Protein AF-A0A6I3SLJ4-F1 (afdb_monomer_lite)

Organism: Heliobacterium mobile (NCBI:txid28064)

Secondary structure (DSSP, 8-state):
--PPP-----------------S--TTHHHHHHHHHHHHHHHT-SS-B-S--EEEPPPS-TT--S----S--TT---SS-TT-S-SEEEHHHHHHHHHHHTS-SHHHHHTTS---TT-SSTTT-S-------TT-TTSTTS--S--HHHHHH-SS---SS---TTSHHHHHHHHHHHHH---HHHHHHHHHHHHHHHHHHHHHHHHTTSTTTTTT---SS--TTTTT--HHHHHHHTTSPPPHHHHHHTTT--SHHHHHHHHHHHHHHH---SS---EE--SSSSS-EE--TTS------S-GGGSEEETTTTEEEEEETTEEEEEEEEE--HHHHHHHT-S----EEE--GGGHHHHHHHHHHHHHHHHHHHHHHHS-EEEEEEEEETTTTEEEEEEEEE--SHHHHHH------EEEEEEETTEEEEEEEETTEEEEEE-SSS--SEEEEEEEETTEEEEEEEEEETTEEEE--------HHHHHTS-------EEEEEEE-SGGGS--SSTTS-S-TT-HHHHHHHHHHHH--TT-EEEEEEESSSEEEEEEEES-HHHHHHHHTT--S-S---HHHHHHHHHHHHHTSPP-TTSPPPEEEEEE----SS--HHHHHHHHHHHHHTT-EEEEEE-SSS--HHHHHHHHHHHT--EEE-SSHHHHHHHHHHHHHHTT-TTS--TT-SSS-HHHHHHHHTT-------TT-----PPPPP-------S-SSS-S--EEEEE-TTS-EEEEETT-

Foldseek 3Di:
DDDDDDDDDPPPPPPVPPPQDFPAQQQALLLLLLLLVVVLQVLDPFHFFQPFWFFEDFDDPVPPDDDPPDQDLQADDPDDGPPDDGIHGLSVLLSVLSNCCCVSPPVSSQQLAAALPDPDRQPRGQDLDDDDPPDSSPPPDSQSHHLLCLQADQDHPGVDDGNCLHQLNLLLLLLQLQADPDPNSNRHSLSSNSSSLSNSLNSLLSLLVQCRRVSNDDSDDFLQSVQDHSVLLVQQLQFDAQPVLLVLPQDDQDLSVLSSSSSVCNNQEAHTFQQDAFPFPCDLQGRGDHGNSNDDHRCHPPSNQWDADPPFRWTWHDRPPQTATHKGWDDPPVVCVPPVDDDDDTRMGDHSVSSSRSCSHSSNSSSVSSSVSVVLSDWDKDKDWDQDPVQQWIKIFIWTDQPGPSSVVSDTRQGWAWKWKDFAPDIDIWTGHRGITDIDHDPDPPTAKMKIWDDSSRTIDMFMWGQDPVGIDGPPPPPPCDVSNSSPDSPDLQAEEEEELEEQEQQCDDDDDQSHVQPHPPLVLVLQLVVLVLHGQRHWYWYWYDAPAIDGLGATDNPSVSSNVSSVPRHRHHHGAVLRSLQVRLVSQLVDDDDPRHARYAYEYEELAPHPDDCVVSLLVSLQSLLVSLYAYEYEHTDDRGPQVSRQCSRVSNVHHYYYDHHNVVVNVVVLLRCLLSVRPRAPPVRPPSDGVVNVVVVPVPNDDDDDDDPDDDDDDDDDDDDDDDDDDDPDDDDDFWDWDQDPVRRIDIDGPPD

Structure (mmCIF, N/CA/C/O backbone):
data_AF-A0A6I3SLJ4-F1
#
_entry.id   AF-A0A6I3SLJ4-F1
#
loop_
_atom_site.group_PDB
_atom_site.id
_atom_site.type_symbol
_atom_site.label_atom_id
_atom_site.label_alt_id
_atom_site.label_comp_id
_atom_site.label_asym_id
_atom_site.label_entity_id
_atom_site.label_seq_id
_atom_site.pdbx_PDB_ins_code
_atom_site.Cartn_x
_atom_site.Cartn_y
_atom_site.Cartn_z
_atom_site.occupancy
_atom_site.B_iso_or_equiv
_atom_site.auth_seq_id
_atom_site.auth_comp_id
_atom_site.auth_asym_id
_atom_site.auth_atom_id
_atom_site.pdbx_PDB_model_num
ATOM 1 N N . MET A 1 1 ? 78.423 -28.289 -5.003 1.00 39.41 1 MET A N 1
ATOM 2 C CA . MET A 1 1 ? 76.978 -28.600 -5.005 1.00 39.41 1 MET A CA 1
ATOM 3 C C . MET A 1 1 ? 76.387 -28.204 -3.661 1.00 39.41 1 MET A C 1
ATOM 5 O O . MET A 1 1 ? 76.636 -28.874 -2.670 1.00 39.41 1 MET A O 1
ATOM 9 N N . LYS A 1 2 ? 75.672 -27.079 -3.623 1.00 28.48 2 LYS A N 1
ATOM 10 C CA . LYS A 1 2 ? 74.817 -26.636 -2.514 1.00 28.48 2 LYS A CA 1
ATOM 11 C C . LYS A 1 2 ? 73.547 -26.098 -3.183 1.00 28.48 2 LYS A C 1
ATOM 13 O O . LYS A 1 2 ? 73.659 -25.225 -4.037 1.00 28.48 2 LYS A O 1
ATOM 18 N N . LYS A 1 3 ? 72.392 -26.711 -2.909 1.00 29.02 3 LYS A N 1
ATOM 19 C CA . LYS A 1 3 ? 71.089 -26.310 -3.469 1.00 29.02 3 LYS A CA 1
ATOM 20 C C . LYS A 1 3 ? 70.625 -25.013 -2.781 1.00 29.02 3 LYS A C 1
ATOM 22 O O . LYS A 1 3 ? 70.769 -24.941 -1.560 1.00 29.02 3 LYS A O 1
ATOM 27 N N . PRO A 1 4 ? 70.103 -24.012 -3.512 1.00 31.78 4 PRO A N 1
ATOM 28 C CA . PRO A 1 4 ? 69.623 -22.778 -2.911 1.00 31.78 4 PRO A CA 1
ATOM 29 C C . PRO A 1 4 ? 68.211 -22.957 -2.341 1.00 31.78 4 PRO A C 1
ATOM 31 O O . PRO A 1 4 ? 67.384 -23.692 -2.879 1.00 31.78 4 PRO A O 1
ATOM 34 N N . ILE A 1 5 ? 67.977 -22.271 -1.227 1.00 30.77 5 ILE A N 1
ATOM 35 C CA . ILE A 1 5 ? 66.694 -22.098 -0.549 1.00 30.77 5 ILE A CA 1
ATOM 36 C C . ILE A 1 5 ? 65.848 -21.145 -1.404 1.00 30.77 5 ILE A C 1
ATOM 38 O O . ILE A 1 5 ? 66.284 -20.031 -1.688 1.00 30.77 5 ILE A O 1
ATOM 42 N N . ILE A 1 6 ? 64.662 -21.582 -1.833 1.00 29.94 6 ILE A N 1
ATOM 43 C CA . ILE A 1 6 ? 63.681 -20.721 -2.503 1.00 29.94 6 ILE A CA 1
ATOM 44 C C . ILE A 1 6 ? 62.924 -19.959 -1.413 1.00 29.94 6 ILE A C 1
ATOM 46 O O . ILE A 1 6 ? 62.162 -20.547 -0.648 1.00 29.94 6 ILE A O 1
ATOM 50 N N . LEU A 1 7 ? 63.174 -18.653 -1.333 1.00 27.62 7 LEU A N 1
ATOM 51 C CA . LEU A 1 7 ? 62.377 -17.702 -0.566 1.00 27.62 7 LEU A CA 1
ATOM 52 C C . LEU A 1 7 ? 61.093 -17.434 -1.370 1.00 27.62 7 LEU A C 1
ATOM 54 O O . LEU A 1 7 ? 61.146 -16.808 -2.428 1.00 27.62 7 LEU A O 1
ATOM 58 N N . ALA A 1 8 ? 59.952 -17.939 -0.908 1.00 27.12 8 ALA A N 1
ATOM 59 C CA . ALA A 1 8 ? 58.654 -17.576 -1.463 1.00 27.12 8 ALA A CA 1
ATOM 60 C C . ALA A 1 8 ? 58.296 -16.162 -0.980 1.00 27.12 8 ALA A C 1
ATOM 62 O O . ALA A 1 8 ? 57.964 -15.960 0.186 1.00 27.12 8 ALA A O 1
ATOM 63 N N . ILE A 1 9 ? 58.408 -15.176 -1.869 1.00 29.75 9 ILE A N 1
ATOM 64 C CA . ILE A 1 9 ? 57.859 -13.836 -1.655 1.00 29.75 9 ILE A CA 1
ATOM 65 C C . ILE A 1 9 ? 56.347 -13.962 -1.851 1.00 29.75 9 ILE A C 1
ATOM 67 O O . ILE A 1 9 ? 55.870 -14.097 -2.976 1.00 29.75 9 ILE A O 1
ATOM 71 N N . GLY A 1 10 ? 55.604 -13.981 -0.745 1.00 26.83 10 GLY A N 1
ATOM 72 C CA . GLY A 1 10 ? 54.152 -13.872 -0.758 1.00 26.83 10 GLY A CA 1
ATOM 73 C C . GLY A 1 10 ? 53.757 -12.485 -1.245 1.00 26.83 10 GLY A C 1
ATOM 74 O O . GLY A 1 10 ? 53.789 -11.526 -0.479 1.00 26.83 10 GLY A O 1
ATOM 75 N N . LEU A 1 11 ? 53.404 -12.375 -2.526 1.00 29.44 11 LEU A N 1
ATOM 76 C CA . LEU A 1 11 ? 52.660 -11.233 -3.035 1.00 29.44 11 LEU A CA 1
ATOM 77 C C . LEU A 1 11 ? 51.219 -11.401 -2.534 1.00 29.44 11 LEU A C 1
ATOM 79 O O . LEU A 1 11 ? 50.424 -12.133 -3.120 1.00 29.44 11 LEU A O 1
ATOM 83 N N . SER A 1 12 ? 50.899 -10.782 -1.400 1.00 28.06 12 SER A N 1
ATOM 84 C CA . SER A 1 12 ? 49.521 -10.604 -0.956 1.00 28.06 12 SER A CA 1
ATOM 85 C C . SER A 1 12 ? 48.828 -9.680 -1.956 1.00 28.06 12 SER A C 1
ATOM 87 O O . SER A 1 12 ? 48.889 -8.457 -1.829 1.00 28.06 12 SER A O 1
ATOM 89 N N . LEU A 1 13 ? 48.204 -10.262 -2.982 1.00 27.69 13 LEU A N 1
ATOM 90 C CA . LEU A 1 13 ? 47.126 -9.600 -3.703 1.00 27.69 13 LEU A CA 1
ATOM 91 C C . LEU A 1 13 ? 46.037 -9.357 -2.660 1.00 27.69 13 LEU A C 1
ATOM 93 O O . LEU A 1 13 ? 45.321 -10.277 -2.271 1.00 27.69 13 LEU A O 1
ATOM 97 N N . LEU A 1 14 ? 45.977 -8.123 -2.157 1.00 26.23 14 LEU A N 1
ATOM 98 C CA . LEU A 1 14 ? 44.774 -7.560 -1.567 1.00 26.23 14 LEU A CA 1
ATOM 99 C C . LEU A 1 14 ? 43.692 -7.680 -2.642 1.00 26.23 14 LEU A C 1
ATOM 101 O O . LEU A 1 14 ? 43.548 -6.814 -3.501 1.00 26.23 14 LEU A O 1
ATOM 105 N N . VAL A 1 15 ? 42.986 -8.809 -2.632 1.00 27.53 15 VAL A N 1
ATOM 106 C CA . VAL A 1 15 ? 41.665 -8.912 -3.230 1.00 27.53 15 VAL A CA 1
ATOM 107 C C . VAL A 1 15 ? 40.837 -7.936 -2.417 1.00 27.53 15 VAL A C 1
ATOM 109 O O . VAL A 1 15 ? 40.441 -8.233 -1.294 1.00 27.53 15 VAL A O 1
ATOM 112 N N . ILE A 1 16 ? 40.682 -6.722 -2.940 1.00 23.62 16 ILE A N 1
ATOM 113 C CA . ILE A 1 16 ? 39.629 -5.827 -2.485 1.00 23.62 16 ILE A CA 1
ATOM 114 C C . ILE A 1 16 ? 38.352 -6.644 -2.696 1.00 23.62 16 ILE A C 1
ATOM 116 O O . ILE A 1 16 ? 38.084 -7.018 -3.841 1.00 23.62 16 ILE A O 1
ATOM 120 N N . PRO A 1 17 ? 37.629 -7.026 -1.632 1.00 25.81 17 PRO A N 1
ATOM 121 C CA . PRO A 1 17 ? 36.420 -7.800 -1.797 1.00 25.81 17 PRO A CA 1
ATOM 122 C C . PRO A 1 17 ? 35.441 -6.900 -2.542 1.00 25.81 17 PRO A C 1
ATOM 124 O O . PRO A 1 17 ? 34.953 -5.910 -2.002 1.00 25.81 17 PRO A O 1
ATOM 127 N N . SER A 1 18 ? 35.193 -7.209 -3.813 1.00 26.25 18 SER A N 1
ATOM 128 C CA . SER A 1 18 ? 33.997 -6.733 -4.485 1.00 26.25 18 SER A CA 1
ATOM 129 C C . SER A 1 18 ? 32.829 -7.284 -3.676 1.00 26.25 18 SER A C 1
ATOM 131 O O . SER A 1 18 ? 32.607 -8.495 -3.646 1.00 26.25 18 SER A O 1
ATOM 133 N N . THR A 1 19 ? 32.151 -6.407 -2.947 1.00 27.73 19 THR A N 1
ATOM 134 C CA . THR A 1 19 ? 30.898 -6.701 -2.261 1.00 27.73 19 THR A CA 1
ATOM 135 C C . THR A 1 19 ? 29.933 -7.269 -3.297 1.00 27.73 19 THR A C 1
ATOM 137 O O . THR A 1 19 ? 29.528 -6.547 -4.207 1.00 27.73 19 THR A O 1
ATOM 140 N N . ALA A 1 20 ? 29.607 -8.559 -3.215 1.00 28.89 20 ALA A N 1
ATOM 141 C CA . ALA A 1 20 ? 28.466 -9.072 -3.956 1.00 28.89 20 ALA A CA 1
ATOM 142 C C . ALA A 1 20 ? 27.225 -8.487 -3.282 1.00 28.89 20 ALA A C 1
ATOM 144 O O . ALA A 1 20 ? 26.923 -8.826 -2.139 1.00 28.89 20 ALA A O 1
ATOM 145 N N . TYR A 1 21 ? 26.582 -7.541 -3.955 1.00 30.48 21 TYR A N 1
ATOM 146 C CA . TYR A 1 21 ? 25.242 -7.102 -3.597 1.00 30.48 21 TYR A CA 1
ATOM 147 C C . TYR A 1 21 ? 24.292 -8.260 -3.923 1.00 30.48 21 TYR A C 1
ATOM 149 O O . TYR A 1 21 ? 24.381 -8.837 -5.010 1.00 30.48 21 TYR A O 1
ATOM 157 N N . GLY A 1 22 ? 23.477 -8.664 -2.947 1.00 34.06 22 GLY A N 1
ATOM 158 C CA . GLY A 1 22 ? 22.459 -9.697 -3.109 1.00 34.06 22 GLY A CA 1
ATOM 159 C C . GLY A 1 22 ? 21.462 -9.337 -4.209 1.00 34.06 22 GLY A C 1
ATOM 160 O O . GLY A 1 22 ? 21.286 -8.170 -4.553 1.00 34.06 22 GLY A O 1
ATOM 161 N N . TRP A 1 23 ? 20.821 -10.362 -4.765 1.00 44.81 23 TRP A N 1
ATOM 162 C CA . TRP A 1 23 ? 19.713 -10.275 -5.721 1.00 44.81 23 TRP A CA 1
ATOM 163 C C . TRP A 1 23 ? 18.422 -9.809 -5.022 1.00 44.81 23 TRP A C 1
ATOM 165 O O . TRP A 1 23 ? 17.421 -10.519 -5.030 1.00 44.81 23 TRP A O 1
ATOM 175 N N . GLY A 1 24 ? 18.484 -8.701 -4.290 1.00 48.09 24 GLY A N 1
ATOM 176 C CA . GLY A 1 24 ? 17.475 -8.366 -3.296 1.00 48.09 24 GLY A CA 1
ATOM 177 C C . GLY A 1 24 ? 17.299 -6.870 -3.162 1.00 48.09 24 GLY A C 1
ATOM 178 O O . GLY A 1 24 ? 18.242 -6.119 -2.899 1.00 48.09 24 GLY A O 1
ATOM 179 N N . ASN A 1 25 ? 16.057 -6.433 -3.318 1.00 55.06 25 ASN A N 1
ATOM 180 C CA . ASN A 1 25 ? 15.683 -5.050 -3.120 1.00 55.06 25 ASN A CA 1
ATOM 181 C C . ASN A 1 25 ? 15.242 -4.855 -1.663 1.00 55.06 25 ASN A C 1
ATOM 183 O O . ASN A 1 25 ? 14.050 -4.819 -1.346 1.00 55.06 25 ASN A O 1
ATOM 187 N N . VAL A 1 26 ? 16.249 -4.737 -0.788 1.00 65.50 26 VAL A N 1
ATOM 188 C CA . VAL A 1 26 ? 16.182 -4.645 0.687 1.00 65.50 26 VAL A CA 1
ATOM 189 C C . VAL A 1 26 ? 15.070 -3.720 1.203 1.00 65.50 26 VAL A C 1
ATOM 191 O O . VAL A 1 26 ? 14.520 -3.944 2.284 1.00 65.50 26 VAL A O 1
ATOM 194 N N . SER A 1 27 ? 14.713 -2.676 0.448 1.00 76.69 27 SER A N 1
ATOM 195 C CA . SER A 1 27 ? 13.691 -1.697 0.834 1.00 76.69 27 SER A CA 1
ATOM 196 C C . SER A 1 27 ? 12.487 -1.595 -0.107 1.00 76.69 27 SER A C 1
ATOM 198 O O . SER A 1 27 ? 11.399 -1.259 0.367 1.00 76.69 27 SER A O 1
ATOM 200 N N . THR A 1 28 ? 12.605 -1.918 -1.398 1.00 86.12 28 THR A N 1
ATOM 201 C CA . THR A 1 28 ? 11.528 -1.635 -2.370 1.00 86.12 28 THR A CA 1
ATOM 202 C C . THR A 1 28 ? 10.325 -2.554 -2.226 1.00 86.12 28 THR A C 1
ATOM 204 O O . THR A 1 28 ? 9.209 -2.046 -2.175 1.00 86.12 28 THR A O 1
ATOM 207 N N . HIS A 1 29 ? 10.488 -3.877 -2.110 1.00 91.50 29 HIS A N 1
ATOM 208 C CA . HIS A 1 29 ? 9.333 -4.763 -1.886 1.00 91.50 29 HIS A CA 1
ATOM 209 C C . HIS A 1 29 ? 8.629 -4.492 -0.546 1.00 91.50 29 HIS A C 1
ATOM 211 O O . HIS A 1 29 ? 7.394 -4.413 -0.532 1.00 91.50 29 HIS A O 1
ATOM 217 N N . PRO A 1 30 ? 9.354 -4.264 0.570 1.00 90.00 30 PRO A N 1
ATOM 218 C CA . PRO A 1 30 ? 8.754 -3.743 1.796 1.00 90.00 30 PRO A CA 1
ATOM 219 C C . PRO A 1 30 ? 7.937 -2.465 1.572 1.00 90.00 30 PRO A C 1
ATOM 221 O O . PRO A 1 30 ? 6.820 -2.358 2.081 1.00 90.00 30 PRO A O 1
ATOM 224 N N . GLU A 1 31 ? 8.453 -1.516 0.790 1.00 90.56 31 GLU A N 1
ATOM 225 C CA . GLU A 1 31 ? 7.762 -0.261 0.489 1.00 90.56 31 GLU A CA 1
ATOM 226 C C . GLU A 1 31 ? 6.535 -0.469 -0.416 1.00 90.56 31 GLU A C 1
ATOM 228 O O . GLU A 1 31 ? 5.474 0.090 -0.139 1.00 90.56 31 GLU A O 1
ATOM 233 N N . ILE A 1 32 ? 6.607 -1.337 -1.434 1.00 94.75 32 ILE A N 1
ATOM 234 C CA . ILE A 1 32 ? 5.448 -1.733 -2.254 1.00 94.75 32 ILE A CA 1
ATOM 235 C C . ILE A 1 32 ? 4.366 -2.338 -1.356 1.00 94.75 32 ILE A C 1
ATOM 237 O O . ILE A 1 32 ? 3.195 -1.963 -1.466 1.00 94.75 32 ILE A O 1
ATOM 241 N N . ASN A 1 33 ? 4.733 -3.242 -0.444 1.00 96.00 33 ASN A N 1
ATOM 242 C CA . ASN A 1 33 ? 3.799 -3.842 0.506 1.00 96.00 33 ASN A CA 1
ATOM 243 C C . ASN A 1 33 ? 3.170 -2.789 1.424 1.00 96.00 33 ASN A C 1
ATOM 245 O O . ASN A 1 33 ? 1.945 -2.785 1.588 1.00 96.00 33 ASN A O 1
ATOM 249 N N . ALA A 1 34 ? 3.979 -1.875 1.965 1.00 90.69 34 ALA A N 1
ATOM 250 C CA . ALA A 1 34 ? 3.512 -0.776 2.802 1.00 90.69 34 ALA A CA 1
ATOM 251 C C . ALA A 1 34 ? 2.520 0.115 2.041 1.00 90.69 34 ALA A C 1
ATOM 253 O O . ALA A 1 34 ? 1.397 0.300 2.502 1.00 90.69 34 ALA A O 1
ATOM 254 N N . LYS A 1 35 ? 2.856 0.571 0.827 1.00 90.94 35 LYS A N 1
ATOM 255 C CA . LYS A 1 35 ? 1.969 1.399 -0.011 1.00 90.94 35 LYS A CA 1
ATOM 256 C C . LYS A 1 35 ? 0.705 0.678 -0.466 1.00 90.94 35 LYS A C 1
ATOM 258 O O . LYS A 1 35 ? -0.363 1.294 -0.542 1.00 90.94 35 LYS A O 1
ATOM 263 N N . SER A 1 36 ? 0.789 -0.627 -0.712 1.00 93.62 36 SER A N 1
ATOM 264 C CA . SER A 1 36 ? -0.370 -1.472 -1.021 1.00 93.62 36 SER A CA 1
ATOM 265 C C . SER A 1 36 ? -1.329 -1.564 0.159 1.00 93.62 36 SER A C 1
ATOM 267 O O . SER A 1 36 ? -2.536 -1.369 -0.006 1.00 93.62 36 SER A O 1
ATOM 269 N N . TYR A 1 37 ? -0.795 -1.823 1.354 1.00 90.19 37 TYR A N 1
ATOM 270 C CA . TYR A 1 37 ? -1.570 -1.873 2.586 1.00 90.19 37 TYR A CA 1
ATOM 271 C C . TYR A 1 37 ? -2.157 -0.497 2.916 1.00 90.19 37 TYR A C 1
ATOM 273 O O . TYR A 1 37 ? -3.364 -0.377 3.114 1.00 90.19 37 TYR A O 1
ATOM 281 N N . GLU A 1 38 ? -1.342 0.557 2.861 1.00 85.06 38 GLU A N 1
ATOM 282 C CA . GLU A 1 38 ? -1.743 1.946 3.070 1.00 85.06 38 GLU A CA 1
ATOM 283 C C . GLU A 1 38 ? -2.944 2.313 2.187 1.00 85.06 38 GLU A C 1
ATOM 285 O O . GLU A 1 38 ? -3.973 2.785 2.687 1.00 85.06 38 GLU A O 1
ATOM 290 N N . SER A 1 39 ? -2.826 2.033 0.887 1.00 83.06 39 SER A N 1
ATOM 291 C CA . SER A 1 39 ? -3.880 2.254 -0.097 1.00 83.06 39 SER A CA 1
ATOM 292 C C . SER A 1 39 ? -5.108 1.422 0.243 1.00 83.06 39 SER A C 1
ATOM 294 O O . SER A 1 39 ? -6.198 1.965 0.362 1.00 83.06 39 SER A O 1
ATOM 296 N N . PHE A 1 40 ? -4.965 0.127 0.492 1.00 83.44 40 PHE A N 1
ATOM 297 C CA . PHE A 1 40 ? -6.086 -0.739 0.838 1.00 83.44 40 PHE A CA 1
ATOM 298 C C . PHE A 1 40 ? -6.901 -0.254 2.046 1.00 83.44 40 PHE A C 1
ATOM 300 O O . PHE A 1 40 ? -8.128 -0.195 1.961 1.00 83.44 40 PHE A O 1
ATOM 307 N N . ILE A 1 41 ? -6.245 0.141 3.142 1.00 79.56 41 ILE A N 1
ATOM 308 C CA . ILE A 1 41 ? -6.936 0.650 4.337 1.00 79.56 41 ILE A CA 1
ATOM 309 C C . ILE A 1 41 ? -7.652 1.965 4.016 1.00 79.56 41 ILE A C 1
ATOM 311 O O . ILE A 1 41 ? -8.832 2.109 4.324 1.00 79.56 41 ILE A O 1
ATOM 315 N N . ASN A 1 42 ? -6.959 2.899 3.349 1.00 73.75 42 ASN A N 1
ATOM 316 C CA . ASN A 1 42 ? -7.500 4.213 2.976 1.00 73.75 42 ASN A CA 1
ATOM 317 C C . ASN A 1 42 ? -8.725 4.111 2.056 1.00 73.75 42 ASN A C 1
ATOM 319 O O . ASN A 1 42 ? -9.497 5.062 1.933 1.00 73.75 42 ASN A O 1
ATOM 323 N N . ASN A 1 43 ? -8.864 2.967 1.391 1.00 66.38 43 ASN A N 1
ATOM 324 C CA . ASN A 1 43 ? -9.890 2.676 0.409 1.00 66.38 43 ASN A CA 1
ATOM 325 C C . ASN A 1 43 ? -10.957 1.688 0.942 1.00 66.38 43 ASN A C 1
ATOM 327 O O . ASN A 1 43 ? -11.900 1.347 0.229 1.00 66.38 43 ASN A O 1
ATOM 331 N N . SER A 1 44 ? -10.840 1.237 2.196 1.00 63.31 44 SER A N 1
ATOM 332 C CA . SER A 1 44 ? -11.784 0.317 2.835 1.00 63.31 44 SER A CA 1
ATOM 333 C C . SER A 1 44 ? -12.894 1.060 3.580 1.00 63.31 44 SER A C 1
ATOM 335 O O . SER A 1 44 ? -12.638 1.967 4.364 1.00 63.31 44 SER A O 1
ATOM 337 N N . ASN A 1 45 ? -14.138 0.599 3.425 1.00 58.06 45 ASN A N 1
ATOM 338 C CA . ASN A 1 45 ? -15.281 1.076 4.220 1.00 58.06 45 ASN A CA 1
ATOM 339 C C . ASN A 1 45 ? -15.349 0.453 5.628 1.00 58.06 45 ASN A C 1
ATOM 341 O O . ASN A 1 45 ? -16.225 0.798 6.419 1.00 58.06 45 ASN A O 1
ATOM 345 N N . ILE A 1 46 ? -14.478 -0.516 5.921 1.00 55.47 46 ILE A N 1
ATOM 346 C CA . ILE A 1 46 ? -14.389 -1.193 7.217 1.00 55.47 46 ILE A CA 1
ATOM 347 C C . ILE A 1 46 ? -13.220 -0.576 7.992 1.00 55.47 46 ILE A C 1
ATOM 349 O O . ILE A 1 46 ? -12.102 -0.614 7.468 1.00 55.47 46 ILE A O 1
ATOM 353 N N . PRO A 1 47 ? -13.441 -0.044 9.211 1.00 58.16 47 PRO A N 1
ATOM 354 C CA . PRO A 1 47 ? -12.369 0.489 10.046 1.00 58.16 47 PRO A CA 1
ATOM 355 C C . PRO A 1 47 ? -11.339 -0.583 10.423 1.00 58.16 47 PRO A C 1
ATOM 357 O O . PRO A 1 47 ? -11.698 -1.728 10.718 1.00 58.16 47 PRO A O 1
ATOM 360 N N . PHE A 1 48 ? -10.067 -0.191 10.479 1.00 62.16 48 PHE A N 1
ATOM 361 C CA . PHE A 1 48 ? -8.955 -1.041 10.909 1.00 62.16 48 PHE A CA 1
ATOM 362 C C . PHE A 1 48 ? -8.303 -0.522 12.193 1.00 62.16 48 PHE A C 1
ATOM 364 O O . PHE A 1 48 ? -8.390 0.663 12.505 1.00 62.16 48 PHE A O 1
ATOM 371 N N . THR A 1 49 ? -7.609 -1.403 12.918 1.00 58.53 49 THR A N 1
ATOM 372 C CA . THR A 1 49 ? -6.666 -1.015 13.977 1.00 58.53 49 THR A CA 1
ATOM 373 C C . THR A 1 49 ? -5.228 -1.253 13.531 1.00 58.53 49 THR A C 1
ATOM 375 O O . THR A 1 49 ? -4.816 -2.390 13.314 1.00 58.53 49 THR A O 1
ATOM 378 N N . ASN A 1 50 ? -4.441 -0.177 13.469 1.00 55.06 50 ASN A N 1
ATOM 379 C CA . ASN A 1 50 ? -2.989 -0.258 13.289 1.00 55.06 50 ASN A CA 1
ATOM 380 C C . ASN A 1 50 ? -2.231 -0.351 14.628 1.00 55.06 50 ASN A C 1
ATOM 382 O O . ASN A 1 50 ? -1.017 -0.507 14.637 1.00 55.06 50 ASN A O 1
ATOM 386 N N . LYS A 1 51 ? -2.928 -0.287 15.773 1.00 53.38 51 LYS A N 1
ATOM 387 C CA . LYS A 1 51 ? -2.303 -0.249 17.111 1.00 53.38 51 LYS A CA 1
ATOM 388 C C . LYS A 1 51 ? -2.069 -1.626 17.724 1.00 53.38 51 LYS A C 1
ATOM 390 O O . LYS A 1 51 ? -1.348 -1.744 18.709 1.00 53.38 51 LYS A O 1
ATOM 395 N N . LYS A 1 52 ? -2.731 -2.661 17.202 1.00 61.62 52 LYS A N 1
ATOM 396 C CA . LYS A 1 52 ? -2.636 -4.007 17.763 1.00 61.62 52 LYS A CA 1
ATOM 397 C C . LYS A 1 52 ? -1.326 -4.648 17.333 1.00 61.62 52 LYS A C 1
ATOM 399 O O . LYS A 1 52 ? -1.057 -4.751 16.139 1.00 61.62 52 LYS A O 1
ATOM 404 N N . GLN A 1 53 ? -0.550 -5.072 18.321 1.00 70.25 53 GLN A N 1
ATOM 405 C CA . GLN A 1 53 ? 0.692 -5.793 18.111 1.00 70.25 53 GLN A CA 1
ATOM 406 C C . GLN A 1 53 ? 0.426 -7.301 18.115 1.00 70.25 53 GLN A C 1
ATOM 408 O O . GLN A 1 53 ? -0.384 -7.819 18.888 1.00 70.25 53 GLN A O 1
ATOM 413 N N . TYR A 1 54 ? 1.087 -7.996 17.202 1.00 70.81 54 TYR A N 1
ATOM 414 C CA . TYR A 1 54 ? 0.963 -9.418 16.942 1.00 70.81 54 TYR A CA 1
ATOM 415 C C . TYR A 1 54 ? 2.336 -10.055 17.058 1.00 70.81 54 TYR A C 1
ATOM 417 O O . TYR A 1 54 ? 3.332 -9.483 16.614 1.00 70.81 54 TYR A O 1
ATOM 425 N N . LYS A 1 55 ? 2.385 -11.244 17.653 1.00 69.75 55 LYS A N 1
ATOM 426 C CA . LYS A 1 55 ? 3.638 -11.919 17.949 1.00 69.75 55 LYS A CA 1
ATOM 427 C C . LYS A 1 55 ? 4.236 -12.521 16.683 1.00 69.75 55 LYS A C 1
ATOM 429 O O . LYS A 1 55 ? 3.570 -13.269 15.966 1.00 69.75 55 LYS A O 1
ATOM 434 N N . GLY A 1 56 ? 5.512 -12.244 16.461 1.00 57.47 56 GLY A N 1
ATOM 435 C CA . GLY A 1 56 ? 6.298 -12.859 15.404 1.00 57.47 56 GLY A CA 1
ATOM 436 C C . GLY A 1 56 ? 6.833 -14.229 15.777 1.00 57.47 56 GLY A C 1
ATOM 437 O O . GLY A 1 56 ? 7.104 -14.515 16.944 1.00 57.47 56 GLY A O 1
ATOM 438 N N . ILE A 1 57 ? 7.075 -15.056 14.763 1.00 55.72 57 ILE A N 1
ATOM 439 C CA . ILE A 1 57 ? 8.209 -15.976 14.825 1.00 55.72 57 ILE A CA 1
ATOM 440 C C . ILE A 1 57 ? 9.368 -15.285 14.114 1.00 55.72 57 ILE A C 1
ATOM 442 O O . ILE A 1 57 ? 9.228 -14.885 12.955 1.00 55.72 57 ILE A O 1
ATOM 446 N N . GLY A 1 58 ? 10.495 -15.127 14.813 1.00 51.25 58 GLY A N 1
ATOM 447 C CA . GLY A 1 58 ? 11.768 -14.867 14.144 1.00 51.25 58 GLY A CA 1
ATOM 448 C C . GLY A 1 58 ? 12.059 -15.971 13.123 1.00 51.25 58 GLY A C 1
ATOM 449 O O . GLY A 1 58 ? 11.308 -16.947 13.019 1.00 51.25 58 GLY A O 1
ATOM 450 N N . TYR A 1 59 ? 13.124 -15.819 12.338 1.00 52.09 59 TYR A N 1
ATOM 451 C CA . TYR A 1 59 ? 13.558 -16.884 11.433 1.00 52.09 59 TYR A CA 1
ATOM 452 C C . TYR A 1 59 ? 13.635 -18.235 12.176 1.00 52.09 59 TYR A C 1
ATOM 454 O O . TYR A 1 59 ? 13.967 -18.231 13.368 1.00 52.09 59 TYR A O 1
ATOM 462 N N . PRO A 1 60 ? 13.254 -19.352 11.525 1.00 43.28 60 PRO A N 1
ATOM 463 C CA . PRO A 1 60 ? 13.134 -20.657 12.170 1.00 43.28 60 PRO A CA 1
ATOM 464 C C . PRO A 1 60 ? 14.340 -20.988 13.065 1.00 43.28 60 PRO A C 1
ATOM 466 O O . PRO A 1 60 ? 15.488 -20.698 12.723 1.00 43.28 60 PRO A O 1
ATOM 469 N N . ASP A 1 61 ? 14.078 -21.573 14.240 1.00 37.03 61 ASP A N 1
ATOM 470 C CA . ASP A 1 61 ? 15.096 -21.921 15.245 1.00 37.03 61 ASP A CA 1
ATOM 471 C C . ASP A 1 61 ? 16.169 -22.899 14.731 1.00 37.03 61 ASP A C 1
ATOM 473 O O . ASP A 1 61 ? 17.200 -23.068 15.376 1.00 37.03 61 ASP A O 1
ATOM 477 N N . ASP A 1 62 ? 15.941 -23.508 13.572 1.00 36.50 62 ASP A N 1
ATOM 478 C CA . ASP A 1 62 ? 16.855 -24.326 12.780 1.00 36.50 62 ASP A CA 1
ATOM 479 C C . ASP A 1 62 ? 18.053 -23.542 12.212 1.00 36.50 62 ASP A C 1
ATOM 481 O O . ASP A 1 62 ? 19.066 -24.155 11.877 1.00 36.50 62 ASP A O 1
ATOM 485 N N . ILE A 1 63 ? 18.037 -22.203 12.259 1.00 40.50 63 ILE A N 1
ATOM 486 C CA . ILE A 1 63 ? 19.254 -21.376 12.183 1.00 40.50 63 ILE A CA 1
ATOM 487 C C . ILE A 1 63 ? 19.915 -21.361 13.575 1.00 40.50 63 ILE A C 1
ATOM 489 O O . ILE A 1 63 ? 19.985 -20.352 14.284 1.00 40.50 63 ILE A O 1
ATOM 493 N N . GLN A 1 64 ? 20.336 -22.543 14.028 1.00 31.78 64 GLN A N 1
ATOM 494 C CA . GLN A 1 64 ? 21.203 -22.694 15.189 1.00 31.78 64 GLN A CA 1
ATOM 495 C C . GLN A 1 64 ? 22.648 -22.432 14.759 1.00 31.78 64 GLN A C 1
ATOM 497 O O . GLN A 1 64 ? 23.241 -23.214 14.025 1.00 31.78 64 GLN A O 1
ATOM 502 N N . THR A 1 65 ? 23.219 -21.380 15.344 1.00 30.98 65 THR A N 1
ATOM 503 C CA . THR A 1 65 ? 24.656 -21.088 15.475 1.00 30.98 65 THR A CA 1
ATOM 504 C C . THR A 1 65 ? 25.394 -20.536 14.252 1.00 30.98 65 THR A C 1
ATOM 506 O O . THR A 1 65 ? 25.460 -21.157 13.200 1.00 30.98 65 THR A O 1
ATOM 509 N N . GLY A 1 66 ? 26.061 -19.402 14.484 1.00 30.94 66 GLY A N 1
ATOM 510 C CA . GLY A 1 66 ? 27.189 -18.917 13.695 1.00 30.94 66 GLY A CA 1
ATOM 511 C C . GLY A 1 66 ? 26.909 -17.593 13.003 1.00 30.94 66 GLY A C 1
ATOM 512 O O . GLY A 1 66 ? 25.998 -17.499 12.193 1.00 30.94 66 GLY A O 1
ATOM 513 N N . GLU A 1 67 ? 27.717 -16.576 13.302 1.00 36.56 67 GLU A N 1
ATOM 514 C CA . GLU A 1 67 ? 27.992 -15.512 12.337 1.00 36.56 67 GLU A CA 1
ATOM 515 C C . GLU A 1 67 ? 28.384 -16.183 11.015 1.00 36.56 67 GLU A C 1
ATOM 517 O O . GLU A 1 67 ? 29.409 -16.859 10.946 1.00 36.56 67 GLU A O 1
ATOM 522 N N . ILE A 1 68 ? 27.565 -16.046 9.976 1.00 37.81 68 ILE A N 1
ATOM 523 C CA . ILE A 1 68 ? 27.946 -16.472 8.632 1.00 37.81 68 ILE A CA 1
ATOM 524 C C . ILE A 1 68 ? 28.125 -15.201 7.809 1.00 37.81 68 ILE A C 1
ATOM 526 O O . ILE A 1 68 ? 27.231 -14.751 7.103 1.00 37.81 68 ILE A O 1
ATOM 530 N N . SER A 1 69 ? 29.310 -14.608 7.941 1.00 34.06 69 SER A N 1
ATOM 531 C CA . SER A 1 69 ? 29.871 -13.675 6.958 1.00 34.06 69 SER A CA 1
ATOM 532 C C . SER A 1 69 ? 30.695 -14.400 5.879 1.00 34.06 69 SER A C 1
ATOM 534 O O . SER A 1 69 ? 31.362 -13.758 5.071 1.00 34.06 69 SER A O 1
ATOM 536 N N . GLU A 1 70 ? 30.625 -15.733 5.806 1.00 33.38 70 GLU A N 1
ATOM 537 C CA . GLU A 1 70 ? 31.238 -16.535 4.743 1.00 33.38 70 GLU A CA 1
ATOM 538 C C . GLU A 1 70 ? 30.159 -17.201 3.888 1.00 33.38 70 GLU A C 1
ATOM 540 O O . GLU A 1 70 ? 29.280 -17.860 4.421 1.00 33.38 70 GLU A O 1
ATOM 545 N N . TYR A 1 71 ? 30.229 -17.058 2.561 1.00 40.19 71 TYR A N 1
ATOM 546 C CA . TYR A 1 71 ? 29.364 -17.725 1.578 1.00 40.19 71 TYR A CA 1
ATOM 547 C C . TYR A 1 71 ? 29.136 -19.214 1.909 1.00 40.19 71 TYR A C 1
ATOM 549 O O . TYR A 1 71 ? 29.935 -20.078 1.545 1.00 40.19 71 TYR A O 1
ATOM 557 N N . GLY A 1 72 ? 28.044 -19.514 2.612 1.00 36.03 72 GLY A N 1
ATOM 558 C CA . GLY A 1 72 ? 27.655 -20.864 2.995 1.00 36.03 72 GLY A CA 1
ATOM 559 C C . GLY A 1 72 ? 26.648 -21.472 2.011 1.00 36.03 72 GLY A C 1
ATOM 560 O O . GLY A 1 72 ? 25.966 -20.745 1.289 1.00 36.03 72 GLY A O 1
ATOM 561 N N . PRO A 1 73 ? 26.487 -22.807 2.003 1.00 38.50 73 PRO A N 1
ATOM 562 C CA . PRO A 1 73 ? 25.560 -23.528 1.119 1.00 38.50 73 PRO A CA 1
ATOM 563 C C . PRO A 1 73 ? 24.065 -23.224 1.354 1.00 38.50 73 PRO A C 1
ATOM 565 O O . PRO A 1 73 ? 23.228 -23.771 0.647 1.00 38.50 73 PRO A O 1
ATOM 568 N N . LEU A 1 74 ? 23.723 -22.377 2.332 1.00 39.25 74 LEU A N 1
ATOM 569 C CA . LEU A 1 74 ? 22.351 -21.971 2.662 1.00 39.25 74 LEU A CA 1
ATOM 570 C C . LEU A 1 74 ? 21.981 -20.565 2.151 1.00 39.25 74 LEU A C 1
ATOM 572 O O . LEU A 1 74 ? 20.853 -20.134 2.361 1.00 39.25 74 LEU A O 1
ATOM 576 N N . GLY A 1 75 ? 22.891 -19.865 1.464 1.00 50.41 75 GLY A N 1
ATOM 577 C CA . GLY A 1 75 ? 22.671 -18.493 0.991 1.00 50.41 75 GLY A CA 1
ATOM 578 C C . GLY A 1 75 ? 23.112 -17.419 1.993 1.00 50.41 75 GLY A C 1
ATOM 579 O O . GLY A 1 75 ? 23.596 -17.722 3.085 1.00 50.41 75 GLY A O 1
ATOM 580 N N . ARG A 1 76 ? 23.006 -16.152 1.574 1.00 50.47 76 ARG A N 1
ATOM 581 C CA . ARG A 1 76 ? 23.285 -14.970 2.399 1.00 50.47 76 ARG A CA 1
ATOM 582 C C . ARG A 1 76 ? 22.013 -14.581 3.152 1.00 50.47 76 ARG A C 1
ATOM 584 O O . ARG A 1 76 ? 20.943 -14.591 2.557 1.00 50.47 76 ARG A O 1
ATOM 591 N N . PHE A 1 77 ? 22.169 -14.263 4.433 1.00 53.44 77 PHE A N 1
ATOM 592 C CA . PHE A 1 77 ? 21.132 -13.649 5.255 1.00 53.44 77 PHE A CA 1
ATOM 593 C C . PHE A 1 77 ? 21.544 -12.214 5.560 1.00 53.44 77 PHE A C 1
ATOM 595 O O . PHE A 1 77 ? 22.683 -11.995 5.985 1.00 53.44 77 PHE A O 1
ATOM 602 N N . GLU A 1 78 ? 20.651 -11.245 5.379 1.00 54.59 78 GLU A N 1
ATOM 603 C CA . GLU A 1 78 ? 20.960 -9.847 5.701 1.00 54.59 78 GLU A CA 1
ATOM 604 C C . GLU A 1 78 ? 20.632 -9.458 7.145 1.00 54.59 78 GLU A C 1
ATOM 606 O O . GLU A 1 78 ? 21.143 -8.446 7.625 1.00 54.59 78 GLU A O 1
ATOM 611 N N . ARG A 1 79 ? 19.832 -10.256 7.869 1.00 53.69 79 ARG A N 1
ATOM 612 C CA . ARG A 1 79 ? 19.466 -9.978 9.270 1.00 53.69 79 ARG A CA 1
ATOM 613 C C . ARG A 1 79 ? 19.737 -11.136 10.221 1.00 53.69 79 ARG A C 1
ATOM 615 O O . ARG A 1 79 ? 19.392 -12.287 9.950 1.00 53.69 79 ARG A O 1
ATOM 622 N N . LEU A 1 80 ? 20.309 -10.816 11.384 1.00 47.06 80 LEU A N 1
ATOM 623 C CA . LEU A 1 80 ? 20.618 -11.786 12.437 1.00 47.06 80 LEU A CA 1
ATOM 624 C C . LEU A 1 80 ? 19.382 -12.130 13.290 1.00 47.06 80 LEU A C 1
ATOM 626 O O . LEU A 1 80 ? 18.451 -11.342 13.479 1.00 47.06 80 LEU A O 1
ATOM 630 N N . LYS A 1 81 ? 19.398 -13.330 13.883 1.00 42.34 81 LYS A N 1
ATOM 631 C CA . LYS A 1 81 ? 18.409 -13.772 14.878 1.00 42.34 81 LYS A CA 1
ATOM 632 C C . LYS A 1 81 ? 18.377 -12.790 16.062 1.00 42.34 81 LYS A C 1
ATOM 634 O O . LYS A 1 81 ? 19.336 -12.718 16.821 1.00 42.34 81 LYS A O 1
ATOM 639 N N . GLY A 1 82 ? 17.256 -12.085 16.243 1.00 45.62 82 GLY A N 1
ATOM 640 C CA . GLY A 1 82 ? 17.043 -11.121 17.337 1.00 45.62 82 GLY A CA 1
ATOM 641 C C . GLY A 1 82 ? 16.767 -9.680 16.894 1.00 45.62 82 GLY A C 1
ATOM 642 O O . GLY A 1 82 ? 16.393 -8.866 17.732 1.00 45.62 82 GLY A O 1
ATOM 643 N N . GLU A 1 83 ? 16.895 -9.378 15.599 1.00 48.97 83 GLU A N 1
ATOM 644 C CA . GLU A 1 83 ? 16.628 -8.041 15.037 1.00 48.97 83 GLU A CA 1
ATOM 645 C C . GLU A 1 83 ? 15.147 -7.787 14.708 1.00 48.97 83 GLU A C 1
ATOM 647 O O . GLU A 1 83 ? 14.749 -6.647 14.483 1.00 48.97 83 GLU A O 1
ATOM 652 N N . ILE A 1 84 ? 14.310 -8.831 14.705 1.00 56.09 84 ILE A N 1
ATOM 653 C CA . ILE A 1 84 ? 12.860 -8.697 14.517 1.00 56.09 84 ILE A CA 1
ATOM 654 C C . ILE A 1 84 ? 12.200 -8.543 15.896 1.00 56.09 84 ILE A C 1
ATOM 656 O O . ILE A 1 84 ? 12.377 -9.430 16.742 1.00 56.09 84 ILE A O 1
ATOM 660 N N . PRO A 1 85 ? 11.422 -7.472 16.143 1.00 55.25 85 PRO A N 1
ATOM 661 C CA . PRO A 1 85 ? 10.754 -7.283 17.422 1.00 55.25 85 PRO A CA 1
ATOM 662 C C . PRO A 1 85 ? 9.750 -8.410 17.711 1.00 55.25 85 PRO A C 1
ATOM 664 O O . PRO A 1 85 ? 9.156 -9.009 16.812 1.00 55.25 85 PRO A O 1
ATOM 667 N N . LEU A 1 86 ? 9.565 -8.723 18.997 1.00 59.91 86 LEU A N 1
ATOM 668 C CA . LEU A 1 86 ? 8.755 -9.866 19.431 1.00 59.91 86 LEU A CA 1
ATOM 669 C C . LEU A 1 86 ? 7.261 -9.697 19.118 1.00 59.91 86 LEU A C 1
ATOM 671 O O . LEU A 1 86 ? 6.596 -10.693 18.830 1.00 59.91 86 LEU A O 1
ATOM 675 N N . GLU A 1 87 ? 6.741 -8.468 19.162 1.00 60.72 87 GLU A N 1
ATOM 676 C CA . GLU A 1 87 ? 5.349 -8.140 18.847 1.00 60.72 87 GLU A CA 1
ATOM 677 C C . GLU A 1 87 ? 5.268 -6.842 18.042 1.00 60.72 87 GLU A C 1
ATOM 679 O O . GLU A 1 87 ? 5.804 -5.824 18.465 1.00 60.72 87 GLU A O 1
ATOM 684 N N . GLU A 1 88 ? 4.569 -6.871 16.907 1.00 77.44 88 GLU A N 1
ATOM 685 C CA . GLU A 1 88 ? 4.498 -5.736 15.980 1.00 77.44 88 GLU A CA 1
ATOM 686 C C . GLU A 1 88 ? 3.157 -5.600 15.260 1.00 77.44 88 GLU A C 1
ATOM 688 O O . GLU A 1 88 ? 2.329 -6.514 15.266 1.00 77.44 88 GLU A O 1
ATOM 693 N N . THR A 1 89 ? 2.920 -4.437 14.655 1.00 83.44 89 THR A N 1
ATOM 694 C CA . THR A 1 89 ? 1.644 -4.109 14.002 1.00 83.44 89 THR A CA 1
ATOM 695 C C . THR A 1 89 ? 1.341 -4.999 12.790 1.00 83.44 89 THR A C 1
ATOM 697 O O . THR A 1 89 ? 2.213 -5.635 12.199 1.00 83.44 89 THR A O 1
ATOM 700 N N . GLN A 1 90 ? 0.069 -5.033 12.380 1.00 86.25 90 GLN A N 1
ATOM 701 C CA . GLN A 1 90 ? -0.345 -5.703 11.140 1.00 86.25 90 GLN A CA 1
ATOM 702 C C . GLN A 1 90 ? 0.429 -5.183 9.917 1.00 86.25 90 GLN A C 1
ATOM 704 O O . GLN A 1 90 ? 0.847 -5.969 9.070 1.00 86.25 90 GLN A O 1
ATOM 709 N N . GLU A 1 91 ? 0.628 -3.866 9.847 1.00 86.62 91 GLU A N 1
ATOM 710 C CA . GLU A 1 91 ? 1.395 -3.206 8.791 1.00 86.62 91 GLU A CA 1
ATOM 711 C C . GLU A 1 91 ? 2.845 -3.676 8.767 1.00 86.62 91 GLU A C 1
ATOM 713 O O . GLU A 1 91 ? 3.350 -4.049 7.709 1.00 86.62 91 GLU A O 1
ATOM 718 N N . PHE A 1 92 ? 3.484 -3.718 9.939 1.00 86.56 92 PHE A N 1
ATOM 719 C CA . PHE A 1 92 ? 4.853 -4.191 10.068 1.00 86.56 92 PHE A CA 1
ATOM 720 C C . PHE A 1 92 ? 4.996 -5.612 9.530 1.00 86.56 92 PHE A C 1
ATOM 722 O O . PHE A 1 92 ? 5.877 -5.854 8.720 1.00 86.56 92 PHE A O 1
ATOM 729 N N . TRP A 1 93 ? 4.121 -6.548 9.911 1.00 87.69 93 TRP A N 1
ATOM 730 C CA . TRP A 1 93 ? 4.246 -7.937 9.451 1.00 87.69 93 TRP A CA 1
ATOM 731 C C . TRP A 1 93 ? 4.037 -8.097 7.946 1.00 87.69 93 TRP A C 1
ATOM 733 O O . TRP A 1 93 ? 4.710 -8.917 7.323 1.00 87.69 93 TRP A O 1
ATOM 743 N N . ILE A 1 94 ? 3.141 -7.309 7.348 1.00 92.25 94 ILE A N 1
ATOM 744 C CA . ILE A 1 94 ? 2.954 -7.281 5.891 1.00 92.25 94 ILE A CA 1
ATOM 745 C C . ILE A 1 94 ? 4.205 -6.707 5.204 1.00 92.25 94 ILE A C 1
ATOM 747 O O . ILE A 1 94 ? 4.680 -7.272 4.215 1.00 92.25 94 ILE A O 1
ATOM 751 N N . ARG A 1 95 ? 4.780 -5.627 5.748 1.00 89.69 95 ARG A N 1
ATOM 752 C CA . ARG A 1 95 ? 6.033 -5.019 5.273 1.00 89.69 95 ARG A CA 1
ATOM 753 C C . ARG A 1 95 ? 7.224 -5.974 5.415 1.00 89.69 95 ARG A C 1
ATOM 755 O O . ARG A 1 95 ? 7.984 -6.140 4.470 1.00 89.69 95 ARG A O 1
ATOM 762 N N . GLU A 1 96 ? 7.335 -6.660 6.546 1.00 84.62 96 GLU A N 1
ATOM 763 C CA . GLU A 1 96 ? 8.368 -7.659 6.843 1.00 84.62 96 GLU A CA 1
ATOM 764 C C . GLU A 1 96 ? 8.227 -8.902 5.958 1.00 84.62 96 GLU A C 1
ATOM 766 O O . GLU A 1 96 ? 9.219 -9.511 5.573 1.00 84.62 96 GLU A O 1
ATOM 771 N N . GLY A 1 97 ? 7.009 -9.279 5.562 1.00 88.38 97 GLY A N 1
ATOM 772 C CA . GLY A 1 97 ? 6.809 -10.280 4.513 1.00 88.38 97 GLY A CA 1
ATOM 773 C C . GLY A 1 97 ? 7.383 -9.837 3.161 1.00 88.38 97 GLY A C 1
ATOM 774 O O . GLY A 1 97 ? 7.835 -10.677 2.398 1.00 88.38 97 GLY A O 1
ATOM 775 N N . GLY A 1 98 ? 7.428 -8.529 2.895 1.00 89.69 98 GLY A N 1
ATOM 776 C CA . GLY A 1 98 ? 8.080 -7.958 1.715 1.00 89.69 98 GLY A CA 1
ATOM 777 C C . GLY A 1 98 ? 9.599 -8.111 1.723 1.00 89.69 98 GLY A C 1
ATOM 778 O O . GLY A 1 98 ? 10.184 -8.223 0.661 1.00 89.69 98 GLY A O 1
ATOM 779 N N . PHE A 1 99 ? 10.220 -8.143 2.902 1.00 84.31 99 PHE A N 1
ATOM 780 C CA . PHE A 1 99 ? 11.660 -8.364 3.068 1.00 84.31 99 PHE A CA 1
ATOM 781 C C . PHE A 1 99 ? 11.978 -9.863 3.147 1.00 84.31 99 PHE A C 1
ATOM 783 O O . PHE A 1 99 ? 12.741 -10.409 2.367 1.00 84.31 99 PHE A O 1
ATOM 790 N N . SER A 1 100 ? 11.315 -10.568 4.062 1.00 81.19 100 SER A N 1
ATOM 791 C CA . SER A 1 100 ? 11.610 -11.969 4.373 1.00 81.19 100 SER A CA 1
ATOM 792 C C . SER A 1 100 ? 11.219 -12.975 3.285 1.00 81.19 100 SER A C 1
ATOM 794 O O . SER A 1 100 ? 11.467 -14.166 3.471 1.00 81.19 100 SER A O 1
ATOM 796 N N . ALA A 1 101 ? 10.555 -12.541 2.209 1.00 85.31 101 ALA A N 1
ATOM 797 C CA . ALA A 1 101 ? 10.348 -13.362 1.017 1.00 85.31 101 ALA A CA 1
ATOM 798 C C . ALA A 1 101 ? 11.669 -13.653 0.299 1.00 85.31 101 ALA A C 1
ATOM 800 O O . ALA A 1 101 ? 11.811 -14.747 -0.240 1.00 85.31 101 ALA A O 1
ATOM 801 N N . ASP A 1 102 ? 12.626 -12.728 0.392 1.00 77.88 102 ASP A N 1
ATOM 802 C CA . ASP A 1 102 ? 13.955 -12.873 -0.189 1.00 77.88 102 ASP A CA 1
ATOM 803 C C . ASP A 1 102 ? 14.849 -13.750 0.677 1.00 77.88 102 ASP A C 1
ATOM 805 O O . ASP A 1 102 ? 15.906 -14.138 0.235 1.00 77.88 102 ASP A O 1
ATOM 809 N N . GLU A 1 103 ? 14.473 -14.126 1.898 1.00 71.81 103 GLU A N 1
ATOM 810 C CA . GLU A 1 103 ? 15.420 -14.725 2.841 1.00 71.81 103 GLU A CA 1
ATOM 811 C C . GLU A 1 103 ? 15.319 -16.263 2.919 1.00 71.81 103 GLU A C 1
ATOM 813 O O . GLU A 1 103 ? 14.237 -16.786 3.224 1.00 71.81 103 GLU A O 1
ATOM 818 N N . PRO A 1 104 ? 16.428 -17.019 2.725 1.00 66.88 104 PRO A N 1
ATOM 819 C CA . PRO A 1 104 ? 17.781 -16.561 2.359 1.00 66.88 104 PRO A CA 1
ATOM 820 C C . PRO A 1 104 ? 17.937 -16.157 0.882 1.00 66.88 104 PRO A C 1
ATOM 822 O O . PRO A 1 104 ? 17.551 -16.927 -0.009 1.00 66.88 104 PRO A O 1
ATOM 825 N N . GLU A 1 105 ? 18.611 -15.019 0.641 1.00 60.75 105 GLU A N 1
ATOM 826 C CA . GLU A 1 105 ? 18.640 -14.253 -0.632 1.00 60.75 105 GLU A CA 1
ATOM 827 C C . GLU A 1 105 ? 18.750 -15.137 -1.869 1.00 60.75 105 GLU A C 1
ATOM 829 O O . GLU A 1 105 ? 17.911 -15.147 -2.769 1.00 60.75 105 GLU A O 1
ATOM 834 N N . ALA A 1 106 ? 19.804 -15.938 -1.907 1.00 61.97 106 ALA A N 1
ATOM 835 C CA . ALA A 1 106 ? 20.178 -16.604 -3.136 1.00 61.97 106 ALA A CA 1
ATOM 836 C C . ALA A 1 106 ? 19.318 -17.850 -3.442 1.00 61.97 106 ALA A C 1
ATOM 838 O O . ALA A 1 106 ? 19.090 -18.170 -4.609 1.00 61.97 106 ALA A O 1
ATOM 839 N N . LEU A 1 107 ? 18.789 -18.541 -2.424 1.00 65.88 107 LEU A N 1
ATOM 840 C CA . LEU A 1 107 ? 17.858 -19.663 -2.629 1.00 65.88 107 LEU A CA 1
ATOM 841 C C . LEU A 1 107 ? 16.437 -19.177 -2.919 1.00 65.88 107 LEU A C 1
ATOM 843 O O . LEU A 1 107 ? 15.666 -19.881 -3.579 1.00 65.88 107 LEU A O 1
ATOM 847 N N . MET A 1 108 ? 16.061 -18.018 -2.393 1.00 74.75 108 MET A N 1
ATOM 848 C CA . MET A 1 108 ? 14.743 -17.442 -2.616 1.00 74.75 108 MET A CA 1
ATOM 849 C C . MET A 1 108 ? 14.636 -16.763 -3.976 1.00 74.75 108 MET A C 1
ATOM 851 O O . MET A 1 108 ? 13.672 -17.053 -4.683 1.00 74.75 108 MET A O 1
ATOM 855 N N . GLY A 1 109 ? 15.670 -16.041 -4.420 1.00 74.69 109 GLY A N 1
ATOM 856 C CA . GLY A 1 109 ? 15.673 -15.343 -5.711 1.00 74.69 109 GLY A CA 1
ATOM 857 C C . GLY A 1 109 ? 15.273 -16.223 -6.904 1.00 74.69 109 GLY A C 1
ATOM 858 O O . GLY A 1 109 ? 14.454 -15.836 -7.734 1.00 74.69 109 GLY A O 1
ATOM 859 N N . ILE A 1 110 ? 15.721 -17.484 -6.960 1.00 76.19 110 ILE A N 1
ATOM 860 C CA . ILE A 1 110 ? 15.350 -18.416 -8.050 1.00 76.19 110 ILE A CA 1
ATOM 861 C C . ILE A 1 110 ? 13.858 -18.811 -8.070 1.00 76.19 110 ILE A C 1
ATOM 863 O O . ILE A 1 110 ? 13.392 -19.431 -9.030 1.00 76.19 110 ILE A O 1
ATOM 867 N N . ARG A 1 111 ? 13.098 -18.479 -7.019 1.00 83.12 111 ARG A N 1
ATOM 868 C CA . ARG A 1 111 ? 11.657 -18.740 -6.877 1.00 83.12 111 ARG A CA 1
ATOM 869 C C . ARG A 1 111 ? 10.795 -17.523 -7.224 1.00 83.12 111 ARG A C 1
ATOM 871 O O . ARG A 1 111 ? 9.578 -17.680 -7.242 1.00 83.12 111 ARG A O 1
ATOM 878 N N . HIS A 1 112 ? 11.379 -16.367 -7.545 1.00 88.56 112 HIS A N 1
ATOM 879 C CA . HIS A 1 112 ? 10.644 -15.139 -7.908 1.00 88.56 112 HIS A CA 1
ATOM 880 C C . HIS A 1 112 ? 10.147 -15.151 -9.358 1.00 88.56 112 HIS A C 1
ATOM 882 O O . HIS A 1 112 ? 9.297 -14.361 -9.764 1.00 88.56 112 HIS A O 1
ATOM 888 N N . PHE A 1 113 ? 10.605 -16.130 -10.136 1.00 90.44 113 PHE A N 1
ATOM 889 C CA . PHE A 1 113 ? 10.306 -16.231 -11.551 1.00 90.44 113 PHE A CA 1
ATOM 890 C C . PHE A 1 113 ? 9.013 -16.999 -11.822 1.00 90.44 113 PHE A C 1
ATOM 892 O O . PHE A 1 113 ? 8.787 -18.094 -11.292 1.00 90.44 113 PHE A O 1
ATOM 899 N N . TYR A 1 114 ? 8.186 -16.457 -12.713 1.00 93.19 114 TYR A N 1
ATOM 900 C CA . TYR A 1 114 ? 7.061 -17.156 -13.322 1.00 93.19 114 TYR A CA 1
ATOM 901 C C . TYR A 1 114 ? 6.863 -16.694 -14.765 1.00 93.19 114 TYR A C 1
ATOM 903 O O . TYR A 1 114 ? 6.304 -15.630 -15.017 1.00 93.19 114 TYR A O 1
ATOM 911 N N . ASP A 1 115 ? 7.289 -17.519 -15.723 1.00 93.56 115 ASP A N 1
ATOM 912 C CA . ASP A 1 115 ? 7.070 -17.249 -17.145 1.00 93.56 115 ASP A CA 1
ATOM 913 C C . ASP A 1 115 ? 5.675 -17.750 -17.589 1.00 93.56 115 ASP A C 1
ATOM 915 O O . ASP A 1 115 ? 5.459 -18.968 -17.697 1.00 93.56 115 ASP A O 1
ATOM 919 N N . PRO A 1 116 ? 4.733 -16.839 -17.913 1.00 93.88 116 PRO A N 1
ATOM 920 C CA . PRO A 1 116 ? 3.353 -17.180 -18.260 1.00 93.88 116 PRO A CA 1
ATOM 921 C C . PRO A 1 116 ? 3.202 -17.758 -19.674 1.00 93.88 116 PRO A C 1
ATOM 923 O O . PRO A 1 116 ? 2.101 -18.131 -20.081 1.00 93.88 116 PRO A O 1
ATOM 926 N N . THR A 1 117 ? 4.276 -17.814 -20.466 1.00 90.44 117 THR A N 1
ATOM 927 C CA . THR A 1 117 ? 4.243 -18.341 -21.840 1.00 90.44 117 THR A CA 1
ATOM 928 C C . THR A 1 117 ? 4.401 -19.864 -21.896 1.00 90.44 117 THR A C 1
ATOM 930 O O . THR A 1 117 ? 4.217 -20.469 -22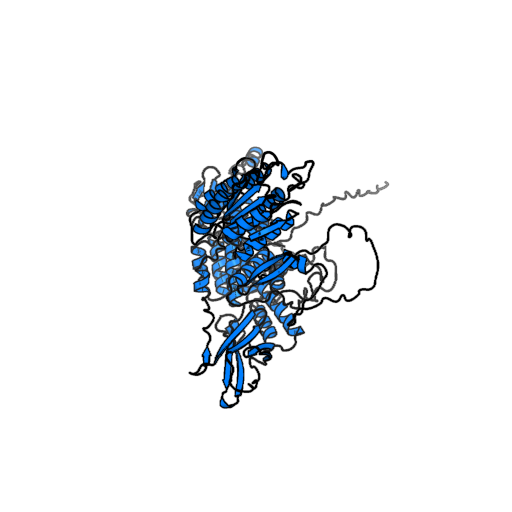.955 1.00 90.44 117 THR A O 1
ATOM 933 N N . PHE A 1 118 ? 4.727 -20.517 -20.776 1.00 83.31 118 PHE A N 1
ATOM 934 C CA . PHE A 1 118 ? 4.724 -21.975 -20.697 1.00 83.31 118 PHE A CA 1
ATOM 935 C C . PHE A 1 118 ? 3.292 -22.512 -20.589 1.00 83.31 118 PHE A C 1
ATOM 937 O O . PHE A 1 118 ? 2.570 -22.227 -19.640 1.00 83.31 118 PHE A O 1
ATOM 944 N N . ASN A 1 119 ? 2.905 -23.383 -21.526 1.00 70.81 119 ASN A N 1
ATOM 945 C CA . ASN A 1 119 ? 1.577 -24.017 -21.538 1.00 70.81 119 ASN A CA 1
ATOM 946 C C . ASN A 1 119 ? 1.303 -24.915 -20.319 1.00 70.81 119 ASN A C 1
ATOM 948 O O . ASN A 1 119 ? 0.151 -25.212 -20.012 1.00 70.81 119 ASN A O 1
ATOM 952 N N . ASN A 1 120 ? 2.354 -25.400 -19.656 1.00 72.88 120 ASN A N 1
ATOM 953 C CA . ASN A 1 120 ? 2.244 -26.161 -18.421 1.00 72.88 120 ASN A CA 1
ATOM 954 C C . ASN A 1 120 ? 2.706 -25.277 -17.262 1.00 72.88 120 ASN A C 1
ATOM 956 O O . ASN A 1 120 ? 3.895 -24.986 -17.145 1.00 72.88 120 ASN A O 1
ATOM 960 N N . GLU A 1 121 ? 1.776 -24.920 -16.376 1.00 64.69 121 GLU A N 1
ATOM 961 C CA . GLU A 1 121 ? 2.044 -24.086 -15.200 1.00 64.69 121 GLU A CA 1
ATOM 962 C C . GLU A 1 121 ? 3.143 -24.641 -14.286 1.00 64.69 121 GLU A C 1
ATOM 964 O O . GLU A 1 121 ? 3.713 -23.888 -13.512 1.00 64.69 121 GLU A O 1
ATOM 969 N N . SER A 1 122 ? 3.442 -25.943 -14.328 1.00 67.06 122 SER A N 1
ATOM 970 C CA . SER A 1 122 ? 4.538 -26.542 -13.548 1.00 67.06 122 SER A CA 1
ATOM 971 C C . SER A 1 122 ? 5.923 -26.388 -14.184 1.00 67.06 122 SER A C 1
ATOM 973 O O . SER A 1 122 ? 6.904 -26.793 -13.574 1.00 67.06 122 SER A O 1
ATOM 975 N N . LEU A 1 123 ? 6.010 -25.818 -15.391 1.00 70.69 123 LEU A N 1
ATOM 976 C CA . LEU A 1 123 ? 7.257 -25.648 -16.146 1.00 70.69 123 LEU A CA 1
ATOM 977 C C . LEU A 1 123 ? 7.711 -24.188 -16.271 1.00 70.69 123 LEU A C 1
ATOM 979 O O . LEU A 1 123 ? 8.828 -23.956 -16.710 1.00 70.69 123 LEU A O 1
ATOM 983 N N . GLY A 1 124 ? 6.879 -23.216 -15.883 1.00 75.31 124 GLY A N 1
ATOM 984 C CA . GLY A 1 124 ? 7.196 -21.785 -15.981 1.00 75.31 124 GLY A CA 1
ATOM 985 C C . GLY A 1 124 ? 8.145 -21.264 -14.900 1.00 75.31 124 GLY A C 1
ATOM 986 O O . GLY A 1 124 ? 7.935 -20.161 -14.418 1.00 75.31 124 GLY A O 1
ATOM 987 N N . PHE A 1 125 ? 9.104 -22.068 -14.445 1.00 79.00 125 PHE A N 1
ATOM 988 C CA . PHE A 1 125 ? 10.111 -21.685 -13.449 1.00 79.00 125 PHE A CA 1
ATOM 989 C C . PHE A 1 125 ? 11.437 -21.310 -14.119 1.00 79.00 125 PHE A C 1
ATOM 991 O O . PHE A 1 125 ? 11.620 -21.587 -15.304 1.00 79.00 125 PHE A O 1
ATOM 998 N N . LEU A 1 126 ? 12.360 -20.719 -13.355 1.00 80.00 126 LEU A N 1
ATOM 999 C CA . LEU A 1 126 ? 13.670 -20.306 -13.856 1.00 80.00 126 LEU A CA 1
ATOM 1000 C C . LEU A 1 126 ? 14.497 -21.503 -14.361 1.00 80.00 126 LEU A C 1
ATOM 1002 O O . LEU A 1 126 ? 14.787 -22.437 -13.611 1.00 80.00 126 LEU A O 1
ATOM 1006 N N . THR A 1 127 ? 14.883 -21.480 -15.635 1.00 76.50 127 THR A N 1
ATOM 1007 C CA . THR A 1 127 ? 15.588 -22.580 -16.327 1.00 76.50 127 THR A CA 1
ATOM 1008 C C . THR A 1 127 ? 16.826 -22.135 -17.099 1.00 76.50 127 THR A C 1
ATOM 1010 O O . THR A 1 127 ? 17.523 -22.973 -17.668 1.00 76.50 127 THR A O 1
ATOM 1013 N N . ASP A 1 128 ? 17.099 -20.838 -17.167 1.00 72.44 128 ASP A N 1
ATOM 1014 C CA . ASP A 1 128 ? 18.113 -20.257 -18.045 1.00 72.44 128 ASP A CA 1
ATOM 1015 C C . ASP A 1 128 ? 19.476 -20.010 -17.375 1.00 72.44 128 ASP A C 1
ATOM 1017 O O . ASP A 1 128 ? 20.427 -19.643 -18.067 1.00 72.44 128 ASP A O 1
ATOM 1021 N N . LEU A 1 129 ? 19.604 -20.291 -16.074 1.00 71.00 129 LEU A N 1
ATOM 1022 C CA . LEU A 1 129 ? 20.870 -20.221 -15.345 1.00 71.00 129 LEU A CA 1
ATOM 1023 C C . LEU A 1 129 ? 21.864 -21.292 -15.833 1.00 71.00 129 LEU A C 1
ATOM 1025 O O . LEU A 1 129 ? 21.678 -22.489 -15.605 1.00 71.00 129 LEU A O 1
ATOM 1029 N N . ASP A 1 130 ? 22.969 -20.858 -16.450 1.00 55.84 130 ASP A N 1
ATOM 1030 C CA . ASP A 1 130 ? 24.107 -21.727 -16.781 1.00 55.84 130 ASP A CA 1
ATOM 1031 C C . ASP A 1 130 ? 24.919 -22.029 -15.510 1.00 55.84 130 ASP A C 1
ATOM 1033 O O . ASP A 1 130 ? 25.764 -21.239 -15.066 1.00 55.84 130 ASP A O 1
ATOM 1037 N N . ILE A 1 131 ? 24.661 -23.188 -14.905 1.00 54.41 131 ILE A N 1
ATOM 1038 C CA . ILE A 1 131 ? 25.350 -23.655 -13.697 1.00 54.41 131 ILE A CA 1
ATOM 1039 C C . ILE A 1 131 ? 26.277 -24.806 -14.095 1.00 54.41 131 ILE A C 1
ATOM 1041 O O . ILE A 1 131 ? 25.841 -25.803 -14.666 1.00 54.41 131 ILE A O 1
ATOM 1045 N N . LYS A 1 132 ? 27.582 -24.654 -13.831 1.00 46.56 132 LYS A N 1
ATOM 1046 C CA . LYS A 1 132 ? 28.586 -25.691 -14.114 1.00 46.56 132 LYS A CA 1
ATOM 1047 C C . LYS A 1 132 ? 28.344 -26.914 -13.224 1.00 46.56 132 LYS A C 1
ATOM 1049 O O . LYS A 1 132 ? 28.060 -26.765 -12.036 1.00 46.56 132 LYS A O 1
ATOM 1054 N N . ASP A 1 133 ? 28.529 -28.110 -13.782 1.00 40.72 133 ASP A N 1
ATOM 1055 C CA . ASP A 1 133 ? 28.513 -29.363 -13.022 1.00 40.72 133 ASP A CA 1
ATOM 1056 C C . ASP A 1 133 ? 29.462 -29.274 -11.813 1.00 40.72 133 ASP A C 1
ATOM 1058 O O . ASP A 1 133 ? 30.656 -29.007 -11.967 1.00 40.72 133 ASP A O 1
ATOM 1062 N N . GLY A 1 134 ? 28.928 -29.503 -10.609 1.00 41.94 134 GLY A N 1
ATOM 1063 C CA . GLY A 1 134 ? 29.701 -29.524 -9.361 1.00 41.94 134 GLY A CA 1
ATOM 1064 C C . GLY A 1 134 ? 29.518 -28.330 -8.418 1.00 41.94 134 GLY A C 1
ATOM 1065 O O . GLY A 1 134 ? 30.257 -28.256 -7.439 1.00 41.94 134 GLY A O 1
ATOM 1066 N N . ASP A 1 135 ? 28.561 -27.427 -8.662 1.00 48.75 135 ASP A N 1
ATOM 1067 C CA . ASP A 1 135 ? 28.230 -26.347 -7.719 1.00 48.75 135 ASP A CA 1
ATOM 1068 C C . ASP A 1 135 ? 27.677 -26.903 -6.375 1.00 48.75 135 ASP A C 1
ATOM 1070 O O . ASP A 1 135 ? 26.589 -27.498 -6.365 1.00 48.75 135 ASP A O 1
ATOM 1074 N N . PRO A 1 136 ? 28.398 -26.739 -5.240 1.00 39.62 136 PRO A N 1
ATOM 1075 C CA . PRO A 1 136 ? 28.020 -27.296 -3.934 1.00 39.62 136 PRO A CA 1
ATOM 1076 C C . PRO A 1 136 ? 26.807 -26.623 -3.278 1.00 39.62 136 PRO A C 1
ATOM 1078 O O . PRO A 1 136 ? 26.269 -27.155 -2.311 1.00 39.62 136 PRO A O 1
ATOM 1081 N N . SER A 1 137 ? 26.397 -25.456 -3.772 1.00 47.31 137 SER A N 1
ATOM 1082 C CA . SER A 1 137 ? 25.310 -24.622 -3.229 1.00 47.31 137 SER A CA 1
ATOM 1083 C C . SER A 1 137 ? 23.898 -25.188 -3.424 1.00 47.31 137 SER A C 1
ATOM 1085 O O . SER A 1 137 ? 22.938 -24.660 -2.875 1.00 47.31 137 SER A O 1
ATOM 1087 N N . GLY A 1 138 ? 23.737 -26.236 -4.239 1.00 45.72 138 GLY A N 1
ATOM 1088 C CA . GLY A 1 138 ? 22.418 -26.778 -4.565 1.00 45.72 138 GLY A CA 1
ATOM 1089 C C . GLY A 1 138 ? 21.628 -25.986 -5.617 1.00 45.72 138 GLY A C 1
ATOM 1090 O O . GLY A 1 138 ? 20.558 -26.457 -5.999 1.00 45.72 138 GLY A O 1
ATOM 1091 N N . TYR A 1 139 ? 22.160 -24.885 -6.180 1.00 46.91 139 TYR A N 1
ATOM 1092 C CA . TYR A 1 139 ? 21.537 -24.170 -7.317 1.00 46.91 139 TYR A CA 1
ATOM 1093 C C . TYR A 1 139 ? 21.328 -25.071 -8.549 1.00 46.91 139 TYR A C 1
ATOM 1095 O O . TYR A 1 139 ? 20.482 -24.801 -9.397 1.00 46.91 139 TYR A O 1
ATOM 1103 N N . SER A 1 140 ? 22.094 -26.164 -8.645 1.00 40.22 140 SER A N 1
ATOM 1104 C CA . SER A 1 140 ? 22.224 -27.060 -9.805 1.00 40.22 140 SER A CA 1
ATOM 1105 C C . SER A 1 140 ? 20.969 -27.851 -10.200 1.00 40.22 140 SER A C 1
ATOM 1107 O O . SER A 1 140 ? 20.997 -28.605 -11.175 1.00 40.22 140 SER A O 1
ATOM 1109 N N . ARG A 1 141 ? 19.852 -27.712 -9.484 1.00 48.25 141 ARG A N 1
ATOM 1110 C CA . ARG A 1 141 ? 18.580 -28.344 -9.842 1.00 48.25 141 ARG A CA 1
ATOM 1111 C C . ARG A 1 141 ? 17.517 -27.268 -9.785 1.00 48.25 141 ARG A C 1
ATOM 1113 O O . ARG A 1 141 ? 17.151 -26.861 -8.688 1.00 48.25 141 ARG A O 1
ATOM 1120 N N . GLY A 1 142 ? 17.013 -26.828 -10.942 1.00 52.84 142 GLY A N 1
ATOM 1121 C CA . GLY A 1 142 ? 15.815 -25.990 -10.990 1.00 52.84 142 GLY A CA 1
ATOM 1122 C C . GLY A 1 142 ? 14.800 -26.497 -9.964 1.00 52.84 142 GLY A C 1
ATOM 1123 O O . GLY A 1 142 ? 14.533 -27.699 -9.889 1.00 52.84 142 GLY A O 1
ATOM 1124 N N . VAL A 1 143 ? 14.305 -25.598 -9.114 1.00 60.62 143 VAL A N 1
ATOM 1125 C CA . VAL A 1 143 ? 13.593 -25.948 -7.869 1.00 60.62 143 VAL A CA 1
ATOM 1126 C C . VAL A 1 143 ? 12.264 -26.675 -8.098 1.00 60.62 143 VAL A C 1
ATOM 1128 O O . VAL A 1 143 ? 11.611 -27.096 -7.143 1.00 60.62 143 VAL A O 1
ATOM 1131 N N . GLY A 1 144 ? 11.854 -26.842 -9.361 1.00 71.38 144 GLY A N 1
ATOM 1132 C CA . GLY A 1 144 ? 10.609 -27.500 -9.750 1.00 71.38 144 GLY A CA 1
ATOM 1133 C C . GLY A 1 144 ? 9.369 -26.705 -9.341 1.00 71.38 144 GLY A C 1
ATOM 1134 O O . GLY A 1 144 ? 8.289 -27.279 -9.226 1.00 71.38 144 GLY A O 1
ATOM 1135 N N . THR A 1 145 ? 9.528 -25.403 -9.083 1.00 82.06 145 THR A N 1
ATOM 1136 C CA . THR A 1 145 ? 8.463 -24.476 -8.690 1.00 82.06 145 THR A CA 1
ATOM 1137 C C . THR A 1 145 ? 8.725 -23.088 -9.253 1.00 82.06 145 THR A C 1
ATOM 1139 O O . THR A 1 145 ? 9.874 -22.694 -9.412 1.00 82.06 145 THR A O 1
ATOM 1142 N N . ASN A 1 146 ? 7.654 -22.344 -9.510 1.00 88.06 146 ASN A N 1
ATOM 1143 C CA . ASN A 1 146 ? 7.684 -20.927 -9.880 1.00 88.06 146 ASN A CA 1
ATOM 1144 C C . ASN A 1 146 ? 7.067 -20.053 -8.783 1.00 88.06 146 ASN A C 1
ATOM 1146 O O . ASN A 1 146 ? 6.478 -20.587 -7.836 1.00 88.06 146 ASN A O 1
ATOM 1150 N N . ALA A 1 147 ? 7.148 -18.732 -8.954 1.00 91.50 147 ALA A N 1
ATOM 1151 C CA . ALA A 1 147 ? 6.623 -17.740 -8.017 1.00 91.50 147 ALA A CA 1
ATOM 1152 C C . ALA A 1 147 ? 5.147 -17.952 -7.695 1.00 91.50 147 ALA A C 1
ATOM 1154 O O . ALA A 1 147 ? 4.778 -18.018 -6.528 1.00 91.50 147 ALA A O 1
ATOM 1155 N N . LYS A 1 148 ? 4.300 -18.168 -8.710 1.00 93.38 148 LYS A N 1
ATOM 1156 C CA . LYS A 1 148 ? 2.862 -18.424 -8.523 1.00 93.38 148 LYS A CA 1
ATOM 1157 C C . LYS A 1 148 ? 2.610 -19.634 -7.623 1.00 93.38 148 LYS A C 1
ATOM 1159 O O . LYS A 1 148 ? 1.785 -19.586 -6.712 1.00 93.38 148 LYS A O 1
ATOM 1164 N N . GLN A 1 149 ? 3.290 -20.750 -7.875 1.00 90.50 149 GLN A N 1
ATOM 1165 C CA . GLN A 1 149 ? 3.135 -21.952 -7.060 1.00 90.50 149 GLN A CA 1
ATOM 1166 C C . GLN A 1 149 ? 3.675 -21.731 -5.652 1.00 90.50 149 GLN A C 1
ATOM 1168 O O . GLN A 1 149 ? 2.963 -22.054 -4.701 1.00 90.50 149 GLN A O 1
ATOM 1173 N N . TRP A 1 150 ? 4.874 -21.151 -5.543 1.00 90.19 150 TRP A N 1
ATOM 1174 C CA . TRP A 1 150 ? 5.563 -20.847 -4.289 1.00 90.19 150 TRP A CA 1
ATOM 1175 C C . TRP A 1 150 ? 4.751 -19.928 -3.382 1.00 90.19 150 TRP A C 1
ATOM 1177 O O . TRP A 1 150 ? 4.587 -20.221 -2.198 1.00 90.19 150 TRP A O 1
ATOM 1187 N N . ALA A 1 151 ? 4.165 -18.886 -3.961 1.00 93.62 151 ALA A N 1
ATOM 1188 C CA . ALA A 1 151 ? 3.307 -17.938 -3.278 1.00 93.62 151 ALA A CA 1
ATOM 1189 C C . ALA A 1 151 ? 2.004 -18.589 -2.804 1.00 93.62 151 ALA A C 1
ATOM 1191 O O . ALA A 1 151 ? 1.547 -18.310 -1.703 1.00 93.62 151 ALA A O 1
ATOM 1192 N N . LEU A 1 152 ? 1.382 -19.460 -3.611 1.00 93.00 152 LEU A N 1
ATOM 1193 C CA . LEU A 1 152 ? -0.012 -19.847 -3.378 1.00 93.00 152 LEU A CA 1
ATOM 1194 C C . LEU A 1 152 ? -0.227 -21.191 -2.668 1.00 93.00 152 LEU A C 1
ATOM 1196 O O . LEU A 1 152 ? -1.284 -21.368 -2.065 1.00 93.00 152 LEU A O 1
ATOM 1200 N N . LYS A 1 153 ? 0.702 -22.154 -2.750 1.00 88.38 153 LYS A N 1
ATOM 1201 C CA . LYS A 1 153 ? 0.438 -23.560 -2.374 1.00 88.38 153 LYS A CA 1
ATOM 1202 C C . LYS A 1 153 ? 1.252 -24.029 -1.165 1.00 88.38 153 LYS A C 1
ATOM 1204 O O . LYS A 1 153 ? 2.461 -23.829 -1.110 1.00 88.38 153 LYS A O 1
ATOM 1209 N N . LYS A 1 154 ? 0.621 -24.792 -0.262 1.00 77.56 154 LYS A N 1
ATOM 1210 C CA . LYS A 1 154 ? 1.293 -25.381 0.919 1.00 77.56 154 LYS A CA 1
ATOM 1211 C C . LYS A 1 154 ? 2.113 -26.653 0.658 1.00 77.56 154 LYS A C 1
ATOM 1213 O O . LYS A 1 154 ? 3.022 -26.962 1.418 1.00 77.56 154 LYS A O 1
ATOM 1218 N N . ASN A 1 155 ? 1.803 -27.384 -0.416 1.00 67.44 155 ASN A N 1
ATOM 1219 C CA . ASN A 1 155 ? 2.389 -28.694 -0.746 1.00 67.44 155 ASN A CA 1
ATOM 1220 C C . ASN A 1 155 ? 2.933 -28.708 -2.176 1.00 67.44 155 ASN A C 1
ATOM 1222 O O . ASN A 1 155 ? 2.405 -29.386 -3.063 1.00 67.44 155 ASN A O 1
ATOM 1226 N N . ILE A 1 156 ? 3.957 -27.903 -2.425 1.00 65.19 156 ILE A N 1
ATOM 1227 C CA . ILE A 1 156 ? 4.592 -27.843 -3.737 1.00 65.19 156 ILE A CA 1
ATOM 1228 C C . ILE A 1 156 ? 5.567 -29.001 -3.854 1.00 65.19 156 ILE A C 1
ATOM 1230 O O . ILE A 1 156 ? 6.319 -29.298 -2.930 1.00 65.19 156 ILE A O 1
ATOM 1234 N N . LYS A 1 157 ? 5.578 -29.642 -5.020 1.00 53.69 157 LYS A N 1
ATOM 1235 C CA . LYS A 1 157 ? 6.535 -30.692 -5.359 1.00 53.69 157 LYS A CA 1
ATOM 1236 C C . LYS A 1 157 ? 7.884 -30.077 -5.763 1.00 53.69 157 LYS A C 1
ATOM 1238 O O . LYS A 1 157 ? 8.380 -30.339 -6.852 1.00 53.69 157 LYS A O 1
ATOM 1243 N N . SER A 1 158 ? 8.439 -29.239 -4.891 1.00 53.91 158 SER A N 1
ATOM 1244 C CA . SER A 1 158 ? 9.856 -28.884 -4.916 1.00 53.91 158 SER A CA 1
ATOM 1245 C C . SER A 1 158 ? 10.637 -30.094 -4.405 1.00 53.91 158 SER A C 1
ATOM 1247 O O . SER A 1 158 ? 10.141 -30.856 -3.574 1.00 53.91 158 SER A O 1
ATOM 1249 N N . LEU A 1 159 ? 11.841 -30.320 -4.926 1.00 51.59 159 LEU A N 1
ATOM 1250 C CA . LEU A 1 159 ? 12.646 -31.492 -4.576 1.00 51.59 159 LEU A CA 1
ATOM 1251 C C . LEU A 1 159 ? 13.035 -31.555 -3.083 1.00 51.59 159 LEU A C 1
ATOM 1253 O O . LEU A 1 159 ? 13.560 -32.592 -2.680 1.00 51.59 159 LEU A O 1
ATOM 1257 N N . LEU A 1 160 ? 12.819 -30.497 -2.280 1.00 52.75 160 LEU A N 1
ATOM 1258 C CA . LEU A 1 160 ? 13.426 -30.381 -0.948 1.00 52.75 160 LEU A CA 1
ATOM 1259 C C . LEU A 1 160 ? 12.556 -29.752 0.172 1.00 52.75 160 LEU A C 1
ATOM 1261 O O . LEU A 1 160 ? 12.806 -30.088 1.326 1.00 52.75 160 LEU A O 1
ATOM 1265 N N . GLU A 1 161 ? 11.543 -28.901 -0.085 1.00 60.09 161 GLU A N 1
ATOM 1266 C CA . GLU A 1 161 ? 10.928 -28.065 0.983 1.00 60.09 161 GLU A CA 1
ATOM 1267 C C . GLU A 1 161 ? 9.451 -27.670 0.750 1.00 60.09 161 GLU A C 1
ATOM 1269 O O . GLU A 1 161 ? 9.000 -27.514 -0.387 1.00 60.09 161 GLU A O 1
ATOM 1274 N N . THR A 1 162 ? 8.712 -27.428 1.841 1.00 65.38 162 THR A N 1
ATOM 1275 C CA . THR A 1 162 ? 7.390 -26.766 1.850 1.00 65.38 162 THR A CA 1
ATOM 1276 C C . THR A 1 162 ? 7.537 -25.292 2.226 1.00 65.38 162 THR A C 1
ATOM 1278 O O . THR A 1 162 ? 8.223 -25.012 3.201 1.00 65.38 162 THR A O 1
ATOM 1281 N N . ASN A 1 163 ? 6.845 -24.369 1.546 1.00 78.50 163 ASN A N 1
ATOM 1282 C CA . ASN A 1 163 ? 6.797 -22.958 1.952 1.00 78.50 163 ASN A CA 1
ATOM 1283 C C . ASN A 1 163 ? 5.814 -22.763 3.131 1.00 78.50 163 ASN A C 1
ATOM 1285 O O . ASN A 1 163 ? 4.603 -22.855 2.899 1.00 78.50 163 ASN A O 1
ATOM 1289 N N . PRO A 1 164 ? 6.273 -22.465 4.367 1.00 81.12 164 PRO A N 1
ATOM 1290 C CA . PRO A 1 164 ? 5.398 -22.281 5.528 1.00 81.12 164 PRO A CA 1
ATOM 1291 C C . PRO A 1 164 ? 4.665 -20.926 5.548 1.00 81.12 164 PRO A C 1
ATOM 1293 O O . PRO A 1 164 ? 3.861 -20.690 6.453 1.00 81.12 164 PRO A O 1
ATOM 1296 N N . TYR A 1 165 ? 4.925 -20.059 4.564 1.00 88.56 165 TYR A N 1
ATOM 1297 C CA . TYR A 1 165 ? 4.403 -18.696 4.428 1.00 88.56 165 TYR A CA 1
ATOM 1298 C C . TYR A 1 165 ? 3.673 -18.467 3.091 1.00 88.56 165 TYR A C 1
ATOM 1300 O O . TYR A 1 165 ? 3.595 -17.347 2.597 1.00 88.56 165 TYR A O 1
ATOM 1308 N N . SER A 1 166 ? 3.103 -19.523 2.506 1.00 91.31 166 SER A N 1
ATOM 1309 C CA . SER A 1 166 ? 2.230 -19.404 1.329 1.00 91.31 166 SER A CA 1
ATOM 1310 C C . SER A 1 166 ? 0.852 -18.817 1.672 1.00 91.31 166 SER A C 1
ATOM 1312 O O . SER A 1 166 ? 0.412 -18.841 2.822 1.00 91.31 166 SER A O 1
ATOM 1314 N N . TRP A 1 167 ? 0.117 -18.366 0.657 1.00 95.50 167 TRP A N 1
ATOM 1315 C CA . TRP A 1 167 ? -1.264 -17.885 0.740 1.00 95.50 167 TRP A CA 1
ATOM 1316 C C . TRP A 1 167 ? -2.206 -18.855 1.462 1.00 95.50 167 TRP A C 1
ATOM 1318 O O . TRP A 1 167 ? -2.993 -18.444 2.312 1.00 95.50 167 TRP A O 1
ATOM 1328 N N . GLU A 1 168 ? -2.129 -20.154 1.151 1.00 93.94 168 GLU A N 1
ATOM 1329 C CA . GLU A 1 168 ? -2.943 -21.174 1.825 1.00 93.94 168 GLU A CA 1
ATOM 1330 C C . GLU A 1 168 ? -2.652 -21.212 3.334 1.00 93.94 168 GLU A C 1
ATOM 1332 O O . GLU A 1 168 ? -3.592 -21.235 4.132 1.00 93.94 168 GLU A O 1
ATOM 1337 N N . TYR A 1 169 ? -1.380 -21.120 3.735 1.00 93.19 169 TYR A N 1
ATOM 1338 C CA . TYR A 1 169 ? -1.020 -20.998 5.148 1.00 93.19 169 TYR A CA 1
ATOM 1339 C C . TYR A 1 169 ? -1.439 -19.657 5.748 1.00 93.19 169 TYR A C 1
ATOM 1341 O O . TYR A 1 169 ? -1.901 -19.634 6.884 1.00 93.19 169 TYR A O 1
ATOM 1349 N N . ALA A 1 170 ? -1.352 -18.553 5.003 1.00 95.00 170 ALA A N 1
ATOM 1350 C CA . ALA A 1 170 ? -1.795 -17.243 5.468 1.00 95.00 170 ALA A CA 1
ATOM 1351 C C . ALA A 1 170 ? -3.270 -17.284 5.914 1.00 95.00 170 ALA A C 1
ATOM 1353 O O . ALA A 1 170 ? -3.606 -16.824 7.008 1.00 95.00 170 ALA A O 1
ATOM 1354 N N . LEU A 1 171 ? -4.140 -17.903 5.107 1.00 95.62 171 LEU A N 1
ATOM 1355 C CA . LEU A 1 171 ? -5.560 -18.083 5.427 1.00 95.62 171 LEU A CA 1
ATOM 1356 C C . LEU A 1 171 ? -5.781 -19.045 6.607 1.00 95.62 171 LEU A C 1
ATOM 1358 O O . LEU A 1 171 ? -6.611 -18.772 7.479 1.00 95.62 171 LEU A O 1
ATOM 1362 N N . GLU A 1 172 ? -5.045 -20.160 6.660 1.00 95.31 172 GLU A N 1
ATOM 1363 C CA . GLU A 1 172 ? -5.126 -21.127 7.766 1.00 95.31 172 GLU A CA 1
ATOM 1364 C C . GLU A 1 172 ? -4.684 -20.508 9.100 1.00 95.31 172 GLU A C 1
ATOM 1366 O O . GLU A 1 172 ? -5.376 -20.667 10.108 1.00 95.31 172 GLU A O 1
ATOM 1371 N N . TYR A 1 173 ? -3.591 -19.740 9.108 1.00 94.44 173 TYR A N 1
ATOM 1372 C CA . TYR A 1 173 ? -3.130 -19.007 10.283 1.00 94.44 173 TYR A CA 1
ATOM 1373 C C . TYR A 1 173 ? -4.133 -17.932 10.696 1.00 94.44 173 TYR A C 1
ATOM 1375 O O . TYR A 1 173 ? -4.484 -17.854 11.871 1.00 94.44 173 TYR A O 1
ATOM 1383 N N . TYR A 1 174 ? -4.669 -17.148 9.756 1.00 94.69 174 TYR A N 1
ATOM 1384 C CA . TYR A 1 174 ? -5.670 -16.133 10.090 1.00 94.69 174 TYR A CA 1
ATOM 1385 C C . TYR A 1 174 ? -6.917 -16.772 10.719 1.00 94.69 174 TYR A C 1
ATOM 1387 O O . TYR A 1 174 ? -7.416 -16.303 11.744 1.00 94.69 174 TYR A O 1
ATOM 1395 N N . LYS A 1 175 ? -7.389 -17.897 10.165 1.00 95.25 175 LYS A N 1
ATOM 1396 C CA . LYS A 1 175 ? -8.478 -18.686 10.753 1.00 95.25 175 LYS A CA 1
ATOM 1397 C C . LYS A 1 175 ? -8.122 -19.193 12.150 1.00 95.25 175 LYS A C 1
ATOM 1399 O O . LYS A 1 175 ? -8.923 -19.009 13.059 1.00 95.25 175 LYS A O 1
ATOM 1404 N N . ALA A 1 176 ? -6.943 -19.779 12.344 1.00 93.81 176 ALA A N 1
ATOM 1405 C CA . ALA A 1 176 ? -6.510 -20.267 13.653 1.00 93.81 176 ALA A CA 1
ATOM 1406 C C . ALA A 1 176 ? -6.485 -19.141 14.703 1.00 93.81 176 ALA A C 1
ATOM 1408 O O . ALA A 1 176 ? -7.022 -19.308 15.799 1.00 93.81 176 ALA A O 1
ATOM 1409 N N . GLY A 1 177 ? -5.962 -17.964 14.341 1.00 92.00 177 GLY A N 1
ATOM 1410 C CA . GLY A 1 177 ? -5.967 -16.775 15.196 1.00 92.00 177 GLY A CA 1
ATOM 1411 C C . GLY A 1 177 ? -7.377 -16.291 15.539 1.00 92.00 177 GLY A C 1
ATOM 1412 O O . GLY A 1 177 ? -7.635 -15.862 16.661 1.00 92.00 177 GLY A O 1
ATOM 1413 N N . MET A 1 178 ? -8.321 -16.415 14.610 1.00 91.94 178 MET A N 1
ATOM 1414 C CA . MET A 1 178 ? -9.720 -16.043 14.826 1.00 91.94 178 MET A CA 1
ATOM 1415 C C . MET A 1 178 ? -10.517 -17.048 15.670 1.00 91.94 178 MET A C 1
ATOM 1417 O O . MET A 1 178 ? -11.539 -16.666 16.239 1.00 91.94 178 MET A O 1
ATOM 1421 N N . GLU A 1 179 ? -10.102 -18.314 15.739 1.00 94.25 179 GLU A N 1
ATOM 1422 C CA . GLU A 1 179 ? -10.857 -19.389 16.406 1.00 94.25 179 GLU A CA 1
ATOM 1423 C C . GLU A 1 179 ? -10.322 -19.762 17.795 1.00 94.25 179 GLU A C 1
ATOM 1425 O O . GLU A 1 179 ? -11.073 -20.347 18.582 1.00 94.25 179 GLU A O 1
ATOM 1430 N N . THR A 1 180 ? -9.073 -19.404 18.112 1.00 87.31 180 THR A N 1
ATOM 1431 C CA . THR A 1 180 ? -8.471 -19.630 19.437 1.00 87.31 180 THR A CA 1
ATOM 1432 C C . THR A 1 180 ? -8.927 -18.588 20.469 1.00 87.31 180 THR A C 1
ATOM 1434 O O . THR A 1 180 ? -9.124 -17.405 20.166 1.00 87.31 180 THR A O 1
ATOM 1437 N N . ASP A 1 181 ? -9.101 -19.028 21.712 1.00 81.44 181 ASP A N 1
ATOM 1438 C CA . ASP A 1 181 ? -9.345 -18.199 22.899 1.00 81.44 181 ASP A CA 1
ATOM 1439 C C . ASP A 1 181 ? -8.037 -17.809 23.616 1.00 81.44 181 ASP A C 1
ATOM 1441 O O . ASP A 1 181 ? -8.003 -16.820 24.352 1.00 81.44 181 ASP A O 1
ATOM 1445 N N . ASN A 1 182 ? -6.934 -18.510 23.339 1.00 82.50 182 ASN A N 1
ATOM 1446 C CA . ASN A 1 182 ? -5.617 -18.213 23.888 1.00 82.50 182 ASN A CA 1
ATOM 1447 C C . ASN A 1 182 ? -5.004 -16.978 23.209 1.00 82.50 182 ASN A C 1
ATOM 1449 O O . ASN A 1 182 ? -4.671 -16.995 22.024 1.00 82.50 182 ASN A O 1
ATOM 1453 N N . LEU A 1 183 ? -4.809 -15.901 23.975 1.00 78.56 183 LEU A N 1
ATOM 1454 C CA . LEU A 1 183 ? -4.296 -14.628 23.460 1.00 78.56 183 LEU A CA 1
ATOM 1455 C C . LEU A 1 183 ? -2.877 -14.729 22.869 1.00 78.56 183 LEU A C 1
ATOM 1457 O O . LEU A 1 183 ? -2.582 -14.067 21.876 1.00 78.56 183 LEU A O 1
ATOM 1461 N N . VAL A 1 184 ? -2.010 -15.568 23.441 1.00 74.94 184 VAL A N 1
ATOM 1462 C CA . VAL A 1 184 ? -0.632 -15.745 22.953 1.00 74.94 184 VAL A CA 1
ATOM 1463 C C . VAL A 1 184 ? -0.636 -16.457 21.603 1.00 74.94 184 VAL A C 1
ATOM 1465 O O . VAL A 1 184 ? 0.014 -16.003 20.661 1.00 74.94 184 VAL A O 1
ATOM 1468 N N . GLU A 1 185 ? -1.402 -17.543 21.486 1.00 80.00 185 GLU A N 1
ATOM 1469 C CA . GLU A 1 185 ? -1.575 -18.258 20.218 1.00 80.00 185 GLU A CA 1
ATOM 1470 C C . GLU A 1 185 ? -2.250 -17.374 19.169 1.00 80.00 185 GLU A C 1
ATOM 1472 O O . GLU A 1 185 ? -1.818 -17.337 18.020 1.00 80.00 185 GLU A O 1
ATOM 1477 N N . LYS A 1 186 ? -3.269 -16.609 19.572 1.00 84.50 186 LYS A N 1
ATOM 1478 C CA . LYS A 1 186 ? -3.971 -15.649 18.718 1.00 84.50 186 LYS A CA 1
ATOM 1479 C C . LYS A 1 186 ? -3.007 -14.662 18.073 1.00 84.50 186 LYS A C 1
ATOM 1481 O O . LYS A 1 186 ? -2.987 -14.533 16.850 1.00 84.50 186 LYS A O 1
ATOM 1486 N N . ASN A 1 187 ? -2.190 -13.997 18.888 1.00 80.88 187 ASN A N 1
ATOM 1487 C CA . ASN A 1 187 ? -1.226 -13.011 18.411 1.00 80.88 187 ASN A CA 1
ATOM 1488 C C . ASN A 1 187 ? -0.163 -13.654 17.510 1.00 80.88 187 ASN A C 1
ATOM 1490 O O . ASN A 1 187 ? 0.194 -13.064 16.494 1.00 80.88 187 ASN A O 1
ATOM 1494 N N . LEU A 1 188 ? 0.293 -14.864 17.845 1.00 80.06 188 LEU A N 1
ATOM 1495 C CA . LEU A 1 188 ? 1.245 -15.631 17.039 1.00 80.06 188 LEU A CA 1
ATOM 1496 C C . LEU A 1 188 ? 0.685 -15.980 15.655 1.00 80.06 188 LEU A C 1
ATOM 1498 O O . LEU A 1 188 ? 1.354 -15.798 14.638 1.00 80.06 188 LEU A O 1
ATOM 1502 N N . TYR A 1 189 ? -0.540 -16.501 15.608 1.00 87.81 189 TYR A N 1
ATOM 1503 C CA . TYR A 1 189 ? -1.181 -16.888 14.359 1.00 87.81 189 TYR A CA 1
ATOM 1504 C C . TYR A 1 189 ? -1.435 -15.682 13.456 1.00 87.81 189 TYR A C 1
ATOM 1506 O O . TYR A 1 189 ? -1.176 -15.768 12.260 1.00 87.81 189 TYR A O 1
ATOM 1514 N N . PHE A 1 190 ? -1.857 -14.543 14.008 1.00 88.38 190 PHE A N 1
ATOM 1515 C CA . PHE A 1 190 ? -1.995 -13.321 13.216 1.00 88.38 190 PHE A CA 1
ATOM 1516 C C . PHE A 1 190 ? -0.656 -12.820 12.667 1.00 88.38 190 PHE A C 1
ATOM 1518 O O . PHE A 1 190 ? -0.583 -12.526 11.477 1.00 88.38 190 PHE A O 1
ATOM 1525 N N . GLY A 1 191 ? 0.417 -12.806 13.467 1.00 85.81 191 GLY A N 1
ATOM 1526 C CA . GLY A 1 191 ? 1.753 -12.442 12.976 1.00 85.81 191 GLY A CA 1
ATOM 1527 C C . GLY A 1 191 ? 2.209 -13.339 11.818 1.00 85.81 191 GLY A C 1
ATOM 1528 O O . GLY A 1 191 ? 2.631 -12.844 10.772 1.00 85.81 191 GLY A O 1
ATOM 1529 N N . LYS A 1 192 ? 2.023 -14.664 11.941 1.00 86.75 192 LYS A N 1
ATOM 1530 C CA . LYS A 1 192 ? 2.296 -15.617 10.848 1.00 86.75 192 LYS A CA 1
ATOM 1531 C C . LYS A 1 192 ? 1.435 -15.360 9.612 1.00 86.75 192 LYS A C 1
ATOM 1533 O O . LYS A 1 192 ? 1.948 -15.420 8.498 1.00 86.75 192 LYS A O 1
ATOM 1538 N N . ALA A 1 193 ? 0.146 -15.082 9.802 1.00 93.12 193 ALA A N 1
ATOM 1539 C CA . ALA A 1 193 ? -0.787 -14.827 8.713 1.00 93.12 193 ALA A CA 1
ATOM 1540 C C . ALA A 1 193 ? -0.399 -13.578 7.911 1.00 93.12 193 ALA A C 1
ATOM 1542 O O . ALA A 1 193 ? -0.355 -13.623 6.685 1.00 93.12 193 ALA A O 1
ATOM 1543 N N . PHE A 1 194 ? -0.071 -12.483 8.601 1.00 92.81 194 PHE A N 1
ATOM 1544 C CA . PHE A 1 194 ? 0.304 -11.216 7.976 1.00 92.81 194 PHE A CA 1
ATOM 1545 C C . PHE A 1 194 ? 1.673 -11.272 7.301 1.00 92.81 194 PHE A C 1
ATOM 1547 O O . PHE A 1 194 ? 1.813 -10.758 6.194 1.00 92.81 194 PHE A O 1
ATOM 1554 N N . ARG A 1 195 ? 2.649 -11.973 7.895 1.00 90.56 195 ARG A N 1
ATOM 1555 C CA . ARG A 1 195 ? 3.936 -12.237 7.237 1.00 90.56 195 ARG A CA 1
ATOM 1556 C C . ARG A 1 195 ? 3.761 -13.071 5.967 1.00 90.56 195 ARG A C 1
ATOM 1558 O O . ARG A 1 195 ? 4.288 -12.699 4.926 1.00 90.56 195 ARG A O 1
ATOM 1565 N N . ALA A 1 196 ? 2.991 -14.160 6.033 1.00 92.94 196 ALA A N 1
ATOM 1566 C CA . ALA A 1 196 ? 2.709 -15.013 4.874 1.00 92.94 196 ALA A CA 1
ATOM 1567 C C . ALA A 1 196 ? 1.978 -14.259 3.750 1.00 92.94 196 ALA A C 1
ATOM 1569 O O . ALA A 1 196 ? 2.293 -14.408 2.567 1.00 92.94 196 ALA A O 1
ATOM 1570 N N . LEU A 1 197 ? 1.036 -13.387 4.118 1.00 96.38 197 LEU A N 1
ATOM 1571 C CA . LEU A 1 197 ? 0.395 -12.478 3.175 1.00 96.38 197 LEU A CA 1
ATOM 1572 C C . LEU A 1 197 ? 1.411 -11.524 2.533 1.00 96.38 197 LEU A C 1
ATOM 1574 O O . LEU A 1 197 ? 1.413 -11.389 1.313 1.00 96.38 197 LEU A O 1
ATOM 1578 N N . GLY A 1 198 ? 2.294 -10.916 3.328 1.00 95.88 198 GLY A N 1
ATOM 1579 C CA . GLY A 1 198 ? 3.349 -10.035 2.831 1.00 95.88 198 GLY A CA 1
ATOM 1580 C C . GLY A 1 198 ? 4.313 -10.732 1.863 1.00 95.88 198 GLY A C 1
ATOM 1581 O O . GLY A 1 198 ? 4.646 -10.151 0.835 1.00 95.88 198 GLY A O 1
ATOM 1582 N N . GLN A 1 199 ? 4.687 -11.991 2.119 1.00 93.88 199 GLN A N 1
ATOM 1583 C CA . GLN A 1 199 ? 5.508 -12.774 1.182 1.00 93.88 199 GLN A CA 1
ATOM 1584 C C . GLN A 1 199 ? 4.755 -13.114 -0.111 1.00 93.88 199 GLN A C 1
ATOM 1586 O O . GLN A 1 199 ? 5.322 -13.085 -1.200 1.00 93.88 199 GLN A O 1
ATOM 1591 N N . THR A 1 200 ? 3.449 -13.382 -0.025 1.00 97.38 200 THR A N 1
ATOM 1592 C CA . THR A 1 200 ? 2.617 -13.560 -1.227 1.00 97.38 200 THR A CA 1
ATOM 1593 C C . THR A 1 200 ? 2.543 -12.265 -2.045 1.00 97.38 200 THR A C 1
ATOM 1595 O O . THR A 1 200 ? 2.617 -12.309 -3.271 1.00 97.38 200 THR A O 1
ATOM 1598 N N . MET A 1 201 ? 2.409 -11.114 -1.377 1.00 98.31 201 MET A N 1
ATOM 1599 C CA . MET A 1 201 ? 2.389 -9.789 -2.010 1.00 98.31 201 MET A CA 1
ATOM 1600 C C . MET A 1 201 ? 3.736 -9.419 -2.647 1.00 98.31 201 MET A C 1
ATOM 1602 O O . MET A 1 201 ? 3.747 -8.797 -3.708 1.00 98.31 201 MET A O 1
ATOM 1606 N N . HIS A 1 202 ? 4.854 -9.840 -2.047 1.00 96.38 202 HIS A N 1
ATOM 1607 C CA . HIS A 1 202 ? 6.184 -9.720 -2.647 1.00 96.38 202 HIS A CA 1
ATOM 1608 C C . HIS A 1 202 ? 6.223 -10.438 -4.002 1.00 96.38 202 HIS A C 1
ATOM 1610 O O . HIS A 1 202 ? 6.445 -9.805 -5.029 1.00 96.38 202 HIS A O 1
ATOM 1616 N N . LEU A 1 203 ? 5.891 -11.733 -4.015 1.00 96.06 203 LEU A N 1
ATOM 1617 C CA . LEU A 1 203 ? 5.933 -12.562 -5.227 1.00 96.06 203 LEU A CA 1
ATOM 1618 C C . LEU A 1 203 ? 4.915 -12.115 -6.284 1.00 96.06 203 LEU A C 1
ATOM 1620 O O . LEU A 1 203 ? 5.071 -12.385 -7.471 1.00 96.06 203 LEU A O 1
ATOM 1624 N N . MET A 1 204 ? 3.841 -11.440 -5.871 1.00 98.19 204 MET A N 1
ATOM 1625 C CA . MET A 1 204 ? 2.917 -10.789 -6.795 1.00 98.19 204 MET A CA 1
ATOM 1626 C C . MET A 1 204 ? 3.542 -9.534 -7.423 1.00 98.19 204 MET A C 1
ATOM 1628 O O . MET A 1 204 ? 3.368 -9.300 -8.619 1.00 98.19 204 MET A O 1
ATOM 1632 N N . ALA A 1 205 ? 4.284 -8.739 -6.647 1.00 97.12 205 ALA A N 1
ATOM 1633 C CA . ALA A 1 205 ? 5.033 -7.597 -7.163 1.00 97.12 205 ALA A CA 1
ATOM 1634 C C . ALA A 1 205 ? 6.132 -8.036 -8.146 1.00 97.12 205 ALA A C 1
ATOM 1636 O O . ALA A 1 205 ? 6.303 -7.377 -9.170 1.00 97.12 205 ALA A O 1
ATOM 1637 N N . ASP A 1 206 ? 6.765 -9.195 -7.942 1.00 95.81 206 ASP A N 1
ATOM 1638 C CA . ASP A 1 206 ? 7.700 -9.780 -8.918 1.00 95.81 206 ASP A CA 1
ATOM 1639 C C . ASP A 1 206 ? 7.075 -10.018 -10.289 1.00 95.81 206 ASP A C 1
ATOM 1641 O O . ASP A 1 206 ? 7.742 -9.907 -11.312 1.00 95.81 206 ASP A O 1
ATOM 1645 N N . MET A 1 207 ? 5.767 -10.278 -10.364 1.00 97.19 207 MET A N 1
ATOM 1646 C CA . MET A 1 207 ? 5.088 -10.435 -11.657 1.00 97.19 207 MET A CA 1
ATOM 1647 C C . MET A 1 207 ? 5.006 -9.122 -12.445 1.00 97.19 207 MET A C 1
ATOM 1649 O O . MET A 1 207 ? 4.562 -9.113 -13.596 1.00 97.19 207 MET A O 1
ATOM 1653 N N . THR A 1 208 ? 5.409 -8.008 -11.834 1.00 96.38 208 THR A N 1
ATOM 1654 C CA . THR A 1 208 ? 5.586 -6.704 -12.479 1.00 96.38 208 THR A CA 1
ATOM 1655 C C . THR A 1 208 ? 7.040 -6.407 -12.832 1.00 96.38 208 THR A C 1
ATOM 1657 O O . THR A 1 208 ? 7.301 -5.385 -13.454 1.00 96.38 208 THR A O 1
ATOM 1660 N N . GLN A 1 209 ? 7.974 -7.308 -12.525 1.00 95.00 209 GLN A N 1
ATOM 1661 C CA . GLN A 1 209 ? 9.368 -7.212 -12.936 1.00 95.00 209 GLN A CA 1
ATOM 1662 C C . GLN A 1 209 ? 9.547 -7.995 -14.266 1.00 95.00 209 GLN A C 1
ATOM 1664 O O . GLN A 1 209 ? 9.231 -9.188 -14.336 1.00 95.00 209 GLN A O 1
ATOM 1669 N N . PRO A 1 210 ? 9.986 -7.351 -15.371 1.00 95.19 210 PRO A N 1
ATOM 1670 C CA . PRO A 1 210 ? 10.030 -7.990 -16.691 1.00 95.19 210 PRO A CA 1
ATOM 1671 C C . PRO A 1 210 ? 10.913 -9.240 -16.802 1.00 95.19 210 PRO A C 1
ATOM 1673 O O . PRO A 1 210 ? 10.529 -10.175 -17.506 1.00 95.19 210 PRO A O 1
ATOM 1676 N N . ALA A 1 211 ? 12.066 -9.281 -16.136 1.00 91.69 211 ALA A N 1
ATOM 1677 C CA . ALA A 1 211 ? 12.957 -10.442 -16.109 1.00 91.69 211 ALA A CA 1
ATOM 1678 C C . ALA A 1 211 ? 12.330 -11.636 -15.361 1.00 91.69 211 ALA A C 1
ATOM 1680 O O . ALA A 1 211 ? 12.362 -12.770 -15.856 1.00 91.69 211 ALA A O 1
ATOM 1681 N N . HIS A 1 212 ? 11.633 -11.376 -14.251 1.00 92.38 212 HIS A N 1
ATOM 1682 C CA . HIS A 1 212 ? 10.954 -12.377 -13.422 1.00 92.38 212 HIS A CA 1
ATOM 1683 C C . HIS A 1 212 ? 9.850 -13.110 -14.197 1.00 92.38 212 HIS A C 1
ATOM 1685 O O . HIS A 1 212 ? 9.589 -14.294 -13.971 1.00 92.38 212 HIS A O 1
ATOM 1691 N N . VAL A 1 213 ? 9.252 -12.459 -15.196 1.00 94.69 213 VAL A N 1
ATOM 1692 C CA . VAL A 1 213 ? 8.223 -13.065 -16.056 1.00 94.69 213 VAL A CA 1
ATOM 1693 C C . VAL A 1 213 ? 8.741 -13.533 -17.414 1.00 94.69 213 VAL A C 1
ATOM 1695 O O . VAL A 1 213 ? 7.955 -14.015 -18.231 1.00 94.69 213 VAL A O 1
ATOM 1698 N N . ARG A 1 214 ? 10.042 -13.402 -17.692 1.00 92.62 214 ARG A N 1
ATOM 1699 C CA . ARG A 1 214 ? 10.673 -13.753 -18.980 1.00 92.62 214 ARG A CA 1
ATOM 1700 C C . ARG A 1 214 ? 11.790 -14.786 -18.841 1.00 92.62 214 ARG A C 1
ATOM 1702 O O . ARG A 1 214 ? 12.600 -14.912 -19.751 1.00 92.62 214 ARG A O 1
ATOM 1709 N N . ASN A 1 215 ? 11.777 -15.561 -17.747 1.00 86.62 215 ASN A N 1
ATOM 1710 C CA . ASN A 1 215 ? 12.749 -16.630 -17.486 1.00 86.62 215 ASN A CA 1
ATOM 1711 C C . ASN A 1 215 ? 14.177 -16.140 -17.765 1.00 86.62 215 ASN A C 1
ATOM 1713 O O . ASN A 1 215 ? 14.874 -16.734 -18.588 1.00 86.62 215 ASN A O 1
ATOM 1717 N N . ASP A 1 216 ? 14.509 -15.000 -17.160 1.00 85.56 216 ASP A N 1
ATOM 1718 C CA . ASP A 1 216 ? 15.734 -14.249 -17.397 1.00 85.56 216 ASP A CA 1
ATOM 1719 C C . ASP A 1 216 ? 16.538 -14.145 -16.099 1.00 85.56 216 ASP A C 1
ATOM 1721 O O . ASP A 1 216 ? 16.380 -13.214 -15.315 1.00 85.56 216 ASP A O 1
ATOM 1725 N N . GLY A 1 217 ? 17.341 -15.167 -15.827 1.00 76.94 217 GLY A N 1
ATOM 1726 C CA . GLY A 1 217 ? 18.175 -15.280 -14.644 1.00 76.94 217 GLY A CA 1
ATOM 1727 C C . GLY A 1 217 ? 19.440 -14.444 -14.787 1.00 76.94 217 GLY A C 1
ATOM 1728 O O . GLY A 1 217 ? 20.445 -14.907 -15.330 1.00 76.94 217 GLY A O 1
ATOM 1729 N N . HIS A 1 218 ? 19.423 -13.231 -14.239 1.00 69.19 218 HIS A N 1
ATOM 1730 C CA . HIS A 1 218 ? 20.546 -12.293 -14.284 1.00 69.19 218 HIS A CA 1
ATOM 1731 C C . HIS A 1 218 ? 21.339 -12.271 -12.968 1.00 69.19 218 HIS A C 1
ATOM 1733 O O . HIS A 1 218 ? 20.810 -12.008 -11.897 1.00 69.19 218 HIS A O 1
ATOM 1739 N N . LYS A 1 219 ? 22.658 -12.499 -13.026 1.00 53.78 219 LYS A N 1
ATOM 1740 C CA . LYS A 1 219 ? 23.498 -12.561 -11.810 1.00 53.78 219 LYS A CA 1
ATOM 1741 C C . LYS A 1 219 ? 23.672 -11.235 -11.068 1.00 53.78 219 LYS A C 1
ATOM 1743 O O . LYS A 1 219 ? 23.918 -11.271 -9.867 1.00 53.78 219 LYS A O 1
ATOM 1748 N N . GLN A 1 220 ? 23.626 -10.123 -11.800 1.00 53.41 220 GLN A N 1
ATOM 1749 C CA . GLN A 1 220 ? 23.715 -8.732 -11.345 1.00 53.41 220 GLN A CA 1
ATOM 1750 C C . GLN A 1 220 ? 23.488 -7.836 -12.579 1.00 53.41 220 GLN A C 1
ATOM 1752 O O . GLN A 1 220 ? 23.939 -8.215 -13.666 1.00 53.41 220 GLN A O 1
ATOM 1757 N N . GLY A 1 221 ? 22.862 -6.663 -12.440 1.00 61.34 221 GLY A N 1
ATOM 1758 C CA . GLY A 1 221 ? 22.758 -5.693 -13.536 1.00 61.34 221 GLY A CA 1
ATOM 1759 C C . GLY A 1 221 ? 21.443 -5.711 -14.316 1.00 61.34 221 GLY A C 1
ATOM 1760 O O . GLY A 1 221 ? 21.459 -5.310 -15.486 1.00 61.34 221 GLY A O 1
ATOM 1761 N N . GLU A 1 222 ? 20.332 -6.180 -13.729 1.00 81.75 222 GLU A N 1
ATOM 1762 C CA . GLU A 1 222 ? 19.011 -5.970 -14.334 1.00 81.75 222 GLU A CA 1
ATOM 1763 C C . GLU A 1 222 ? 18.617 -4.501 -14.127 1.00 81.75 222 GLU A C 1
ATOM 1765 O O . GLU A 1 222 ? 18.405 -4.064 -12.996 1.00 81.75 222 GLU A O 1
ATOM 1770 N N . PRO A 1 223 ? 18.552 -3.691 -15.195 1.00 82.88 223 PRO A N 1
ATOM 1771 C CA . PRO A 1 223 ? 18.504 -2.243 -15.048 1.00 82.88 223 PRO A CA 1
ATOM 1772 C C . PRO A 1 223 ? 17.232 -1.720 -14.382 1.00 82.88 223 PRO A C 1
ATOM 1774 O O . PRO A 1 223 ? 17.269 -0.631 -13.820 1.00 82.88 223 PRO A O 1
ATOM 1777 N N . ILE A 1 224 ? 16.114 -2.444 -14.446 1.00 86.81 224 ILE A N 1
ATOM 1778 C CA . ILE A 1 224 ? 14.862 -2.018 -13.820 1.00 86.81 224 ILE A CA 1
ATOM 1779 C C . ILE A 1 224 ? 14.881 -2.374 -12.333 1.00 86.81 224 ILE A C 1
ATOM 1781 O O . ILE A 1 224 ? 14.668 -1.496 -11.503 1.00 86.81 224 ILE A O 1
ATOM 1785 N N . GLU A 1 225 ? 15.185 -3.620 -11.986 1.00 83.88 225 GLU A N 1
ATOM 1786 C CA . GLU A 1 225 ? 15.251 -4.093 -10.602 1.00 83.88 225 GLU A CA 1
ATOM 1787 C C . GLU A 1 225 ? 16.279 -3.305 -9.776 1.00 83.88 225 GLU A C 1
ATOM 1789 O O . GLU A 1 225 ? 15.949 -2.838 -8.686 1.00 83.88 225 GLU A O 1
ATOM 1794 N N . ASP A 1 226 ? 17.466 -3.051 -10.338 1.00 83.62 226 ASP A N 1
ATOM 1795 C CA . ASP A 1 226 ? 18.562 -2.354 -9.652 1.00 83.62 226 ASP A CA 1
ATOM 1796 C C . ASP A 1 226 ? 18.288 -0.853 -9.422 1.00 83.62 226 ASP A C 1
ATOM 1798 O O . ASP A 1 226 ? 18.921 -0.227 -8.569 1.00 83.62 226 ASP A O 1
ATOM 1802 N N . ASN A 1 227 ? 17.389 -0.238 -10.201 1.00 85.81 227 ASN A N 1
ATOM 1803 C CA . ASN A 1 227 ? 17.193 1.221 -10.204 1.00 85.81 227 ASN A CA 1
ATOM 1804 C C . ASN A 1 227 ? 15.804 1.663 -9.730 1.00 85.81 227 ASN A C 1
ATOM 1806 O O . ASN A 1 227 ? 15.567 2.864 -9.564 1.00 85.81 227 ASN A O 1
ATOM 1810 N N . VAL A 1 228 ? 14.884 0.729 -9.476 1.00 87.94 228 VAL A N 1
ATOM 1811 C CA . VAL A 1 228 ? 13.629 1.037 -8.788 1.00 87.94 228 VAL A CA 1
ATOM 1812 C C . VAL A 1 228 ? 13.863 0.999 -7.281 1.00 87.94 228 VAL A C 1
ATOM 1814 O O . VAL A 1 228 ? 14.028 -0.062 -6.689 1.00 87.94 228 VAL A O 1
ATOM 1817 N N . THR A 1 229 ? 13.874 2.184 -6.669 1.00 86.44 229 THR A N 1
ATOM 1818 C CA . THR A 1 229 ? 14.096 2.372 -5.229 1.00 86.44 229 THR A CA 1
ATOM 1819 C C . THR A 1 229 ? 12.787 2.542 -4.458 1.00 86.44 229 THR A C 1
ATOM 1821 O O . THR A 1 229 ? 11.760 2.937 -5.017 1.00 86.44 229 THR A O 1
ATOM 1824 N N . ASP A 1 230 ? 12.836 2.343 -3.143 1.00 81.62 230 ASP A N 1
ATOM 1825 C CA . ASP A 1 230 ? 11.751 2.664 -2.210 1.00 81.62 230 ASP A CA 1
ATOM 1826 C C . ASP A 1 230 ? 11.255 4.115 -2.345 1.00 81.62 230 ASP A C 1
ATOM 1828 O O . ASP A 1 230 ? 10.052 4.373 -2.390 1.00 81.62 230 ASP A O 1
ATOM 1832 N N . THR A 1 231 ? 12.170 5.070 -2.504 1.00 81.75 231 THR A N 1
ATOM 1833 C CA . THR A 1 231 ? 11.853 6.485 -2.722 1.00 81.75 231 THR A CA 1
ATOM 1834 C C . THR A 1 231 ? 11.060 6.672 -4.013 1.00 81.75 231 THR A C 1
ATOM 1836 O O . THR A 1 231 ? 10.059 7.394 -4.029 1.00 81.75 231 THR A O 1
ATOM 1839 N N . LEU A 1 232 ? 11.472 6.005 -5.098 1.00 83.62 232 LEU A N 1
ATOM 1840 C CA . LEU A 1 232 ? 10.738 6.044 -6.359 1.00 83.62 232 LEU A CA 1
ATOM 1841 C C . LEU A 1 232 ? 9.341 5.435 -6.195 1.00 83.62 232 LEU A C 1
ATOM 1843 O O . LEU A 1 232 ? 8.371 6.075 -6.598 1.00 83.62 232 LEU A O 1
ATOM 1847 N N . VAL A 1 233 ? 9.226 4.268 -5.549 1.00 85.31 233 VAL A N 1
ATOM 1848 C CA . VAL A 1 233 ? 7.932 3.632 -5.243 1.00 85.31 233 VAL A CA 1
ATOM 1849 C C . VAL A 1 233 ? 7.022 4.593 -4.492 1.00 85.31 233 VAL A C 1
ATOM 1851 O O . VAL A 1 233 ? 5.890 4.818 -4.916 1.00 85.31 233 VAL A O 1
ATOM 1854 N N . SER A 1 234 ? 7.518 5.206 -3.419 1.00 83.50 234 SER A N 1
ATOM 1855 C CA . SER A 1 234 ? 6.761 6.155 -2.602 1.00 83.50 234 SER A CA 1
ATOM 1856 C C . SER A 1 234 ? 6.239 7.347 -3.418 1.00 83.50 234 SER A C 1
ATOM 1858 O O . SER A 1 234 ? 5.104 7.787 -3.218 1.00 83.50 234 SER A O 1
ATOM 1860 N N . ASN A 1 235 ? 7.030 7.836 -4.378 1.00 79.12 235 ASN A N 1
ATOM 1861 C CA . ASN A 1 235 ? 6.654 8.956 -5.241 1.00 79.12 235 ASN A CA 1
ATOM 1862 C C . ASN A 1 235 ? 5.566 8.590 -6.261 1.00 79.12 235 ASN A C 1
ATOM 1864 O O . ASN A 1 235 ? 4.671 9.400 -6.508 1.00 79.12 235 ASN A O 1
ATOM 1868 N N . ILE A 1 236 ? 5.616 7.382 -6.828 1.00 83.50 236 ILE A N 1
ATOM 1869 C CA . ILE A 1 236 ? 4.726 6.972 -7.928 1.00 83.50 236 ILE A CA 1
ATOM 1870 C C . ILE A 1 236 ? 3.564 6.077 -7.484 1.00 83.50 236 ILE A C 1
ATOM 1872 O O . ILE A 1 236 ? 2.679 5.780 -8.281 1.00 83.50 236 ILE A O 1
ATOM 1876 N N . ALA A 1 237 ? 3.520 5.665 -6.215 1.00 79.81 237 ALA A N 1
ATOM 1877 C CA . ALA A 1 237 ? 2.514 4.746 -5.677 1.00 79.81 237 ALA A CA 1
ATOM 1878 C C . ALA A 1 237 ? 1.060 5.192 -5.909 1.00 79.81 237 ALA A C 1
ATOM 1880 O O . ALA A 1 237 ? 0.155 4.363 -5.985 1.00 79.81 237 ALA A O 1
ATOM 1881 N N . SER A 1 238 ? 0.842 6.506 -6.008 1.00 76.56 238 SER A N 1
ATOM 1882 C CA . SER A 1 238 ? -0.475 7.115 -6.224 1.00 76.56 238 SER A CA 1
ATOM 1883 C C . SER A 1 238 ? -0.782 7.449 -7.687 1.00 76.56 238 SER A C 1
ATOM 1885 O O . SER A 1 238 ? -1.849 7.996 -7.974 1.00 76.56 238 SER A O 1
ATOM 1887 N N . GLU A 1 239 ? 0.128 7.143 -8.616 1.00 79.38 239 GLU A N 1
ATOM 1888 C CA . GLU A 1 239 ? -0.101 7.402 -10.033 1.00 79.38 239 GLU A CA 1
ATOM 1889 C C . GLU A 1 239 ? -1.257 6.555 -10.587 1.00 79.38 239 GLU A C 1
ATOM 1891 O O . GLU A 1 239 ? -1.440 5.395 -10.203 1.00 79.38 239 GLU A O 1
ATOM 1896 N N . PRO A 1 240 ? -2.054 7.110 -11.517 1.00 79.19 240 PRO A N 1
ATOM 1897 C CA . PRO A 1 240 ? -3.142 6.369 -12.125 1.00 79.19 240 PRO A CA 1
ATOM 1898 C C . PRO A 1 240 ? -2.607 5.241 -13.009 1.00 79.19 240 PRO A C 1
ATOM 1900 O O . PRO A 1 240 ? -1.693 5.421 -13.819 1.00 79.19 240 PRO A O 1
ATOM 1903 N N . LEU A 1 241 ? -3.247 4.081 -12.887 1.00 82.56 241 LEU A N 1
ATOM 1904 C CA . LEU A 1 241 ? -3.049 2.964 -13.798 1.00 82.56 241 LEU A CA 1
ATOM 1905 C C . LEU A 1 241 ? -3.596 3.279 -15.195 1.00 82.56 241 LEU A C 1
ATOM 1907 O O . LEU A 1 241 ? -4.673 3.880 -15.284 1.00 82.56 241 LEU A O 1
ATOM 1911 N N . PRO A 1 242 ? -2.941 2.797 -16.268 1.00 84.06 242 PRO A N 1
ATOM 1912 C CA . PRO A 1 242 ? -3.536 2.822 -17.596 1.00 84.06 242 PRO A CA 1
ATOM 1913 C C . PRO A 1 242 ? -4.911 2.135 -17.610 1.00 84.06 242 PRO A C 1
ATOM 1915 O O . PRO A 1 242 ? -5.150 1.149 -16.904 1.00 84.06 242 PRO A O 1
ATOM 1918 N N . ASN A 1 243 ? -5.833 2.639 -18.426 1.00 85.25 243 ASN A N 1
ATOM 1919 C CA . ASN A 1 243 ? -7.213 2.167 -18.522 1.00 85.25 243 ASN A CA 1
ATOM 1920 C C . ASN A 1 243 ? -7.291 0.684 -18.880 1.00 85.25 243 ASN A C 1
ATOM 1922 O O . ASN A 1 243 ? -8.100 -0.042 -18.301 1.00 85.25 243 ASN A O 1
ATOM 1926 N N . GLU A 1 244 ? -6.440 0.227 -19.799 1.00 85.69 244 GLU A N 1
ATOM 1927 C CA . GLU A 1 244 ? -6.356 -1.187 -20.168 1.00 85.69 244 GLU A CA 1
ATOM 1928 C C . GLU A 1 244 ? -6.014 -2.070 -18.961 1.00 85.69 244 GLU A C 1
ATOM 1930 O O . GLU A 1 244 ? -6.628 -3.118 -18.767 1.00 85.69 244 GLU A O 1
ATOM 1935 N N . VAL A 1 245 ? -5.121 -1.607 -18.082 1.00 85.19 245 VAL A N 1
ATOM 1936 C CA . VAL A 1 245 ? -4.729 -2.331 -16.869 1.00 85.19 245 VAL A CA 1
ATOM 1937 C C . VAL A 1 245 ? -5.875 -2.363 -15.869 1.00 85.19 245 VAL A C 1
ATOM 1939 O O . VAL A 1 245 ? -6.201 -3.420 -15.330 1.00 85.19 245 VAL A O 1
ATOM 1942 N N . ASN A 1 246 ? -6.552 -1.231 -15.664 1.00 83.88 246 ASN A N 1
ATOM 1943 C CA . ASN A 1 246 ? -7.738 -1.187 -14.807 1.00 83.88 246 ASN A CA 1
ATOM 1944 C C . ASN A 1 246 ? -8.832 -2.153 -15.289 1.00 83.88 246 ASN A C 1
ATOM 1946 O O . ASN A 1 246 ? -9.498 -2.787 -14.470 1.00 83.88 246 ASN A O 1
ATOM 1950 N N . GLN A 1 247 ? -9.012 -2.295 -16.605 1.00 85.00 247 GLN A N 1
ATOM 1951 C CA . GLN A 1 247 ? -9.966 -3.246 -17.178 1.00 85.00 247 GLN A CA 1
ATOM 1952 C C . GLN A 1 247 ? -9.536 -4.699 -16.962 1.00 85.00 247 GLN A C 1
ATOM 1954 O O . GLN A 1 247 ? -10.372 -5.515 -16.572 1.00 85.00 247 GLN A O 1
ATOM 1959 N N . LEU A 1 248 ? -8.250 -5.009 -17.158 1.00 87.06 248 LEU A N 1
ATOM 1960 C CA . LEU A 1 248 ? -7.692 -6.346 -16.922 1.00 87.06 248 LEU A CA 1
ATOM 1961 C C . LEU A 1 248 ? -7.906 -6.814 -15.477 1.00 87.06 248 LEU A C 1
ATOM 1963 O O . LEU A 1 248 ? -8.201 -7.982 -15.244 1.00 87.06 248 LEU A O 1
ATOM 1967 N N . LEU A 1 249 ? -7.813 -5.897 -14.514 1.00 88.44 249 LEU A N 1
ATOM 1968 C CA . LEU A 1 249 ? -7.928 -6.209 -13.089 1.00 88.44 249 LEU A CA 1
ATOM 1969 C C . LEU A 1 249 ? -9.374 -6.233 -12.557 1.00 88.44 249 LEU A C 1
ATOM 1971 O O . LEU A 1 249 ? -9.589 -6.601 -11.403 1.00 88.44 249 LEU A O 1
ATOM 1975 N N . LYS A 1 250 ? -10.379 -5.849 -13.357 1.00 81.00 250 LYS A N 1
ATOM 1976 C CA . LYS A 1 250 ? -11.748 -5.606 -12.865 1.00 81.00 250 LYS A CA 1
ATOM 1977 C C . LYS A 1 250 ? -12.480 -6.865 -12.386 1.00 81.00 250 LYS A C 1
ATOM 1979 O O . LYS A 1 250 ? -13.265 -6.772 -11.451 1.00 81.00 250 LYS A O 1
ATOM 1984 N N . ASN A 1 251 ? -12.219 -8.018 -13.005 1.00 80.38 251 ASN A N 1
ATOM 1985 C CA . ASN A 1 251 ? -13.009 -9.244 -12.815 1.00 80.38 251 ASN A CA 1
ATOM 1986 C C . ASN A 1 251 ? -12.168 -10.442 -12.344 1.00 80.38 251 ASN A C 1
ATOM 1988 O O . ASN A 1 251 ? -12.483 -11.586 -12.664 1.00 80.38 251 ASN A O 1
ATOM 1992 N N . ILE A 1 252 ? -11.088 -10.185 -11.609 1.00 88.12 252 ILE A N 1
ATOM 1993 C CA . ILE A 1 252 ? -10.215 -11.243 -11.095 1.00 88.12 252 ILE A CA 1
ATOM 1994 C C . ILE A 1 252 ? -10.979 -12.099 -10.076 1.00 88.12 252 ILE A C 1
ATOM 1996 O O . ILE A 1 252 ? -11.466 -11.601 -9.062 1.00 88.12 252 ILE A O 1
ATOM 2000 N N . SER A 1 253 ? -11.068 -13.402 -10.337 1.00 83.44 253 SER A N 1
ATOM 2001 C CA . SER A 1 253 ? -11.840 -14.361 -9.535 1.00 83.44 253 SER A CA 1
ATOM 2002 C C . SER A 1 253 ? -11.012 -15.087 -8.468 1.00 83.44 253 SER A C 1
ATOM 2004 O O . SER A 1 253 ? -11.560 -15.721 -7.557 1.00 83.44 253 SER A O 1
ATOM 2006 N N . SER A 1 254 ? -9.680 -15.038 -8.574 1.00 91.56 254 SER A N 1
ATOM 2007 C CA . SER A 1 254 ? -8.778 -15.686 -7.622 1.00 91.56 254 SER A CA 1
ATOM 2008 C C . SER A 1 254 ? -7.364 -15.095 -7.638 1.00 91.56 254 SER A C 1
ATOM 2010 O O . SER A 1 254 ? -6.928 -14.590 -8.673 1.00 91.56 254 SER A O 1
ATOM 2012 N N . PRO A 1 255 ? -6.592 -15.255 -6.545 1.00 95.19 255 PRO A N 1
ATOM 2013 C CA . PRO A 1 255 ? -5.159 -14.959 -6.538 1.00 95.19 255 PRO A CA 1
ATOM 2014 C C . PRO A 1 255 ? -4.390 -15.663 -7.664 1.00 95.19 255 PRO A C 1
ATOM 2016 O O . PRO A 1 255 ? -3.509 -15.077 -8.271 1.00 95.19 255 PRO A O 1
ATOM 2019 N N . SER A 1 256 ? -4.752 -16.906 -7.998 1.00 94.50 256 SER A N 1
ATOM 2020 C CA . SER A 1 256 ? -4.108 -17.653 -9.087 1.00 94.50 256 SER A CA 1
ATOM 2021 C C . SER A 1 256 ? -4.279 -16.967 -10.443 1.00 94.50 256 SER A C 1
ATOM 2023 O O . SER A 1 256 ? -3.310 -16.845 -11.183 1.00 94.50 256 SER A O 1
ATOM 2025 N N . GLU A 1 257 ? -5.496 -16.518 -10.752 1.00 94.62 257 GLU A N 1
ATOM 2026 C CA . GLU A 1 257 ? -5.783 -15.768 -11.980 1.00 94.62 257 GLU A CA 1
ATOM 2027 C C . GLU A 1 257 ? -5.069 -14.413 -11.987 1.00 94.62 257 GLU A C 1
ATOM 2029 O O . GLU A 1 257 ? -4.584 -13.986 -13.029 1.00 94.62 257 GLU A O 1
ATOM 2034 N N . LEU A 1 258 ? -4.950 -13.759 -10.827 1.00 96.44 258 LEU A N 1
ATOM 2035 C CA . LEU A 1 258 ? -4.217 -12.500 -10.710 1.00 96.44 258 LEU A CA 1
ATOM 2036 C C . LEU A 1 258 ? -2.749 -12.657 -11.128 1.00 96.44 258 LEU A C 1
ATOM 2038 O O . LEU A 1 258 ? -2.269 -11.877 -11.947 1.00 96.44 258 LEU A O 1
ATOM 2042 N N . PHE A 1 259 ? -2.063 -13.689 -10.620 1.00 97.25 259 PHE A N 1
ATOM 2043 C CA . PHE A 1 259 ? -0.687 -14.003 -11.018 1.00 97.25 259 PHE A CA 1
ATOM 2044 C C . PHE A 1 259 ? -0.572 -14.199 -12.535 1.00 97.25 259 PHE A C 1
ATOM 2046 O O . PHE A 1 259 ? 0.348 -13.659 -13.146 1.00 97.25 259 PHE A O 1
ATOM 2053 N N . ASP A 1 260 ? -1.520 -14.903 -13.162 1.00 95.31 260 ASP A N 1
ATOM 2054 C CA . ASP A 1 260 ? -1.525 -15.132 -14.614 1.00 95.31 260 ASP A CA 1
ATOM 2055 C C . ASP A 1 260 ? -1.734 -13.842 -15.408 1.00 95.31 260 ASP A C 1
ATOM 2057 O O . ASP A 1 260 ? -1.026 -13.582 -16.381 1.00 95.31 260 ASP A O 1
ATOM 2061 N N . VAL A 1 261 ? -2.707 -13.023 -15.005 1.00 96.19 261 VAL A N 1
ATOM 2062 C CA . VAL A 1 261 ? -3.060 -11.784 -15.707 1.00 96.19 261 VAL A CA 1
ATOM 2063 C C . VAL A 1 261 ? -1.929 -10.767 -15.618 1.00 96.19 261 VAL A C 1
ATOM 2065 O O . VAL A 1 261 ? -1.538 -10.205 -16.643 1.00 96.19 261 VAL A O 1
ATOM 2068 N N . VAL A 1 262 ? -1.380 -10.551 -14.422 1.00 97.88 262 VAL A N 1
ATOM 2069 C CA . VAL A 1 262 ? -0.319 -9.563 -14.196 1.00 97.88 262 VAL A CA 1
ATOM 2070 C C . VAL A 1 262 ? 0.972 -10.000 -14.878 1.00 97.88 262 VAL A C 1
ATOM 2072 O O . VAL A 1 262 ? 1.528 -9.224 -15.651 1.00 97.88 262 VAL A O 1
ATOM 2075 N N . SER A 1 263 ? 1.406 -11.253 -14.687 1.00 97.31 263 SER A N 1
ATOM 2076 C CA . SER A 1 263 ? 2.637 -11.746 -15.322 1.00 97.31 263 SER A CA 1
ATOM 2077 C C . SER A 1 263 ? 2.547 -11.699 -16.844 1.00 97.31 263 SER A C 1
ATOM 2079 O O . SER A 1 263 ? 3.475 -11.245 -17.514 1.00 97.31 263 SER A O 1
ATOM 2081 N N . LYS A 1 264 ? 1.403 -12.096 -17.418 1.00 96.25 264 LYS A N 1
ATOM 2082 C CA . LYS A 1 264 ? 1.166 -12.036 -18.863 1.00 96.25 264 LYS A CA 1
ATOM 2083 C C . LYS A 1 264 ? 1.123 -10.602 -19.376 1.00 96.25 264 LYS A C 1
ATOM 2085 O O . LYS A 1 264 ? 1.608 -10.350 -20.480 1.00 96.25 264 LYS A O 1
ATOM 2090 N N . TYR A 1 265 ? 0.540 -9.672 -18.624 1.00 96.69 265 TYR A N 1
ATOM 2091 C CA . TYR A 1 265 ? 0.568 -8.260 -18.990 1.00 96.69 265 TYR A CA 1
ATOM 2092 C C . TYR A 1 265 ? 2.011 -7.749 -19.024 1.00 96.69 265 TYR A C 1
ATOM 2094 O O . TYR A 1 265 ? 2.435 -7.233 -20.055 1.00 96.69 265 TYR A O 1
ATOM 2102 N N . THR A 1 266 ? 2.786 -7.956 -17.962 1.00 97.62 266 THR A N 1
ATOM 2103 C CA . THR A 1 266 ? 4.184 -7.512 -17.884 1.00 97.62 266 THR A CA 1
ATOM 2104 C C . THR A 1 266 ? 5.025 -8.125 -19.006 1.00 97.62 266 THR A C 1
ATOM 2106 O O . THR A 1 266 ? 5.648 -7.389 -19.771 1.00 97.62 266 THR A O 1
ATOM 2109 N N . ASN A 1 267 ? 4.948 -9.450 -19.195 1.00 96.56 267 ASN A N 1
ATOM 2110 C CA . ASN A 1 267 ? 5.696 -10.192 -20.218 1.00 96.56 267 ASN A CA 1
ATOM 2111 C C . ASN A 1 267 ? 5.445 -9.663 -21.643 1.00 96.56 267 ASN A C 1
ATOM 2113 O O . ASN A 1 267 ? 6.386 -9.532 -22.426 1.00 96.56 267 ASN A O 1
ATOM 2117 N N . ASN A 1 268 ? 4.189 -9.329 -21.968 1.00 95.88 268 ASN A N 1
ATOM 2118 C CA . ASN A 1 268 ? 3.801 -8.855 -23.299 1.00 95.88 268 ASN A CA 1
ATOM 2119 C C . ASN A 1 268 ? 4.092 -7.371 -23.543 1.00 95.88 268 ASN A C 1
ATOM 2121 O O . ASN A 1 268 ? 4.091 -6.937 -24.699 1.00 95.88 268 ASN A O 1
ATOM 2125 N N . ASN A 1 269 ? 4.260 -6.577 -22.484 1.00 96.12 269 ASN A N 1
ATOM 2126 C CA . ASN A 1 269 ? 4.301 -5.120 -22.587 1.00 96.12 269 ASN A CA 1
ATOM 2127 C C . ASN A 1 269 ? 5.664 -4.505 -22.276 1.00 96.12 269 ASN A C 1
ATOM 2129 O O . ASN A 1 269 ? 5.903 -3.400 -22.756 1.00 96.12 269 ASN A O 1
ATOM 2133 N N . PHE A 1 270 ? 6.559 -5.229 -21.601 1.00 96.56 270 PHE A N 1
ATOM 2134 C CA . PHE A 1 270 ? 7.875 -4.746 -21.195 1.00 96.56 270 PHE A CA 1
ATOM 2135 C C . PHE A 1 270 ? 8.987 -5.729 -21.568 1.00 96.56 270 PHE A C 1
ATOM 2137 O O . PHE A 1 270 ? 8.768 -6.939 -21.641 1.00 96.56 270 PHE A O 1
ATOM 2144 N N . TYR A 1 271 ? 10.180 -5.200 -21.836 1.00 94.44 271 TYR A N 1
ATOM 2145 C CA . TYR A 1 271 ? 11.373 -6.008 -22.074 1.00 94.44 271 TYR A CA 1
ATOM 2146 C C . TYR A 1 271 ? 12.167 -6.146 -20.778 1.00 94.44 271 TYR A C 1
ATOM 2148 O O . TYR A 1 271 ? 12.213 -5.208 -19.992 1.00 94.44 271 TYR A O 1
ATOM 2156 N N . SER A 1 272 ? 12.840 -7.276 -20.585 1.00 91.94 272 SER A N 1
ATOM 2157 C CA . SER A 1 272 ? 14.046 -7.282 -19.757 1.00 91.94 272 SER A CA 1
ATOM 2158 C C . SER A 1 272 ? 15.256 -7.022 -20.649 1.00 91.94 272 SER A C 1
ATOM 2160 O O . SER A 1 272 ? 15.190 -7.187 -21.875 1.00 91.94 272 SER A O 1
ATOM 2162 N N . ASN A 1 273 ? 16.367 -6.617 -20.044 1.00 89.12 273 ASN A N 1
ATOM 2163 C CA . ASN A 1 273 ? 17.563 -6.222 -20.777 1.00 89.12 273 ASN A CA 1
ATOM 2164 C C . ASN A 1 273 ? 18.158 -7.355 -21.640 1.00 89.12 273 ASN A C 1
ATOM 2166 O O . ASN A 1 273 ? 18.674 -7.078 -22.726 1.00 89.12 273 ASN A O 1
ATOM 2170 N N . ASP A 1 274 ? 18.051 -8.613 -21.203 1.00 86.44 274 ASP A N 1
ATOM 2171 C CA . ASP A 1 274 ? 18.663 -9.758 -21.887 1.00 86.44 274 ASP A CA 1
ATOM 2172 C C . ASP A 1 274 ? 17.721 -10.482 -22.856 1.00 86.44 274 ASP A C 1
ATOM 2174 O O . ASP A 1 274 ? 18.190 -11.170 -23.769 1.00 86.44 274 ASP A O 1
ATOM 2178 N N . THR A 1 275 ? 16.406 -10.269 -22.747 1.00 89.50 275 THR A N 1
ATOM 2179 C CA . THR A 1 275 ? 15.388 -10.970 -23.555 1.00 89.50 275 THR A CA 1
ATOM 2180 C C . THR A 1 275 ? 14.754 -10.106 -24.655 1.00 89.50 275 THR A C 1
ATOM 2182 O O . THR A 1 275 ? 13.660 -10.399 -25.154 1.00 89.50 275 THR A O 1
ATOM 2185 N N . ILE A 1 276 ? 15.423 -9.024 -25.062 1.00 91.88 276 ILE A N 1
ATOM 2186 C CA . ILE A 1 276 ? 15.008 -8.201 -26.208 1.00 91.88 276 ILE A CA 1
ATOM 2187 C C . ILE A 1 276 ? 15.109 -9.039 -27.488 1.00 91.88 276 ILE A C 1
ATOM 2189 O O . ILE A 1 276 ? 16.161 -9.589 -27.804 1.00 91.88 276 ILE A O 1
ATOM 2193 N N . TYR A 1 277 ? 14.016 -9.124 -28.242 1.00 92.12 277 TYR A N 1
ATOM 2194 C CA . TYR A 1 277 ? 13.946 -9.911 -29.468 1.00 92.12 277 TYR A CA 1
ATOM 2195 C C . TYR A 1 277 ? 13.073 -9.219 -30.512 1.00 92.12 277 TYR A C 1
ATOM 2197 O O . TYR A 1 277 ? 12.015 -8.680 -30.189 1.00 92.12 277 TYR A O 1
ATOM 2205 N N . ASN A 1 278 ? 13.502 -9.278 -31.773 1.00 92.81 278 ASN A N 1
ATOM 2206 C CA . ASN A 1 278 ? 12.683 -8.908 -32.919 1.00 92.81 278 ASN A CA 1
ATOM 2207 C C . ASN A 1 278 ? 13.077 -9.717 -34.154 1.00 92.81 278 ASN A C 1
ATOM 2209 O O . ASN A 1 278 ? 14.243 -9.753 -34.543 1.00 92.81 278 ASN A O 1
ATOM 2213 N N . ASN A 1 279 ? 12.088 -10.295 -34.831 1.00 90.94 279 ASN A N 1
ATOM 2214 C CA . ASN A 1 279 ? 12.271 -10.902 -36.149 1.00 90.94 279 ASN A CA 1
ATOM 2215 C C . ASN A 1 279 ? 11.834 -9.920 -37.245 1.00 90.94 279 ASN A C 1
ATOM 2217 O O . ASN A 1 279 ? 10.829 -10.145 -37.926 1.00 90.94 279 ASN A O 1
ATOM 2221 N N . GLY A 1 280 ? 12.526 -8.782 -37.320 1.00 86.81 280 GLY A N 1
ATOM 2222 C CA . GLY A 1 280 ? 12.197 -7.691 -38.234 1.00 86.81 280 GLY A CA 1
ATOM 2223 C C . GLY A 1 280 ? 12.693 -7.898 -39.667 1.00 86.81 280 GLY A C 1
ATOM 2224 O O . GLY A 1 280 ? 13.324 -8.902 -39.995 1.00 86.81 280 GLY A O 1
ATOM 2225 N N . SER A 1 281 ? 12.430 -6.927 -40.544 1.00 86.50 281 SER A N 1
ATOM 2226 C CA . SER A 1 281 ? 12.962 -6.908 -41.917 1.00 86.50 281 SER A CA 1
ATOM 2227 C C . SER A 1 281 ? 14.440 -6.509 -42.030 1.00 86.50 281 SER A C 1
ATOM 2229 O O . SER A 1 281 ? 14.988 -6.543 -43.130 1.00 86.50 281 SER A O 1
ATOM 2231 N N . GLY A 1 282 ? 15.080 -6.107 -40.928 1.00 79.94 282 GLY A N 1
ATOM 2232 C CA . GLY A 1 282 ? 16.471 -5.639 -40.907 1.00 79.94 282 GLY A CA 1
ATOM 2233 C C . GLY A 1 282 ? 16.630 -4.155 -41.249 1.00 79.94 282 GLY A C 1
ATOM 2234 O O . GLY A 1 282 ? 17.739 -3.709 -41.531 1.00 79.94 282 GLY A O 1
ATOM 2235 N N . THR A 1 283 ? 15.539 -3.385 -41.240 1.00 80.25 283 THR A N 1
ATOM 2236 C CA . THR A 1 283 ? 15.573 -1.923 -41.409 1.00 80.25 283 THR A CA 1
ATOM 2237 C C . THR A 1 283 ? 15.818 -1.236 -40.065 1.00 80.25 283 THR A C 1
ATOM 2239 O O . THR A 1 283 ? 15.694 -1.865 -39.015 1.00 80.25 283 THR A O 1
ATOM 2242 N N . LYS A 1 284 ? 16.136 0.068 -40.074 1.00 73.44 284 LYS A N 1
ATOM 2243 C CA . LYS A 1 284 ? 16.311 0.845 -38.834 1.00 73.44 284 LYS A CA 1
ATOM 2244 C C . LYS A 1 284 ? 15.030 0.854 -37.995 1.00 73.44 284 LYS A C 1
ATOM 2246 O O . LYS A 1 284 ? 15.131 0.866 -36.779 1.00 73.44 284 LYS A O 1
ATOM 2251 N N . GLU A 1 285 ? 13.866 0.838 -38.638 1.00 77.19 285 GLU A N 1
ATOM 2252 C CA . GLU A 1 285 ? 12.534 0.879 -38.025 1.00 77.19 285 GLU A CA 1
ATOM 2253 C C . GLU A 1 285 ? 11.987 -0.514 -37.653 1.00 77.19 285 GLU A C 1
ATOM 2255 O O . GLU A 1 285 ? 11.050 -0.612 -36.864 1.00 77.19 285 GLU A O 1
ATOM 2260 N N . ASP A 1 286 ? 12.548 -1.589 -38.220 1.00 84.06 286 ASP A N 1
ATOM 2261 C CA . ASP A 1 286 ? 12.171 -2.987 -37.952 1.00 84.06 286 ASP A CA 1
ATOM 2262 C C . ASP A 1 286 ? 13.429 -3.884 -37.930 1.00 84.06 286 ASP A C 1
ATOM 2264 O O . ASP A 1 286 ? 13.659 -4.682 -38.852 1.00 84.06 286 ASP A O 1
ATOM 2268 N N . PRO A 1 287 ? 14.295 -3.718 -36.912 1.00 85.88 287 PRO A N 1
ATOM 2269 C CA . PRO A 1 287 ? 15.606 -4.366 -36.846 1.00 85.88 287 PRO A CA 1
ATOM 2270 C C . PRO A 1 287 ? 15.498 -5.868 -36.561 1.00 85.88 287 PRO A C 1
ATOM 2272 O O . PRO A 1 287 ? 14.554 -6.325 -35.925 1.00 85.88 287 PRO A O 1
ATOM 2275 N N . ILE A 1 288 ? 16.494 -6.654 -36.969 1.00 88.56 288 ILE A N 1
ATOM 2276 C CA . ILE A 1 288 ? 16.623 -8.054 -36.532 1.00 88.56 288 ILE A CA 1
ATOM 2277 C C . ILE A 1 288 ? 17.423 -8.064 -35.228 1.00 88.56 288 ILE A C 1
ATOM 2279 O O . ILE A 1 288 ? 18.564 -7.610 -35.208 1.00 88.56 288 ILE A O 1
ATOM 2283 N N . ILE A 1 289 ? 16.824 -8.564 -34.145 1.00 88.00 289 ILE A N 1
ATOM 2284 C CA . ILE A 1 289 ? 17.413 -8.575 -32.799 1.00 88.00 289 ILE A CA 1
ATOM 2285 C C . ILE A 1 289 ? 17.246 -9.966 -32.197 1.00 88.00 289 ILE A C 1
ATOM 2287 O O . ILE A 1 289 ? 16.142 -10.511 -32.186 1.00 88.00 289 ILE A O 1
ATOM 2291 N N . TYR A 1 290 ? 18.326 -10.507 -31.642 1.00 87.12 290 TYR A N 1
ATOM 2292 C CA . TYR A 1 290 ? 18.322 -11.750 -30.874 1.00 87.12 290 TYR A CA 1
ATOM 2293 C C . TYR A 1 290 ? 18.576 -11.463 -29.384 1.00 87.12 290 TYR A C 1
ATOM 2295 O O . TYR A 1 290 ? 19.317 -10.520 -29.090 1.00 87.12 290 TYR A O 1
ATOM 2303 N N . PRO A 1 291 ? 18.001 -12.260 -28.456 1.00 86.12 291 PRO A N 1
ATOM 2304 C CA . PRO A 1 291 ? 18.268 -12.136 -27.024 1.00 86.12 291 PRO A CA 1
ATOM 2305 C C . PRO A 1 291 ? 19.765 -12.216 -26.735 1.00 86.12 291 PRO A C 1
ATOM 2307 O O . PRO A 1 291 ? 20.465 -13.052 -27.311 1.00 86.12 291 PRO A O 1
ATOM 2310 N N . ARG A 1 292 ? 20.268 -11.397 -25.809 1.00 81.75 292 ARG A N 1
ATOM 2311 C CA . ARG A 1 292 ? 21.710 -11.350 -25.506 1.00 81.75 292 ARG A CA 1
ATOM 2312 C C . ARG A 1 292 ? 22.218 -12.602 -24.818 1.00 81.75 292 ARG A C 1
ATOM 2314 O O . ARG A 1 292 ? 23.365 -12.993 -25.014 1.00 81.75 292 ARG A O 1
ATOM 2321 N N . ASN A 1 293 ? 21.354 -13.229 -24.030 1.00 77.69 293 ASN A N 1
ATOM 2322 C CA . ASN A 1 293 ? 21.655 -14.476 -23.343 1.00 77.69 293 ASN A CA 1
ATOM 2323 C C . ASN A 1 293 ? 21.616 -15.699 -24.286 1.00 77.69 293 ASN A C 1
ATOM 2325 O O . ASN A 1 293 ? 21.932 -16.807 -23.857 1.00 77.69 293 ASN A O 1
ATOM 2329 N N . ASN A 1 294 ? 21.261 -15.524 -25.570 1.00 80.56 294 ASN A N 1
ATOM 2330 C CA . ASN A 1 294 ? 21.064 -16.602 -26.548 1.00 80.56 294 ASN A CA 1
ATOM 2331 C C . ASN A 1 294 ? 20.060 -17.681 -26.085 1.00 80.56 294 ASN A C 1
ATOM 2333 O O . ASN A 1 294 ? 20.159 -18.845 -26.486 1.00 80.56 294 ASN A O 1
ATOM 2337 N N . LYS A 1 295 ? 19.105 -17.316 -25.219 1.00 83.88 295 LYS A N 1
ATOM 2338 C CA . LYS A 1 295 ? 18.056 -18.211 -24.711 1.00 83.88 295 LYS A CA 1
ATOM 2339 C C . LYS A 1 295 ? 16.758 -18.023 -25.512 1.00 83.88 295 LYS A C 1
ATOM 2341 O O . LYS A 1 295 ? 16.766 -17.656 -26.686 1.00 83.88 295 LYS A O 1
ATOM 2346 N N . LYS A 1 296 ? 15.625 -18.369 -24.898 1.00 87.12 296 LYS A N 1
ATOM 2347 C CA . LYS A 1 296 ? 14.288 -18.349 -25.500 1.00 87.12 296 LYS A CA 1
ATOM 2348 C C . LYS A 1 296 ? 13.938 -16.964 -26.060 1.00 87.12 296 LYS A C 1
ATOM 2350 O O . LYS A 1 296 ? 14.084 -15.952 -25.386 1.00 87.12 296 LYS A O 1
ATOM 2355 N N . ASN A 1 297 ? 13.399 -16.941 -27.278 1.00 91.69 297 ASN A N 1
ATOM 2356 C CA . ASN A 1 297 ? 12.884 -15.720 -27.895 1.00 91.69 297 ASN A CA 1
ATOM 2357 C C . ASN A 1 297 ? 11.511 -15.355 -27.313 1.00 91.69 297 ASN A C 1
ATOM 2359 O O . ASN A 1 297 ? 10.613 -16.201 -27.288 1.00 91.69 297 ASN A O 1
ATOM 2363 N N . TYR A 1 298 ? 11.329 -14.085 -26.940 1.00 92.88 298 TYR A N 1
ATOM 2364 C CA . TYR A 1 298 ? 10.040 -13.516 -26.533 1.00 92.88 298 TYR A CA 1
ATOM 2365 C C . TYR A 1 298 ? 9.535 -12.544 -27.610 1.00 92.88 298 TYR A C 1
ATOM 2367 O O . TYR A 1 298 ? 10.039 -11.426 -27.695 1.00 92.88 298 TYR A O 1
ATOM 2375 N N . PRO A 1 299 ? 8.558 -12.942 -28.453 1.00 89.44 299 PRO A N 1
ATOM 2376 C CA . PRO A 1 299 ? 8.073 -12.118 -29.568 1.00 89.44 299 PRO A CA 1
ATOM 2377 C C . PRO A 1 299 ? 7.392 -10.806 -29.167 1.00 89.44 299 PRO A C 1
ATOM 2379 O O . PRO A 1 299 ? 7.369 -9.872 -29.961 1.00 89.44 299 PRO A O 1
ATOM 2382 N N . SER A 1 300 ? 6.792 -10.755 -27.977 1.00 92.56 300 SER A N 1
ATOM 2383 C CA . SER A 1 300 ? 6.137 -9.567 -27.424 1.00 92.56 300 SER A CA 1
ATOM 2384 C C . SER A 1 300 ? 6.962 -9.013 -26.268 1.00 92.56 300 SER A C 1
ATOM 2386 O O . SER A 1 300 ? 7.401 -9.843 -25.479 1.00 92.56 300 SER A O 1
ATOM 2388 N N . PRO A 1 301 ? 7.131 -7.687 -26.110 1.00 93.06 301 PRO A N 1
ATOM 2389 C CA . PRO A 1 301 ? 6.505 -6.629 -26.910 1.00 93.06 301 PRO A CA 1
ATOM 2390 C C . PRO A 1 301 ? 6.949 -6.654 -28.373 1.00 93.06 301 PRO A C 1
ATOM 2392 O O . PRO A 1 301 ? 8.092 -6.964 -28.675 1.00 93.06 301 PRO A O 1
ATOM 2395 N N . TYR A 1 302 ? 6.025 -6.382 -29.297 1.00 88.56 302 TYR A N 1
ATOM 2396 C CA . TYR A 1 302 ? 6.356 -6.381 -30.720 1.00 88.56 302 TYR A CA 1
ATOM 2397 C C . TYR A 1 302 ? 6.981 -5.037 -31.094 1.00 88.56 302 TYR A C 1
ATOM 2399 O O . TYR A 1 302 ? 6.335 -4.002 -30.929 1.00 88.56 302 TYR A O 1
ATOM 2407 N N . PHE A 1 303 ? 8.182 -5.034 -31.681 1.00 88.44 303 PHE A N 1
ATOM 2408 C CA . PHE A 1 303 ? 8.845 -3.802 -32.143 1.00 88.44 303 PHE A CA 1
ATOM 2409 C C . PHE A 1 303 ? 7.978 -2.969 -33.089 1.00 88.44 303 PHE A C 1
ATOM 2411 O O . PHE A 1 303 ? 7.959 -1.748 -32.989 1.00 88.44 303 PHE A O 1
ATOM 2418 N N . LYS A 1 304 ? 7.173 -3.620 -33.938 1.00 85.38 304 LYS A N 1
ATOM 2419 C CA . LYS A 1 304 ? 6.235 -2.950 -34.858 1.00 85.38 304 LYS A CA 1
ATOM 2420 C C . LYS A 1 304 ? 5.154 -2.112 -34.170 1.00 85.38 304 LYS A C 1
ATOM 2422 O O . LYS A 1 304 ? 4.486 -1.330 -34.836 1.00 85.38 304 LYS A O 1
ATOM 2427 N N . GLN A 1 305 ? 4.940 -2.306 -32.870 1.00 87.25 305 GLN A N 1
ATOM 2428 C CA . GLN A 1 305 ? 4.003 -1.514 -32.068 1.00 87.25 305 GLN A CA 1
ATOM 2429 C C . GLN A 1 305 ? 4.685 -0.333 -31.366 1.00 87.25 305 GLN A C 1
ATOM 2431 O O . GLN A 1 305 ? 4.007 0.455 -30.708 1.00 87.25 305 GLN A O 1
ATOM 2436 N N . LEU A 1 306 ? 6.010 -0.218 -31.470 1.00 91.88 306 LEU A N 1
ATOM 2437 C CA . LEU A 1 306 ? 6.779 0.848 -30.848 1.00 91.88 306 LEU A CA 1
ATOM 2438 C C . LEU A 1 306 ? 6.918 2.039 -31.795 1.00 91.88 306 LEU A C 1
ATOM 2440 O O . LEU A 1 306 ? 6.970 1.899 -33.015 1.00 91.88 306 LEU A O 1
ATOM 2444 N N . THR A 1 307 ? 7.005 3.229 -31.214 1.00 91.56 307 THR A N 1
ATOM 2445 C CA . THR A 1 307 ? 7.300 4.468 -31.938 1.00 91.56 307 THR A CA 1
ATOM 2446 C C . THR A 1 307 ? 8.792 4.760 -31.835 1.00 91.56 307 THR A C 1
ATOM 2448 O O . THR A 1 307 ? 9.310 4.861 -30.725 1.00 91.56 307 THR A O 1
ATOM 2451 N N . LEU A 1 308 ? 9.475 4.894 -32.973 1.00 88.12 308 LEU A N 1
ATOM 2452 C CA . LEU A 1 308 ? 10.897 5.234 -33.033 1.00 88.12 308 LEU A CA 1
ATOM 2453 C C . LEU A 1 308 ? 11.098 6.753 -32.966 1.00 88.12 308 LEU A C 1
ATOM 2455 O O . LEU A 1 308 ? 10.529 7.492 -33.770 1.00 88.12 308 LEU A O 1
ATOM 2459 N N . ASP A 1 309 ? 11.954 7.200 -32.055 1.00 86.12 309 ASP A N 1
ATOM 2460 C CA . ASP A 1 309 ? 12.598 8.507 -32.136 1.00 86.12 309 ASP A CA 1
ATOM 2461 C C . ASP A 1 309 ? 13.888 8.380 -32.954 1.00 86.12 309 ASP A C 1
ATOM 2463 O O . ASP A 1 309 ? 14.794 7.614 -32.616 1.00 86.12 309 ASP A O 1
ATOM 2467 N N . ASN A 1 310 ? 13.947 9.101 -34.073 1.00 77.00 310 ASN A N 1
ATOM 2468 C CA . ASN A 1 310 ? 15.023 8.971 -35.047 1.00 77.00 310 ASN A CA 1
ATOM 2469 C C . ASN A 1 310 ? 16.345 9.587 -34.594 1.00 77.00 310 ASN A C 1
ATOM 2471 O O . ASN A 1 310 ? 17.377 9.157 -35.125 1.00 77.00 310 ASN A O 1
ATOM 2475 N N . ASP A 1 311 ? 16.304 10.530 -33.648 1.00 72.88 311 ASP A N 1
ATOM 2476 C CA . ASP A 1 311 ? 17.465 11.312 -33.223 1.00 72.88 311 ASP A CA 1
ATOM 2477 C C . ASP A 1 311 ? 18.380 10.483 -32.314 1.00 72.88 311 ASP A C 1
ATOM 2479 O O . ASP A 1 311 ? 19.586 10.430 -32.540 1.00 72.88 311 ASP A O 1
ATOM 2483 N N . ASN A 1 312 ? 17.794 9.748 -31.360 1.00 70.44 312 ASN A N 1
ATOM 2484 C CA . ASN A 1 312 ? 18.530 8.913 -30.397 1.00 70.44 312 ASN A CA 1
ATOM 2485 C C . ASN A 1 312 ? 18.304 7.401 -30.584 1.00 70.44 312 ASN A C 1
ATOM 2487 O O . ASN A 1 312 ? 18.852 6.588 -29.848 1.00 70.44 312 ASN A O 1
ATOM 2491 N N . ILE A 1 313 ? 17.500 7.000 -31.578 1.00 82.75 313 ILE A N 1
ATOM 2492 C CA . ILE A 1 313 ? 17.157 5.593 -31.863 1.00 82.75 313 ILE A CA 1
ATOM 2493 C C . ILE A 1 313 ? 16.579 4.907 -30.611 1.00 82.75 313 ILE A C 1
ATOM 2495 O O . ILE A 1 313 ? 16.904 3.771 -30.253 1.00 82.75 313 ILE A O 1
ATOM 2499 N N . THR A 1 314 ? 15.697 5.639 -29.933 1.00 90.19 314 THR A N 1
ATOM 2500 C CA . THR A 1 314 ? 14.948 5.162 -28.775 1.00 90.19 314 THR A CA 1
ATOM 2501 C C . THR A 1 314 ? 13.543 4.776 -29.212 1.00 90.19 314 THR A C 1
ATOM 2503 O O . THR A 1 314 ? 12.859 5.518 -29.918 1.00 90.19 314 THR A O 1
ATOM 2506 N N . TYR A 1 315 ? 13.099 3.604 -28.781 1.00 92.75 315 TYR A N 1
ATOM 2507 C CA . TYR A 1 315 ? 11.773 3.077 -29.053 1.00 92.75 315 TYR A CA 1
ATOM 2508 C C . TYR A 1 315 ? 10.864 3.314 -27.860 1.00 92.75 315 TYR A C 1
ATOM 2510 O O . TYR A 1 315 ? 11.231 3.018 -26.724 1.00 92.75 315 TYR A O 1
ATOM 2518 N N . TYR A 1 316 ? 9.655 3.789 -28.129 1.00 94.94 316 TYR A N 1
ATOM 2519 C CA . TYR A 1 316 ? 8.670 4.129 -27.113 1.00 94.94 316 TYR A CA 1
ATOM 2520 C C . TYR A 1 316 ? 7.392 3.324 -27.278 1.00 94.94 316 TYR A C 1
ATOM 2522 O O . TYR A 1 316 ? 6.988 2.991 -28.393 1.00 94.94 316 TYR A O 1
ATOM 2530 N N . LYS A 1 317 ? 6.708 3.096 -26.162 1.00 95.12 317 LYS A N 1
ATOM 2531 C CA . LYS A 1 317 ? 5.329 2.619 -26.128 1.00 95.12 317 LYS A CA 1
ATOM 2532 C C . LYS A 1 317 ? 4.457 3.632 -25.401 1.00 95.12 317 LYS A C 1
ATOM 2534 O O . LYS A 1 317 ? 4.913 4.307 -24.482 1.00 95.12 317 LYS A O 1
ATOM 2539 N N . TYR A 1 318 ? 3.208 3.740 -25.832 1.00 92.69 318 TYR A N 1
ATOM 2540 C CA . TYR A 1 318 ? 2.212 4.580 -25.185 1.00 92.69 318 TYR A CA 1
ATOM 2541 C C . TYR A 1 318 ? 1.249 3.706 -24.387 1.00 92.69 318 TYR A C 1
ATOM 2543 O O . TYR A 1 318 ? 0.679 2.762 -24.933 1.00 92.69 318 TYR A O 1
ATOM 2551 N N . PHE A 1 319 ? 1.078 4.037 -23.111 1.00 91.25 319 PHE A N 1
ATOM 2552 C CA . PHE A 1 319 ? 0.061 3.474 -22.228 1.00 91.25 319 PHE A CA 1
ATOM 2553 C C . PHE A 1 319 ? 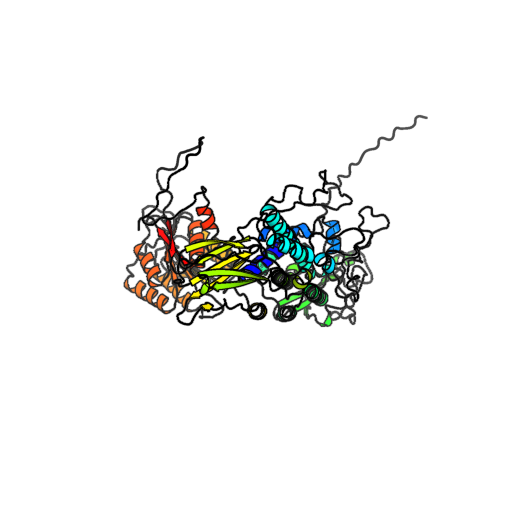-0.932 4.594 -21.911 1.00 91.25 319 PHE A C 1
ATOM 2555 O O . PHE A 1 319 ? -0.645 5.480 -21.105 1.00 91.25 319 PHE A O 1
ATOM 2562 N N . ASP A 1 320 ? -2.062 4.620 -22.619 1.00 89.25 320 ASP A N 1
ATOM 2563 C CA . ASP A 1 320 ? -2.902 5.818 -22.756 1.00 89.25 320 ASP A CA 1
ATOM 2564 C C . ASP A 1 320 ? -2.063 7.042 -23.190 1.00 89.25 320 ASP A C 1
ATOM 2566 O O . ASP A 1 320 ? -1.461 7.044 -24.264 1.00 89.25 320 ASP A O 1
ATOM 2570 N N . ASN A 1 321 ? -1.978 8.074 -22.345 1.00 84.75 321 ASN A N 1
ATOM 2571 C CA . ASN A 1 321 ? -1.215 9.297 -22.605 1.00 84.75 321 ASN A CA 1
ATOM 2572 C C . ASN A 1 321 ? 0.237 9.222 -22.097 1.00 84.75 321 ASN A C 1
ATOM 2574 O O . ASN A 1 321 ? 0.999 10.175 -22.266 1.00 84.75 321 ASN A O 1
ATOM 2578 N N . LYS A 1 322 ? 0.630 8.119 -21.451 1.00 88.06 322 LYS A N 1
ATOM 2579 C CA . LYS A 1 322 ? 1.952 7.949 -20.841 1.00 88.06 322 LYS A CA 1
ATOM 2580 C C . LYS A 1 322 ? 2.932 7.383 -21.866 1.00 88.06 322 LYS A C 1
ATOM 2582 O O . LYS A 1 322 ? 2.779 6.250 -22.320 1.00 88.06 322 LYS A O 1
ATOM 2587 N N . LYS A 1 323 ? 3.933 8.184 -22.237 1.00 92.94 323 LYS A N 1
ATOM 2588 C CA . LYS A 1 323 ? 5.026 7.799 -23.143 1.00 92.94 323 LYS A CA 1
ATOM 2589 C C . LYS A 1 323 ? 6.132 7.113 -22.333 1.00 92.94 323 LYS A C 1
ATOM 2591 O O . LYS A 1 323 ? 6.712 7.747 -21.463 1.00 92.94 323 LYS A O 1
ATOM 2596 N N . VAL A 1 324 ? 6.427 5.851 -22.635 1.00 95.19 324 VAL A N 1
ATOM 2597 C CA . VAL A 1 324 ? 7.403 5.013 -21.914 1.00 95.19 324 VAL A CA 1
ATOM 2598 C C . VAL A 1 324 ? 8.533 4.632 -22.865 1.00 95.19 324 VAL A C 1
ATOM 2600 O O . VAL A 1 324 ? 8.269 4.067 -23.930 1.00 95.19 324 VAL A O 1
ATOM 2603 N N . ARG A 1 325 ? 9.785 4.951 -22.515 1.00 95.62 325 ARG A N 1
ATOM 2604 C CA . ARG A 1 325 ? 10.976 4.462 -23.229 1.00 95.62 325 ARG A CA 1
ATOM 2605 C C . ARG A 1 325 ? 11.100 2.964 -23.002 1.00 95.62 325 ARG A C 1
ATOM 2607 O O . ARG A 1 325 ? 11.096 2.528 -21.863 1.00 95.62 325 ARG A O 1
ATOM 2614 N N . MET A 1 326 ? 11.203 2.189 -24.077 1.00 95.12 326 MET A N 1
ATOM 2615 C CA . MET A 1 326 ? 11.204 0.727 -24.026 1.00 95.12 326 MET A CA 1
ATOM 2616 C C . MET A 1 326 ? 12.597 0.153 -24.235 1.00 95.12 326 MET A C 1
ATOM 2618 O O . MET A 1 326 ? 13.037 -0.661 -23.431 1.00 95.12 326 MET A O 1
ATOM 2622 N N . VAL A 1 327 ? 13.256 0.555 -25.323 1.00 92.25 327 VAL A N 1
ATOM 2623 C CA . VAL A 1 327 ? 14.549 0.029 -25.777 1.00 92.25 327 VAL A CA 1
ATOM 2624 C C . VAL A 1 327 ? 15.305 1.128 -26.522 1.00 92.25 327 VAL A C 1
ATOM 2626 O O . VAL A 1 327 ? 14.698 1.929 -27.228 1.00 92.25 327 VAL A O 1
ATOM 2629 N N . GLU A 1 328 ? 16.625 1.151 -26.401 1.00 89.75 328 GLU A N 1
ATOM 2630 C CA . GLU A 1 328 ? 17.525 2.060 -27.114 1.00 89.75 328 GLU A CA 1
ATOM 2631 C C . GLU A 1 328 ? 18.589 1.277 -27.888 1.00 89.75 328 GLU A C 1
ATOM 2633 O O . GLU A 1 328 ? 19.013 0.196 -27.462 1.00 89.75 328 GLU A O 1
ATOM 2638 N N . LEU A 1 329 ? 19.037 1.819 -29.024 1.00 84.81 329 LEU A N 1
ATOM 2639 C CA . LEU A 1 329 ? 20.235 1.326 -29.692 1.00 84.81 329 LEU A CA 1
ATOM 2640 C C . LEU A 1 329 ? 21.497 1.703 -28.900 1.00 84.81 329 LEU A C 1
ATOM 2642 O O . LEU A 1 329 ? 21.828 2.872 -28.739 1.00 84.81 329 LEU A O 1
ATOM 2646 N N . TRP A 1 330 ? 22.270 0.703 -28.495 1.00 70.81 330 TRP A N 1
ATOM 2647 C CA . TRP A 1 330 ? 23.619 0.879 -27.975 1.00 70.81 330 TRP A CA 1
ATOM 2648 C C . TRP A 1 330 ? 24.631 0.852 -29.127 1.00 70.81 330 TRP A C 1
ATOM 2650 O O . TRP A 1 330 ? 24.854 -0.190 -29.748 1.00 70.81 330 TRP A O 1
ATOM 2660 N N . MET A 1 331 ? 25.244 2.001 -29.421 1.00 62.34 331 MET A N 1
ATOM 2661 C CA . MET A 1 331 ? 26.335 2.088 -30.393 1.00 62.34 331 MET A CA 1
ATOM 2662 C C . MET A 1 331 ? 27.645 1.632 -29.735 1.00 62.34 331 MET A C 1
ATOM 2664 O O . MET A 1 331 ? 28.104 2.233 -28.768 1.00 62.34 331 MET A O 1
ATOM 2668 N N . LYS A 1 332 ? 28.287 0.597 -30.289 1.00 53.41 332 LYS A N 1
ATOM 2669 C CA . LYS A 1 332 ? 29.669 0.187 -29.959 1.00 53.41 332 LYS A CA 1
ATOM 2670 C C . LYS A 1 332 ? 30.731 1.100 -30.605 1.00 53.41 332 LYS A C 1
ATOM 2672 O O . LYS A 1 332 ? 31.877 0.686 -30.781 1.00 53.41 332 LYS A O 1
ATOM 2677 N N . ASP A 1 333 ? 30.363 2.318 -30.995 1.00 45.75 333 ASP A N 1
ATOM 2678 C CA . ASP A 1 333 ? 31.175 3.164 -31.876 1.00 45.75 333 ASP A CA 1
ATOM 2679 C C . ASP A 1 333 ? 32.529 3.566 -31.274 1.00 45.75 333 ASP A C 1
ATOM 2681 O O . ASP A 1 333 ? 33.482 3.759 -32.029 1.00 45.75 333 ASP A O 1
ATOM 2685 N N . ASP A 1 334 ? 32.660 3.615 -29.946 1.00 44.59 334 ASP A N 1
ATOM 2686 C CA . ASP A 1 334 ? 33.936 3.962 -29.306 1.00 44.59 334 ASP A CA 1
ATOM 2687 C C . ASP A 1 334 ? 34.935 2.792 -29.261 1.00 44.59 334 ASP A C 1
ATOM 2689 O O . ASP A 1 334 ? 36.138 3.022 -29.324 1.00 44.59 334 ASP A O 1
ATOM 2693 N N . ILE A 1 335 ? 34.468 1.537 -29.243 1.00 43.12 335 ILE A N 1
ATOM 2694 C CA . ILE A 1 335 ? 35.343 0.345 -29.211 1.00 43.12 335 ILE A CA 1
ATOM 2695 C C . ILE A 1 335 ? 35.660 -0.136 -30.636 1.00 43.12 335 ILE A C 1
ATOM 2697 O O . ILE A 1 335 ? 36.788 -0.519 -30.944 1.00 43.12 335 ILE A O 1
ATOM 2701 N N . ALA A 1 336 ? 34.691 -0.059 -31.553 1.00 41.88 336 ALA A N 1
ATOM 2702 C CA . ALA A 1 336 ? 34.882 -0.477 -32.944 1.00 41.88 336 ALA A CA 1
ATOM 2703 C C . ALA A 1 336 ? 35.887 0.407 -33.711 1.00 41.88 336 ALA A C 1
ATOM 2705 O O . ALA A 1 336 ? 36.516 -0.063 -34.661 1.00 41.88 336 ALA A O 1
ATOM 2706 N N . ARG A 1 337 ? 36.078 1.669 -33.290 1.00 44.44 337 ARG A N 1
ATOM 2707 C CA . ARG A 1 337 ? 37.104 2.563 -33.856 1.00 44.44 337 ARG A CA 1
ATOM 2708 C C . ARG A 1 337 ? 38.533 2.159 -33.487 1.00 44.44 337 ARG A C 1
ATOM 2710 O O . ARG A 1 337 ? 39.437 2.487 -34.254 1.00 44.44 337 ARG A O 1
ATOM 2717 N N . GLU A 1 338 ? 38.744 1.450 -32.377 1.00 43.44 338 GLU A N 1
ATOM 2718 C CA . GLU A 1 338 ? 40.075 0.979 -31.967 1.00 43.44 338 GLU A CA 1
ATOM 2719 C C . GLU A 1 338 ? 40.439 -0.403 -32.540 1.00 43.44 338 GLU A C 1
ATOM 2721 O O . GLU A 1 338 ? 41.619 -0.641 -32.795 1.00 43.44 338 GLU A O 1
ATOM 2726 N N . GLU A 1 339 ? 39.472 -1.291 -32.815 1.00 45.22 339 GLU A N 1
ATOM 2727 C CA . GLU A 1 339 ? 39.774 -2.716 -33.081 1.00 45.22 339 GLU A CA 1
ATOM 2728 C C . GLU A 1 339 ? 39.491 -3.256 -34.503 1.00 45.22 339 GLU A C 1
ATOM 2730 O O . GLU A 1 339 ? 39.675 -4.449 -34.720 1.00 45.22 339 GLU A O 1
ATOM 2735 N N . GLN A 1 340 ? 39.107 -2.436 -35.497 1.00 42.38 340 GLN A N 1
ATOM 2736 C CA . GLN A 1 340 ? 38.857 -2.897 -36.889 1.00 42.38 340 GLN A CA 1
ATOM 2737 C C . GLN A 1 340 ? 37.999 -4.182 -36.970 1.00 42.38 340 GLN A C 1
ATOM 2739 O O . GLN A 1 340 ? 38.378 -5.171 -37.598 1.00 42.38 340 GLN A O 1
ATOM 2744 N N . ILE A 1 341 ? 36.838 -4.187 -36.315 1.00 47.94 341 ILE A N 1
ATOM 2745 C CA . ILE A 1 341 ? 35.921 -5.332 -36.366 1.00 47.94 341 ILE A CA 1
ATOM 2746 C C . ILE A 1 341 ? 34.975 -5.163 -37.563 1.00 47.94 341 ILE A C 1
ATOM 2748 O O . ILE A 1 341 ? 34.165 -4.235 -37.594 1.00 47.94 341 ILE A O 1
ATOM 2752 N N . ASP A 1 342 ? 35.082 -6.069 -38.539 1.00 40.62 342 ASP A N 1
ATOM 2753 C CA . ASP A 1 342 ? 34.140 -6.205 -39.653 1.00 40.62 342 ASP A CA 1
ATOM 2754 C C . ASP A 1 342 ? 32.810 -6.793 -39.125 1.00 40.62 342 ASP A C 1
ATOM 2756 O O . ASP A 1 342 ? 32.795 -7.880 -38.557 1.00 40.62 342 ASP A O 1
ATOM 2760 N N . GLU A 1 343 ? 31.708 -6.059 -39.320 1.00 43.88 343 GLU A N 1
ATOM 2761 C CA . GLU A 1 343 ? 30.328 -6.290 -38.831 1.00 43.88 343 GLU A CA 1
ATOM 2762 C C . GLU A 1 343 ? 30.022 -5.865 -37.377 1.00 43.88 343 GLU A C 1
ATOM 2764 O O . GLU A 1 343 ? 30.114 -6.620 -36.410 1.00 43.88 343 GLU A O 1
ATOM 2769 N N . ILE A 1 344 ? 29.517 -4.632 -37.235 1.00 46.12 344 ILE A N 1
ATOM 2770 C CA . ILE A 1 344 ? 28.852 -4.157 -36.016 1.00 46.12 344 ILE A CA 1
ATOM 2771 C C . ILE A 1 344 ? 27.397 -4.642 -36.051 1.00 46.12 344 ILE A C 1
ATOM 2773 O O . ILE A 1 344 ? 26.570 -4.076 -36.764 1.00 46.12 344 ILE A O 1
ATOM 2777 N N . ILE A 1 345 ? 27.063 -5.675 -35.271 1.00 51.41 345 ILE A N 1
ATOM 2778 C CA . ILE A 1 345 ? 25.658 -6.007 -34.990 1.00 51.41 345 ILE A CA 1
ATOM 2779 C C . ILE A 1 345 ? 25.107 -4.909 -34.062 1.00 51.41 345 ILE A C 1
ATOM 2781 O O . ILE A 1 345 ? 25.649 -4.739 -32.966 1.00 51.41 345 ILE A O 1
ATOM 2785 N N . PRO A 1 346 ? 24.056 -4.164 -34.458 1.00 58.44 346 PRO A N 1
ATOM 2786 C CA . PRO A 1 346 ? 23.423 -3.170 -33.600 1.00 58.44 346 PRO A CA 1
ATOM 2787 C C . PRO A 1 346 ? 22.918 -3.848 -32.320 1.00 58.44 346 PRO A C 1
ATOM 2789 O O . PRO A 1 346 ? 22.058 -4.728 -32.363 1.00 58.44 346 PRO A O 1
ATOM 2792 N N . THR A 1 347 ? 23.474 -3.474 -31.172 1.00 72.81 347 THR A N 1
ATOM 2793 C CA . THR A 1 347 ? 23.077 -4.026 -29.873 1.00 72.81 347 THR A CA 1
ATOM 2794 C C . THR A 1 347 ? 22.004 -3.152 -29.252 1.00 72.81 347 THR A C 1
ATOM 2796 O O . THR A 1 347 ? 22.201 -1.954 -29.118 1.00 72.81 347 THR A O 1
ATOM 2799 N N . TYR A 1 348 ? 20.880 -3.731 -28.845 1.00 85.62 348 TYR A N 1
ATOM 2800 C CA . TYR A 1 348 ? 19.785 -2.998 -28.209 1.00 85.62 348 TYR A CA 1
ATOM 2801 C C . TYR A 1 348 ? 19.767 -3.232 -26.700 1.00 85.62 348 TYR A C 1
ATOM 2803 O O . TYR A 1 348 ? 20.127 -4.319 -26.232 1.00 85.62 348 TYR A O 1
ATOM 2811 N N . LYS A 1 349 ? 19.358 -2.219 -25.930 1.00 88.19 349 LYS A N 1
ATOM 2812 C CA . LYS A 1 349 ? 19.310 -2.282 -24.465 1.00 88.19 349 LYS A CA 1
ATOM 2813 C C . LYS A 1 349 ? 18.114 -1.605 -23.830 1.00 88.19 349 LYS A C 1
ATOM 2815 O O . LYS A 1 349 ? 17.495 -0.741 -24.441 1.00 88.19 349 LYS A O 1
ATOM 2820 N N . VAL A 1 350 ? 17.837 -2.008 -22.593 1.00 90.94 350 VAL A N 1
ATOM 2821 C CA . VAL A 1 350 ? 17.018 -1.265 -21.636 1.00 90.94 350 VAL A CA 1
ATOM 2822 C C . VAL A 1 350 ? 18.001 -0.564 -20.693 1.00 90.94 350 VAL A C 1
ATOM 2824 O O . VAL A 1 350 ? 18.610 -1.230 -19.863 1.00 90.94 350 VAL A O 1
ATOM 2827 N N . PRO A 1 351 ? 18.281 0.735 -20.861 1.00 88.56 351 PRO A N 1
ATOM 2828 C CA . PRO A 1 351 ? 19.180 1.455 -19.969 1.00 88.56 351 PRO A CA 1
ATOM 2829 C C . PRO A 1 351 ? 18.607 1.618 -18.543 1.00 88.56 351 PRO A C 1
ATOM 2831 O O . PRO A 1 351 ? 17.385 1.701 -18.397 1.00 88.56 351 PRO A O 1
ATOM 2834 N N . PRO A 1 352 ? 19.457 1.736 -17.503 1.00 87.62 352 PRO A N 1
ATOM 2835 C CA . PRO A 1 352 ? 19.043 2.032 -16.121 1.00 87.62 352 PRO A CA 1
ATOM 2836 C C . PRO A 1 352 ? 18.086 3.221 -15.986 1.00 87.62 352 PRO A C 1
ATOM 2838 O O . PRO A 1 352 ? 17.117 3.183 -15.234 1.00 87.62 352 PRO A O 1
ATOM 2841 N N . GLU A 1 353 ? 18.294 4.273 -16.774 1.00 88.44 353 GLU A N 1
ATOM 2842 C CA . GLU A 1 353 ? 17.464 5.476 -16.776 1.00 88.44 353 GLU A CA 1
ATOM 2843 C C . GLU A 1 353 ? 16.021 5.243 -17.257 1.00 88.44 353 GLU A C 1
ATOM 2845 O O . GLU A 1 353 ? 15.192 6.151 -17.141 1.00 88.44 353 GLU A O 1
ATOM 2850 N N . PHE A 1 354 ? 15.698 4.062 -17.802 1.00 93.25 354 PHE A N 1
ATOM 2851 C CA . PHE A 1 354 ? 14.329 3.689 -18.182 1.00 93.25 354 PHE A CA 1
ATOM 2852 C C . PHE A 1 354 ? 13.549 3.102 -16.999 1.00 93.25 354 PHE A C 1
ATOM 2854 O O . PHE A 1 354 ? 12.329 2.966 -17.100 1.00 93.25 354 PHE A O 1
ATOM 2861 N N . ALA A 1 355 ? 14.204 2.825 -15.864 1.00 90.25 355 ALA A N 1
ATOM 2862 C CA . ALA A 1 355 ? 13.560 2.315 -14.656 1.00 90.25 355 ALA A CA 1
ATOM 2863 C C . ALA A 1 355 ? 12.387 3.192 -14.203 1.00 90.25 355 ALA A C 1
ATOM 2865 O O . ALA A 1 355 ? 11.312 2.666 -13.936 1.00 90.25 355 ALA A O 1
ATOM 2866 N N . THR A 1 356 ? 12.531 4.521 -14.222 1.00 91.12 356 THR A N 1
ATOM 2867 C CA . THR A 1 356 ? 11.436 5.452 -13.893 1.00 91.12 356 THR A CA 1
ATOM 2868 C C . THR A 1 356 ? 10.243 5.313 -14.843 1.00 91.12 356 THR A C 1
ATOM 2870 O O . THR A 1 356 ? 9.095 5.306 -14.396 1.00 91.12 356 THR A O 1
ATOM 2873 N N . ASP A 1 357 ? 10.490 5.157 -16.147 1.00 94.00 357 ASP A N 1
ATOM 2874 C CA . ASP A 1 357 ? 9.428 5.017 -17.150 1.00 94.00 357 ASP A CA 1
ATOM 2875 C C . ASP A 1 357 ? 8.663 3.703 -16.944 1.00 94.00 357 ASP A C 1
ATOM 2877 O O . ASP A 1 357 ? 7.430 3.698 -16.918 1.00 94.00 357 ASP A O 1
ATOM 2881 N N . TYR A 1 358 ? 9.387 2.598 -16.747 1.00 95.44 358 TYR A N 1
ATOM 2882 C CA . TYR A 1 358 ? 8.819 1.278 -16.468 1.00 95.44 358 TYR A CA 1
ATOM 2883 C C . TYR A 1 358 ? 8.034 1.287 -15.149 1.00 95.44 358 TYR A C 1
ATOM 2885 O O . TYR A 1 358 ? 6.863 0.894 -15.110 1.00 95.44 358 TYR A O 1
ATOM 2893 N N . ALA A 1 359 ? 8.643 1.806 -14.081 1.00 93.06 359 ALA A N 1
ATOM 2894 C CA . ALA A 1 359 ? 8.055 1.877 -12.750 1.00 93.06 359 ALA A CA 1
ATOM 2895 C C . ALA A 1 359 ? 6.751 2.680 -12.738 1.00 93.06 359 ALA A C 1
ATOM 2897 O O . ALA A 1 359 ? 5.801 2.278 -12.066 1.00 93.06 359 ALA A O 1
ATOM 2898 N N . SER A 1 360 ? 6.657 3.751 -13.536 1.00 91.69 360 SER A N 1
ATOM 2899 C CA . SER A 1 360 ? 5.444 4.574 -13.639 1.00 91.69 360 SER A CA 1
ATOM 2900 C C . SER A 1 360 ? 4.200 3.784 -14.081 1.00 91.69 360 SER A C 1
ATOM 2902 O O . SER A 1 360 ? 3.074 4.228 -13.863 1.00 91.69 360 SER A O 1
ATOM 2904 N N . VAL A 1 361 ? 4.361 2.611 -14.702 1.00 93.81 361 VAL A N 1
ATOM 2905 C CA . VAL A 1 361 ? 3.253 1.701 -15.038 1.00 93.81 361 VAL A CA 1
ATOM 2906 C C . VAL A 1 361 ? 3.228 0.491 -14.104 1.00 93.81 361 VAL A C 1
ATOM 2908 O O . VAL A 1 361 ? 2.161 0.095 -13.631 1.00 93.81 361 VAL A O 1
ATOM 2911 N N . LEU A 1 362 ? 4.396 -0.095 -13.835 1.00 95.94 362 LEU A N 1
ATOM 2912 C CA . LEU A 1 362 ? 4.528 -1.384 -13.158 1.00 95.94 362 LEU A CA 1
ATOM 2913 C C . LEU A 1 362 ? 4.326 -1.292 -11.638 1.00 95.94 362 LEU A C 1
ATOM 2915 O O . LEU A 1 362 ? 3.694 -2.177 -11.067 1.00 95.94 362 LEU A O 1
ATOM 2919 N N . ILE A 1 363 ? 4.737 -0.202 -10.982 1.00 95.31 363 ILE A N 1
ATOM 2920 C CA . ILE A 1 363 ? 4.532 -0.031 -9.533 1.00 95.31 363 ILE A CA 1
ATOM 2921 C C . ILE A 1 363 ? 3.058 0.207 -9.177 1.00 95.31 363 ILE A C 1
ATOM 2923 O O . ILE A 1 363 ? 2.552 -0.499 -8.299 1.00 95.31 363 ILE A O 1
ATOM 2927 N N . PRO A 1 364 ? 2.303 1.095 -9.859 1.00 93.19 364 PRO A N 1
ATOM 2928 C CA . PRO A 1 364 ? 0.857 1.175 -9.650 1.00 93.19 364 PRO A CA 1
ATOM 2929 C C . PRO A 1 364 ? 0.137 -0.158 -9.918 1.00 93.19 364 PRO A C 1
ATOM 2931 O O . PRO A 1 364 ? -0.831 -0.488 -9.228 1.00 93.19 364 PRO A O 1
ATOM 2934 N N . LEU A 1 365 ? 0.623 -0.962 -10.876 1.00 95.69 365 LEU A N 1
ATOM 2935 C CA . LEU A 1 365 ? 0.107 -2.310 -11.145 1.00 95.69 365 LEU A CA 1
ATOM 2936 C C . LEU A 1 365 ? 0.389 -3.265 -9.981 1.00 95.69 365 LEU A C 1
ATOM 2938 O O . LEU A 1 365 ? -0.533 -3.960 -9.544 1.00 95.69 365 LEU A O 1
ATOM 2942 N N . ALA A 1 366 ? 1.607 -3.270 -9.439 1.00 96.88 366 ALA A N 1
ATOM 2943 C CA . ALA A 1 366 ? 1.969 -4.076 -8.275 1.00 96.88 366 ALA A CA 1
ATOM 2944 C C . ALA A 1 366 ? 1.088 -3.720 -7.069 1.00 96.88 366 ALA A C 1
ATOM 2946 O O . ALA A 1 366 ? 0.459 -4.597 -6.474 1.00 96.88 366 ALA A O 1
ATOM 2947 N N . ILE A 1 367 ? 0.947 -2.422 -6.781 1.00 94.56 367 ILE A N 1
ATOM 2948 C CA . ILE A 1 367 ? 0.126 -1.906 -5.677 1.00 94.56 367 ILE A CA 1
ATOM 2949 C C . ILE A 1 367 ? -1.334 -2.323 -5.836 1.00 94.56 367 ILE A C 1
ATOM 2951 O O . ILE A 1 367 ? -1.938 -2.864 -4.907 1.00 94.56 367 ILE A O 1
ATOM 2955 N N . LYS A 1 368 ? -1.916 -2.130 -7.024 1.00 92.94 368 LYS A N 1
ATOM 2956 C CA . LYS A 1 368 ? -3.312 -2.496 -7.286 1.00 92.94 368 LYS A CA 1
ATOM 2957 C C . LYS A 1 368 ? -3.548 -4.001 -7.186 1.00 92.94 368 LYS A C 1
ATOM 2959 O O . LYS A 1 368 ? -4.568 -4.418 -6.637 1.00 92.94 368 LYS A O 1
ATOM 2964 N N . SER A 1 369 ? -2.610 -4.806 -7.677 1.00 96.56 369 SER A N 1
ATOM 2965 C CA . SER A 1 369 ? -2.667 -6.269 -7.587 1.00 96.56 369 SER A CA 1
ATOM 2966 C C . SER A 1 369 ? -2.605 -6.723 -6.127 1.00 96.56 369 SER A C 1
ATOM 2968 O O . SER A 1 369 ? -3.441 -7.505 -5.673 1.00 96.56 369 SER A O 1
ATOM 2970 N N . ASN A 1 370 ? -1.709 -6.138 -5.337 1.00 97.50 370 ASN A N 1
ATOM 2971 C CA . ASN A 1 370 ? -1.608 -6.412 -3.908 1.00 97.50 370 ASN A CA 1
ATOM 2972 C C . ASN A 1 370 ? -2.845 -5.958 -3.119 1.00 97.50 370 ASN A C 1
ATOM 2974 O O . ASN A 1 370 ? -3.261 -6.648 -2.190 1.00 97.50 370 ASN A O 1
ATOM 2978 N N . MET A 1 371 ? -3.509 -4.867 -3.512 1.00 92.88 371 MET A N 1
ATOM 2979 C CA . MET A 1 371 ? -4.810 -4.492 -2.941 1.00 92.88 371 MET A CA 1
ATOM 2980 C C . MET A 1 371 ? -5.900 -5.540 -3.221 1.00 92.88 371 MET A C 1
ATOM 2982 O O . MET A 1 371 ? -6.750 -5.775 -2.358 1.00 92.88 371 MET A O 1
ATOM 2986 N N . ILE A 1 372 ? -5.887 -6.183 -4.396 1.00 92.69 372 ILE A N 1
ATOM 2987 C CA . ILE A 1 372 ? -6.808 -7.288 -4.715 1.00 92.69 372 ILE A CA 1
ATOM 2988 C C . ILE A 1 372 ? -6.512 -8.490 -3.811 1.00 92.69 372 ILE A C 1
ATOM 2990 O O . ILE A 1 372 ? -7.443 -9.043 -3.225 1.00 92.69 372 ILE A O 1
ATOM 2994 N N . LEU A 1 373 ? -5.236 -8.845 -3.616 1.00 95.56 373 LEU A N 1
ATOM 2995 C CA . LEU A 1 373 ? -4.842 -9.891 -2.664 1.00 95.56 373 LEU A CA 1
ATOM 2996 C C . LEU A 1 373 ? -5.293 -9.559 -1.238 1.00 95.56 373 LEU A C 1
ATOM 2998 O O . LEU A 1 373 ? -5.927 -10.383 -0.590 1.00 95.56 373 LEU A O 1
ATOM 3002 N N . LEU A 1 374 ? -5.055 -8.341 -0.756 1.00 92.81 374 LEU A N 1
ATOM 3003 C CA . LEU A 1 374 ? -5.523 -7.904 0.561 1.00 92.81 374 LEU A CA 1
ATOM 3004 C C . LEU A 1 374 ? -7.050 -8.039 0.686 1.00 92.81 374 LEU A C 1
ATOM 3006 O O . LEU A 1 374 ? -7.550 -8.549 1.691 1.00 92.81 374 LEU A O 1
ATOM 3010 N N . ASN A 1 375 ? -7.806 -7.648 -0.343 1.00 88.12 375 ASN A N 1
ATOM 3011 C CA . ASN A 1 375 ? -9.262 -7.788 -0.345 1.00 88.12 375 ASN A CA 1
ATOM 3012 C C . ASN A 1 375 ? -9.726 -9.250 -0.279 1.00 88.12 375 ASN A C 1
ATOM 3014 O O . ASN A 1 375 ? -10.692 -9.547 0.422 1.00 88.12 375 ASN A O 1
ATOM 3018 N N . GLU A 1 376 ? -9.057 -10.147 -1.002 1.00 89.38 376 GLU A N 1
ATOM 3019 C CA . GLU A 1 376 ? -9.366 -11.579 -0.997 1.00 89.38 376 GLU A CA 1
ATOM 3020 C C . GLU A 1 376 ? -8.942 -12.275 0.303 1.00 89.38 376 GLU A C 1
ATOM 3022 O O . GLU A 1 376 ? -9.592 -13.234 0.732 1.00 89.38 376 GLU A O 1
ATOM 3027 N N . PHE A 1 377 ? -7.877 -11.780 0.938 1.00 93.12 377 PHE A N 1
ATOM 3028 C CA . PHE A 1 377 ? -7.338 -12.312 2.180 1.00 93.12 377 PHE A CA 1
ATOM 3029 C C . PHE A 1 377 ? -8.271 -12.036 3.356 1.00 93.12 377 PHE A C 1
ATOM 3031 O O . PHE A 1 377 ? -8.671 -12.964 4.055 1.00 93.12 377 PHE A O 1
ATOM 3038 N N . PHE A 1 378 ? -8.649 -10.777 3.592 1.00 88.56 378 PHE A N 1
ATOM 3039 C CA . PHE A 1 378 ? -9.444 -10.457 4.775 1.00 88.56 378 PHE A CA 1
ATOM 3040 C C . PHE A 1 378 ? -10.886 -10.979 4.655 1.00 88.56 378 PHE A C 1
ATOM 3042 O O . PHE A 1 378 ? -11.568 -10.705 3.663 1.00 88.56 378 PHE A O 1
ATOM 3049 N N . PRO A 1 379 ? -11.411 -11.671 5.682 1.00 85.62 379 PRO A N 1
ATOM 3050 C CA . PRO A 1 379 ? -12.701 -12.339 5.580 1.00 85.62 379 PRO A CA 1
ATOM 3051 C C . PRO A 1 379 ? -13.876 -11.355 5.510 1.00 85.62 379 PRO A C 1
ATOM 3053 O O . PRO A 1 379 ? -13.881 -10.285 6.127 1.00 85.62 379 PRO A O 1
ATOM 3056 N N . LYS A 1 380 ? -14.939 -11.747 4.806 1.00 81.44 380 LYS A N 1
ATOM 3057 C CA . LYS A 1 380 ? -16.206 -11.000 4.767 1.00 81.44 380 LYS A CA 1
ATOM 3058 C C . LYS A 1 380 ? -17.125 -11.515 5.873 1.00 81.44 380 LYS A C 1
ATOM 3060 O O . LYS A 1 380 ? -17.727 -12.578 5.739 1.00 81.44 380 LYS A O 1
ATOM 3065 N N . MET A 1 381 ? -17.201 -10.788 6.985 1.00 78.94 381 MET A N 1
ATOM 3066 C CA . MET A 1 381 ? -17.971 -11.188 8.168 1.00 78.94 381 MET A CA 1
ATOM 3067 C C . MET A 1 381 ? -19.242 -10.353 8.318 1.00 78.94 381 MET A C 1
ATOM 3069 O O . MET A 1 381 ? -19.263 -9.166 7.995 1.00 78.94 381 MET A O 1
ATOM 3073 N N . TYR A 1 382 ? -20.280 -10.968 8.875 1.00 78.88 382 TYR A N 1
ATOM 3074 C CA . TYR A 1 382 ? -21.552 -10.330 9.185 1.00 78.88 382 TYR A CA 1
ATOM 3075 C C . TYR A 1 382 ? -21.940 -10.630 10.623 1.00 78.88 382 TYR A C 1
ATOM 3077 O O . TYR A 1 382 ? -21.824 -11.763 11.085 1.00 78.88 382 TYR A O 1
ATOM 3085 N N . ILE A 1 383 ? -22.461 -9.623 11.314 1.00 80.62 383 ILE A N 1
ATOM 3086 C CA . ILE A 1 383 ? -23.059 -9.805 12.632 1.00 80.62 383 ILE A CA 1
ATOM 3087 C C . ILE A 1 383 ? -24.555 -10.058 12.438 1.00 80.62 383 ILE A C 1
ATOM 3089 O O . ILE A 1 383 ? -25.274 -9.269 11.819 1.00 80.62 383 ILE A O 1
ATOM 3093 N N . ASN A 1 384 ? -25.058 -11.154 12.981 1.00 78.69 384 ASN A N 1
ATOM 3094 C CA . ASN A 1 384 ? -26.475 -11.424 13.126 1.00 78.69 384 ASN A CA 1
ATOM 3095 C C . ASN A 1 384 ? -26.880 -11.155 14.577 1.00 78.69 384 ASN A C 1
ATOM 3097 O O . ASN A 1 384 ? -26.581 -11.953 15.454 1.00 78.69 384 ASN A O 1
ATOM 3101 N N . LEU A 1 385 ? -27.515 -10.012 14.831 1.00 81.44 385 LEU A N 1
ATOM 3102 C CA . LEU A 1 385 ? -27.941 -9.584 16.162 1.00 81.44 385 LEU A CA 1
ATOM 3103 C C . LEU A 1 385 ? -29.442 -9.867 16.313 1.00 81.44 385 LEU A C 1
ATOM 3105 O O . LEU A 1 385 ? -30.236 -9.358 15.520 1.00 81.44 385 LEU A O 1
ATOM 3109 N N . VAL A 1 386 ? -29.818 -10.684 17.300 1.00 80.75 386 VAL A N 1
ATOM 3110 C CA . VAL A 1 386 ? -31.171 -11.241 17.451 1.00 80.75 386 VAL A CA 1
ATOM 3111 C C . VAL A 1 386 ? -31.733 -10.914 18.843 1.00 80.75 386 VAL A C 1
ATOM 3113 O O . VAL A 1 386 ? -31.367 -11.574 19.823 1.00 80.75 386 VAL A O 1
ATOM 3116 N N . PRO A 1 387 ? -32.618 -9.906 18.957 1.00 79.69 387 PRO A N 1
ATOM 3117 C CA . PRO A 1 387 ? -33.379 -9.646 20.178 1.00 79.69 387 PRO A CA 1
ATOM 3118 C C . PRO A 1 387 ? -34.554 -10.630 20.331 1.00 79.69 387 PRO A C 1
ATOM 3120 O O . PRO A 1 387 ? -35.247 -10.941 19.363 1.00 79.69 387 PRO A O 1
ATOM 3123 N N . SER A 1 388 ? -34.818 -11.083 21.558 1.00 80.69 388 SER A N 1
ATOM 3124 C CA . SER A 1 388 ? -35.956 -11.935 21.924 1.00 80.69 388 SER A CA 1
ATOM 3125 C C . SER A 1 388 ? -36.864 -11.213 22.915 1.00 80.69 388 SER A C 1
ATOM 3127 O O . SER A 1 388 ? -36.476 -10.995 24.061 1.00 80.69 388 SER A O 1
ATOM 3129 N N . LYS A 1 389 ? -38.080 -10.853 22.474 1.00 74.00 389 LYS A N 1
ATOM 3130 C CA . LYS A 1 389 ? -39.117 -10.241 23.331 1.00 74.00 389 LYS A CA 1
ATOM 3131 C C . LYS A 1 389 ? -39.604 -11.183 24.424 1.00 74.00 389 LYS A C 1
ATOM 3133 O O . LYS A 1 389 ? -39.822 -10.733 25.535 1.00 74.00 389 LYS A O 1
ATOM 3138 N N . GLU A 1 390 ? -39.754 -12.465 24.106 1.00 78.75 390 GLU A N 1
ATOM 3139 C CA . GLU A 1 390 ? -40.261 -13.480 25.037 1.00 78.75 390 GLU A CA 1
ATOM 3140 C C . GLU A 1 390 ? -39.315 -13.698 26.221 1.00 78.75 390 GLU A C 1
ATOM 3142 O O . GLU A 1 390 ? -39.756 -13.774 27.361 1.00 78.75 390 GLU A O 1
ATOM 3147 N N . ASN A 1 391 ? -38.010 -13.740 25.945 1.00 78.62 391 ASN A N 1
ATOM 3148 C CA . ASN A 1 391 ? -36.988 -14.014 26.954 1.00 78.62 391 ASN A CA 1
ATOM 3149 C C . ASN A 1 391 ? -36.287 -12.746 27.456 1.00 78.62 391 ASN A C 1
ATOM 3151 O O . ASN A 1 391 ? -35.299 -12.866 28.172 1.00 78.62 391 ASN A O 1
ATOM 3155 N N . GLU A 1 392 ? -36.712 -11.561 27.004 1.00 84.75 392 GLU A N 1
ATOM 3156 C CA . GLU A 1 392 ? -36.082 -10.261 27.291 1.00 84.75 392 GLU A CA 1
ATOM 3157 C C . GLU A 1 392 ? -34.550 -10.280 27.151 1.00 84.75 392 GLU A C 1
ATOM 3159 O O . GLU A 1 392 ? -33.804 -9.753 27.975 1.00 84.75 392 GLU A O 1
ATOM 3164 N N . THR A 1 393 ? -34.054 -10.927 26.098 1.00 87.44 393 THR A N 1
ATOM 3165 C CA . THR A 1 393 ? -32.616 -11.136 25.881 1.00 87.44 393 THR A CA 1
ATOM 3166 C C . THR A 1 393 ? -32.182 -10.674 24.506 1.00 87.44 393 THR A C 1
ATOM 3168 O O . THR A 1 393 ? -32.984 -10.556 23.579 1.00 87.44 393 THR A O 1
ATOM 3171 N N . ILE A 1 394 ? -30.881 -10.455 24.354 1.00 87.44 394 ILE A N 1
ATOM 3172 C CA . ILE A 1 394 ? -30.243 -10.278 23.058 1.00 87.44 394 ILE A CA 1
ATOM 3173 C C . ILE A 1 394 ? -29.118 -11.284 22.872 1.00 87.44 394 ILE A C 1
ATOM 3175 O O . ILE A 1 394 ? -28.297 -11.490 23.761 1.00 87.44 394 ILE A O 1
ATOM 3179 N N . SER A 1 395 ? -29.090 -11.913 21.703 1.00 87.12 395 SER A N 1
ATOM 3180 C CA . SER A 1 395 ? -28.038 -12.841 21.288 1.00 87.12 395 SER A CA 1
ATOM 3181 C C . SER A 1 395 ? -27.411 -12.365 19.984 1.00 87.12 395 SER A C 1
ATOM 3183 O O . SER A 1 395 ? -27.992 -11.544 19.268 1.00 87.12 395 SER A O 1
ATOM 3185 N N . ALA A 1 396 ? -26.213 -12.854 19.678 1.00 87.88 396 ALA A N 1
ATOM 3186 C CA . ALA A 1 396 ? -25.533 -12.515 18.441 1.00 87.88 396 ALA A CA 1
ATOM 3187 C C . ALA A 1 396 ? -24.768 -13.709 17.877 1.00 87.88 396 ALA A C 1
ATOM 3189 O O . ALA A 1 396 ? -24.244 -14.536 18.623 1.00 87.88 396 ALA A O 1
ATOM 3190 N N . GLU A 1 397 ? -24.666 -13.758 16.556 1.00 85.06 397 GLU A N 1
ATOM 3191 C CA . GLU A 1 397 ? -23.821 -14.696 15.828 1.00 85.06 397 GLU A CA 1
ATOM 3192 C C . GLU A 1 397 ? -22.960 -13.946 14.808 1.00 85.06 397 GLU A C 1
ATOM 3194 O O . GLU A 1 397 ? -23.442 -13.044 14.126 1.00 85.06 397 GLU A O 1
ATOM 3199 N N . ILE A 1 398 ? -21.685 -14.306 14.698 1.00 85.00 398 ILE A N 1
ATOM 3200 C CA . ILE A 1 398 ? -20.777 -13.816 13.660 1.00 85.00 398 ILE A CA 1
ATOM 3201 C C . ILE A 1 398 ? -20.704 -14.874 12.569 1.00 85.00 398 ILE A C 1
ATOM 3203 O O . ILE A 1 398 ? -20.330 -16.021 12.817 1.00 85.00 398 ILE A O 1
ATOM 3207 N N . ILE A 1 399 ? -21.046 -14.468 11.353 1.00 79.69 399 ILE A N 1
ATOM 3208 C CA . ILE A 1 399 ? -21.134 -15.336 10.187 1.00 79.69 399 ILE A CA 1
ATOM 3209 C C . ILE A 1 399 ? -20.049 -14.922 9.198 1.00 79.69 399 ILE A C 1
ATOM 3211 O O . ILE A 1 399 ? -20.036 -13.788 8.720 1.00 79.69 399 ILE A O 1
ATOM 3215 N N . HIS A 1 400 ? -19.158 -15.852 8.863 1.00 84.06 400 HIS A N 1
ATOM 3216 C CA . HIS A 1 400 ? -18.188 -15.671 7.787 1.00 84.06 400 HIS A CA 1
ATOM 3217 C C . HIS A 1 400 ? -18.803 -16.098 6.447 1.00 84.06 400 HIS A C 1
ATOM 3219 O O . HIS A 1 400 ? -19.146 -17.269 6.266 1.00 84.06 400 HIS A O 1
ATOM 3225 N N . ASN A 1 401 ? -18.892 -15.173 5.488 1.00 82.12 401 ASN A N 1
ATOM 3226 C CA . ASN A 1 401 ? -19.116 -15.530 4.093 1.00 82.12 401 ASN A CA 1
ATOM 3227 C C . ASN A 1 401 ? -17.792 -15.983 3.450 1.00 82.12 401 ASN A C 1
ATOM 3229 O O . ASN A 1 401 ? -16.956 -15.163 3.074 1.00 82.12 401 ASN A O 1
ATOM 3233 N N . ALA A 1 402 ? -17.658 -17.298 3.292 1.00 84.12 402 ALA A N 1
ATOM 3234 C CA . ALA A 1 402 ? -16.502 -17.962 2.701 1.00 84.12 402 ALA A CA 1
ATOM 3235 C C . ALA A 1 402 ? -16.680 -18.254 1.196 1.00 84.12 402 ALA A C 1
ATOM 3237 O O . ALA A 1 402 ? -16.205 -19.279 0.717 1.00 84.12 402 ALA A O 1
ATOM 3238 N N . ASP A 1 403 ? -17.386 -17.399 0.448 1.00 75.56 403 ASP A N 1
ATOM 3239 C CA . ASP A 1 403 ? -17.707 -17.638 -0.966 1.00 75.56 403 ASP A CA 1
ATOM 3240 C C . ASP A 1 403 ? -16.529 -17.437 -1.930 1.00 75.56 403 ASP A C 1
ATOM 3242 O O . ASP A 1 403 ? -16.642 -17.815 -3.095 1.00 75.56 403 ASP A O 1
ATOM 3246 N N . ASN A 1 404 ? -15.401 -16.865 -1.507 1.00 79.69 404 ASN A N 1
ATOM 3247 C CA . ASN A 1 404 ? -14.256 -16.706 -2.403 1.00 79.69 404 ASN A CA 1
ATOM 3248 C C . ASN A 1 404 ? -13.378 -17.970 -2.485 1.00 79.69 404 ASN A C 1
ATOM 3250 O O . ASN A 1 404 ? -13.453 -18.879 -1.656 1.00 79.69 404 ASN A O 1
ATOM 3254 N N . SER A 1 405 ? -12.556 -18.052 -3.535 1.00 77.31 405 SER A N 1
ATOM 3255 C CA . SER A 1 405 ? -11.819 -19.274 -3.895 1.00 77.31 405 SER A CA 1
ATOM 3256 C C . SER A 1 405 ? -10.880 -19.786 -2.792 1.00 77.31 405 SER A C 1
ATOM 3258 O O . SER A 1 405 ? -10.747 -21.001 -2.626 1.00 77.31 405 SER A O 1
ATOM 3260 N N . GLY A 1 406 ? -10.269 -18.886 -2.016 1.00 86.25 406 GLY A N 1
ATOM 3261 C CA . GLY A 1 406 ? -9.408 -19.227 -0.882 1.00 86.25 406 GLY A CA 1
ATOM 3262 C C . GLY A 1 406 ? -10.195 -19.745 0.323 1.00 86.25 406 GLY A C 1
ATOM 3263 O O . GLY A 1 406 ? -9.983 -20.877 0.768 1.00 86.25 406 GLY A O 1
ATOM 3264 N N . TRP A 1 407 ? -11.152 -18.959 0.824 1.00 88.69 407 TRP A N 1
ATOM 3265 C CA . TRP A 1 407 ? -11.913 -19.311 2.025 1.00 88.69 407 TRP A CA 1
ATOM 3266 C C . TRP A 1 407 ? -12.827 -20.525 1.832 1.00 88.69 407 TRP A C 1
ATOM 3268 O O . TRP A 1 407 ? -13.046 -21.259 2.795 1.00 88.69 407 TRP A O 1
ATOM 3278 N N . ARG A 1 408 ? -13.278 -20.830 0.605 1.00 87.81 408 ARG A N 1
ATOM 3279 C CA . ARG A 1 408 ? -13.978 -22.098 0.304 1.00 87.81 408 ARG A CA 1
ATOM 3280 C C . ARG A 1 408 ? -13.136 -23.329 0.639 1.00 87.81 408 ARG A C 1
ATOM 3282 O O . ARG A 1 408 ? -13.682 -24.319 1.119 1.00 87.81 408 ARG A O 1
ATOM 3289 N N . LYS A 1 409 ? -11.824 -23.282 0.380 1.00 88.31 409 LYS A N 1
ATOM 3290 C CA . LYS A 1 409 ? -10.906 -24.402 0.647 1.00 88.31 409 LYS A CA 1
ATOM 3291 C C . LYS A 1 409 ? -10.599 -24.548 2.136 1.00 88.31 409 LYS A C 1
ATOM 3293 O O . LYS A 1 409 ? -10.555 -25.665 2.640 1.00 88.31 409 LYS A O 1
ATOM 3298 N N . VAL A 1 410 ? -10.383 -23.425 2.821 1.00 91.12 410 VAL A N 1
ATOM 3299 C CA . VAL A 1 410 ? -10.007 -23.384 4.248 1.00 91.12 410 VAL A CA 1
ATOM 3300 C C . VAL A 1 410 ? -11.221 -23.587 5.169 1.00 91.12 410 VAL A C 1
ATOM 3302 O O . VAL A 1 410 ? -11.104 -24.125 6.271 1.00 91.12 410 VAL A O 1
ATOM 3305 N N . GLY A 1 411 ? -12.407 -23.201 4.702 1.00 90.50 411 GLY A N 1
ATOM 3306 C CA . GLY A 1 411 ? -13.667 -23.282 5.429 1.00 90.50 411 GLY A CA 1
ATOM 3307 C C . GLY A 1 411 ? -14.010 -22.005 6.201 1.00 90.50 411 GLY A C 1
ATOM 3308 O O . GLY A 1 411 ? -13.177 -21.133 6.451 1.00 90.50 411 GLY A O 1
ATOM 3309 N N . GLN A 1 412 ? -15.279 -21.903 6.605 1.00 90.06 412 GLN A N 1
ATOM 3310 C CA . GLN A 1 412 ? -15.795 -20.766 7.372 1.00 90.06 412 GLN A CA 1
ATOM 3311 C C . GLN A 1 412 ? -15.057 -20.585 8.703 1.00 90.06 412 GLN A C 1
ATOM 3313 O O . GLN A 1 412 ? -14.636 -21.559 9.328 1.00 90.06 412 GLN A O 1
ATOM 3318 N N . ILE A 1 413 ? -14.946 -19.336 9.154 1.00 91.50 413 ILE A N 1
ATOM 3319 C CA . ILE A 1 413 ? -14.321 -18.978 10.430 1.00 91.50 413 ILE A CA 1
ATOM 3320 C C . ILE A 1 413 ? -15.405 -18.957 11.509 1.00 91.50 413 ILE A C 1
ATOM 3322 O O . ILE A 1 413 ? -16.460 -18.353 11.317 1.00 91.50 413 ILE A O 1
ATOM 3326 N N . LYS A 1 414 ? -15.129 -19.589 12.649 1.00 91.19 414 LYS A N 1
ATOM 3327 C CA . LYS A 1 414 ? -15.970 -19.611 13.849 1.00 91.19 414 LYS A CA 1
ATOM 3328 C C . LYS A 1 414 ? -15.338 -18.746 14.935 1.00 91.19 414 LYS A C 1
ATOM 3330 O O . LYS A 1 414 ? -14.662 -19.260 15.819 1.00 91.19 414 LYS A O 1
ATOM 3335 N N . TYR A 1 415 ? -15.563 -17.440 14.851 1.00 90.50 415 TYR A N 1
ATOM 3336 C CA . TYR A 1 415 ? -14.898 -16.453 15.704 1.00 90.50 415 TYR A CA 1
ATOM 3337 C C . TYR A 1 415 ? -15.000 -16.758 17.210 1.00 90.50 415 TYR A C 1
ATOM 3339 O O . TYR A 1 415 ? -16.102 -16.907 17.739 1.00 90.50 415 TYR A O 1
ATOM 3347 N N . SER A 1 416 ? -13.865 -16.773 17.905 1.00 89.06 416 SER A N 1
ATOM 3348 C CA . SER A 1 416 ? -13.795 -16.822 19.367 1.00 89.06 416 SER A CA 1
ATOM 3349 C C . SER A 1 416 ? -13.032 -15.601 19.873 1.00 89.06 416 SER A C 1
ATOM 3351 O O . SER A 1 416 ? -11.880 -15.370 19.495 1.00 89.06 416 SER A O 1
ATOM 3353 N N . GLY A 1 417 ? -13.653 -14.785 20.719 1.00 87.81 417 GLY A N 1
ATOM 3354 C CA . GLY A 1 417 ? -13.040 -13.543 21.182 1.00 87.81 417 GLY A CA 1
ATOM 3355 C C . GLY A 1 417 ? -14.016 -12.554 21.800 1.00 87.81 417 GLY A C 1
ATOM 3356 O O . GLY A 1 417 ? -15.202 -12.830 21.960 1.00 87.81 417 GLY A O 1
ATOM 3357 N N . LYS A 1 418 ? -13.489 -11.384 22.155 1.00 87.25 418 LYS A N 1
ATOM 3358 C CA . LYS A 1 418 ? -14.244 -10.318 22.811 1.00 87.25 418 LYS A CA 1
ATOM 3359 C C . LYS A 1 418 ? -14.951 -9.422 21.795 1.00 87.25 418 LYS A C 1
ATOM 3361 O O . LYS A 1 418 ? -14.406 -9.102 20.742 1.00 87.25 418 LYS A O 1
ATOM 3366 N N . GLY A 1 419 ? -16.138 -8.962 22.154 1.00 87.38 419 GLY A N 1
ATOM 3367 C CA . GLY A 1 419 ? -16.867 -7.891 21.489 1.00 87.38 419 GLY A CA 1
ATOM 3368 C C . GLY A 1 419 ? -17.279 -6.813 22.485 1.00 87.38 419 GLY A C 1
ATOM 3369 O O . GLY A 1 419 ? -17.140 -6.969 23.697 1.00 87.38 419 GLY A O 1
ATOM 3370 N N . GLN A 1 420 ? -17.828 -5.723 21.969 1.00 89.50 420 GLN A N 1
ATOM 3371 C CA . GLN A 1 420 ? -18.434 -4.664 22.765 1.00 89.50 420 GLN A CA 1
ATOM 3372 C C . GLN A 1 420 ? -19.861 -4.441 22.292 1.00 89.50 420 GLN A C 1
ATOM 3374 O O . GLN A 1 420 ? -20.094 -4.167 21.114 1.00 89.50 420 GLN A O 1
ATOM 3379 N N . ILE A 1 421 ? -20.815 -4.550 23.211 1.00 88.94 421 ILE A N 1
ATOM 3380 C CA . ILE A 1 421 ? -22.211 -4.210 22.967 1.00 88.94 421 ILE A CA 1
ATOM 3381 C C . ILE A 1 421 ? -22.526 -2.887 23.661 1.00 88.94 421 ILE A C 1
ATOM 3383 O O . ILE A 1 421 ? -22.221 -2.695 24.834 1.00 88.94 421 ILE A O 1
ATOM 3387 N N . LYS A 1 422 ? -23.134 -1.962 22.930 1.00 86.88 422 LYS A N 1
ATOM 3388 C CA . LYS A 1 422 ? -23.634 -0.685 23.425 1.00 86.88 422 LYS A CA 1
ATOM 3389 C C . LYS A 1 422 ? -25.152 -0.696 23.340 1.00 86.88 422 LYS A C 1
ATOM 3391 O O . LYS A 1 422 ? -25.694 -0.762 22.239 1.00 86.88 422 LYS A O 1
ATOM 3396 N N . ILE A 1 423 ? -25.818 -0.648 24.485 1.00 86.56 423 ILE A N 1
ATOM 3397 C CA . ILE A 1 423 ? -27.272 -0.556 24.622 1.00 86.56 423 ILE A CA 1
ATOM 3398 C C . ILE A 1 423 ? -27.563 0.874 25.071 1.00 86.56 423 ILE A C 1
ATOM 3400 O O . ILE A 1 423 ? -27.286 1.242 26.211 1.00 86.56 423 ILE A O 1
ATOM 3404 N N . ASP A 1 424 ? -28.060 1.702 24.156 1.00 83.19 424 ASP A N 1
ATOM 3405 C CA . ASP A 1 424 ? -28.175 3.151 24.330 1.00 83.19 424 ASP A CA 1
ATOM 3406 C C . ASP A 1 424 ? -26.857 3.798 24.785 1.00 83.19 424 ASP A C 1
ATOM 3408 O O . ASP A 1 424 ? -25.946 3.963 23.976 1.00 83.19 424 ASP A O 1
ATOM 3412 N N . ASN A 1 425 ? -26.735 4.151 26.065 1.00 80.56 425 ASN A N 1
ATOM 3413 C CA . ASN A 1 425 ? -25.527 4.747 26.640 1.00 80.56 425 ASN A CA 1
ATOM 3414 C C . ASN A 1 425 ? -24.677 3.752 27.446 1.00 80.56 425 ASN A C 1
ATOM 3416 O O . ASN A 1 425 ? -23.554 4.089 27.813 1.00 80.56 425 ASN A O 1
ATOM 3420 N N . ASP A 1 426 ? -25.185 2.547 27.708 1.00 82.50 426 ASP A N 1
ATOM 3421 C CA . ASP A 1 426 ? -24.494 1.514 28.478 1.00 82.50 426 ASP A CA 1
ATOM 3422 C C . ASP A 1 426 ? -23.621 0.656 27.554 1.00 82.50 426 ASP A C 1
ATOM 3424 O O . ASP A 1 426 ? -24.107 0.107 26.565 1.00 82.50 426 ASP A O 1
ATOM 3428 N N . VAL A 1 427 ? -22.327 0.546 27.859 1.00 85.62 427 VAL A N 1
ATOM 3429 C CA . VAL A 1 427 ? -21.354 -0.226 27.074 1.00 85.62 427 VAL A CA 1
ATOM 3430 C C . VAL A 1 427 ? -20.881 -1.407 27.907 1.00 85.62 427 VAL A C 1
ATOM 3432 O O . VAL A 1 427 ? -20.366 -1.233 29.009 1.00 85.62 427 VAL A O 1
ATOM 3435 N N . ARG A 1 428 ? -21.010 -2.614 27.358 1.00 87.38 428 ARG A N 1
ATOM 3436 C CA . ARG A 1 428 ? -20.618 -3.866 28.005 1.00 87.38 428 ARG A CA 1
ATOM 3437 C C . ARG A 1 428 ? -19.673 -4.652 27.111 1.00 87.38 428 ARG A C 1
ATOM 3439 O O . ARG A 1 428 ? -19.849 -4.711 25.893 1.00 87.38 428 ARG A O 1
ATOM 3446 N N . GLU A 1 429 ? -18.682 -5.286 27.724 1.00 90.88 429 GLU A N 1
ATOM 3447 C CA . GLU A 1 429 ? -17.873 -6.294 27.046 1.00 90.88 429 GLU A CA 1
ATOM 3448 C C . GLU A 1 429 ? -18.663 -7.605 26.957 1.00 90.88 429 GLU A C 1
ATOM 3450 O O . GLU A 1 429 ? -19.393 -7.972 27.880 1.00 90.88 429 GLU A O 1
ATOM 3455 N N . VAL A 1 430 ? -18.538 -8.295 25.828 1.00 90.94 430 VAL A N 1
ATOM 3456 C CA . VAL A 1 430 ? -19.202 -9.572 25.559 1.00 90.94 430 VAL A CA 1
ATOM 3457 C C . VAL A 1 430 ? -18.196 -10.569 25.016 1.00 90.94 430 VAL A C 1
ATOM 3459 O O . VAL A 1 430 ? -17.197 -10.186 24.411 1.00 90.94 430 VAL A O 1
ATOM 3462 N N . GLU A 1 431 ? -18.470 -11.853 25.193 1.00 91.81 431 GLU A N 1
ATOM 3463 C CA . GLU A 1 431 ? -17.617 -12.920 24.685 1.00 91.81 431 GLU A CA 1
ATOM 3464 C C . GLU A 1 431 ? -18.352 -13.745 23.630 1.00 91.81 431 GLU A C 1
ATOM 3466 O O . GLU A 1 431 ? -19.534 -14.075 23.773 1.00 91.81 431 GLU A O 1
ATOM 3471 N N . PHE A 1 432 ? -17.629 -14.071 22.564 1.00 91.62 432 PHE A N 1
ATOM 3472 C CA . PHE A 1 432 ? -18.044 -14.987 21.519 1.00 91.62 432 PHE A CA 1
ATOM 3473 C C . PHE A 1 432 ? -17.263 -16.285 21.636 1.00 91.62 432 PHE A C 1
ATOM 3475 O O . PHE A 1 432 ? -16.035 -16.274 21.706 1.00 91.62 432 PHE A O 1
ATOM 3482 N N . ILE A 1 433 ? -17.978 -17.404 21.560 1.00 91.00 433 ILE A N 1
ATOM 3483 C CA . ILE A 1 433 ? -17.398 -18.743 21.495 1.00 91.00 433 ILE A CA 1
ATOM 3484 C C . ILE A 1 433 ? -17.898 -19.399 20.213 1.00 91.00 433 ILE A C 1
ATOM 3486 O O . ILE A 1 433 ? -19.104 -19.590 20.029 1.00 91.00 433 ILE A O 1
ATOM 3490 N N . LYS A 1 434 ? -16.973 -19.755 19.312 1.00 89.94 434 LYS A N 1
ATOM 3491 C CA . LYS A 1 434 ? -17.284 -20.424 18.034 1.00 89.94 434 LYS A CA 1
ATOM 3492 C C . LYS A 1 434 ? -18.377 -19.709 17.224 1.00 89.94 434 LYS A C 1
ATOM 3494 O O . LYS A 1 434 ? -19.261 -20.346 16.652 1.00 89.94 434 LYS A O 1
ATOM 3499 N N . GLY A 1 435 ? -18.302 -18.386 17.192 1.00 87.75 435 GLY A N 1
ATOM 3500 C CA . GLY A 1 435 ? -19.173 -17.484 16.451 1.00 87.75 435 GLY A CA 1
ATOM 3501 C C . GLY A 1 435 ? -20.390 -16.999 17.230 1.00 87.75 435 GLY A C 1
ATOM 3502 O O . GLY A 1 435 ? -21.088 -16.137 16.716 1.00 87.75 435 GLY A O 1
ATOM 3503 N N . LYS A 1 436 ? -20.661 -17.489 18.447 1.00 91.56 436 LYS A N 1
ATOM 3504 C CA . LYS A 1 436 ? -21.900 -17.176 19.181 1.00 91.56 436 LYS A CA 1
ATOM 3505 C C . LYS A 1 436 ? -21.641 -16.391 20.458 1.00 91.56 436 LYS A C 1
ATOM 3507 O O . LYS A 1 436 ? -20.799 -16.787 21.258 1.00 91.56 436 LYS A O 1
ATOM 3512 N N . MET A 1 437 ? -22.413 -15.329 20.659 1.00 92.44 437 MET A N 1
ATOM 3513 C CA . MET A 1 437 ? -22.486 -14.571 21.908 1.00 92.44 437 MET A CA 1
ATOM 3514 C C . MET A 1 437 ? -23.545 -15.182 22.824 1.00 92.44 437 MET A C 1
ATOM 3516 O O . MET A 1 437 ? -24.662 -15.462 22.376 1.00 92.44 437 MET A O 1
ATOM 3520 N N . ALA A 1 438 ? -23.220 -15.355 24.106 1.00 87.38 438 ALA A N 1
ATOM 3521 C CA . ALA A 1 438 ? -24.209 -15.765 25.098 1.00 87.38 438 ALA A CA 1
ATOM 3522 C C . ALA A 1 438 ? -25.352 -14.726 25.193 1.00 87.38 438 ALA A C 1
ATOM 3524 O O . ALA A 1 438 ? -25.086 -13.527 25.071 1.00 87.38 438 ALA A O 1
ATOM 3525 N N . PRO A 1 439 ? -26.615 -15.145 25.405 1.00 88.00 439 PRO A N 1
ATOM 3526 C CA . PRO A 1 439 ? -27.720 -14.208 25.567 1.00 88.00 439 PRO A CA 1
ATOM 3527 C C . PRO A 1 439 ? -27.496 -13.262 26.752 1.00 88.00 439 PRO A C 1
ATOM 3529 O O . PRO A 1 439 ? -27.167 -13.703 27.851 1.00 88.00 439 PRO A O 1
ATOM 3532 N N . ILE A 1 440 ? -27.719 -11.968 26.535 1.00 88.12 440 ILE A N 1
ATOM 3533 C CA . ILE A 1 440 ? -27.625 -10.928 27.565 1.00 88.12 440 ILE A CA 1
ATOM 3534 C C . ILE A 1 440 ? -29.031 -10.462 27.905 1.00 88.12 440 ILE A C 1
ATOM 3536 O O . ILE A 1 440 ? -29.786 -10.089 27.007 1.00 88.12 440 ILE A O 1
ATOM 3540 N N . SER A 1 441 ? -29.374 -10.464 29.191 1.00 83.62 441 SER A N 1
ATOM 3541 C CA . SER A 1 441 ? -30.652 -9.939 29.670 1.00 83.62 441 SER A CA 1
ATOM 3542 C C . SER A 1 441 ? -30.721 -8.425 29.498 1.00 83.62 441 SER A C 1
ATOM 3544 O O . SER A 1 441 ? -29.813 -7.686 29.894 1.00 83.62 441 SER A O 1
ATOM 3546 N N . LEU A 1 442 ? -31.830 -7.969 28.931 1.00 77.62 442 LEU A N 1
ATOM 3547 C CA . LEU A 1 442 ? -32.204 -6.570 28.841 1.00 77.62 442 LEU A CA 1
ATOM 3548 C C . LEU A 1 442 ? -33.136 -6.296 30.019 1.00 77.62 442 LEU A C 1
ATOM 3550 O O . LEU A 1 442 ? -34.155 -6.959 30.161 1.00 77.62 442 LEU A O 1
ATOM 3554 N N . SER A 1 443 ? -32.786 -5.344 30.881 1.00 65.06 443 SER A N 1
ATOM 3555 C CA . SER A 1 443 ? -33.522 -5.000 32.107 1.00 65.06 443 SER A CA 1
ATOM 3556 C C . SER A 1 443 ? -34.827 -4.233 31.831 1.00 65.06 443 SER A C 1
ATOM 3558 O O . SER A 1 443 ? -35.111 -3.282 32.554 1.00 65.06 443 SER A O 1
ATOM 3560 N N . ASN A 1 444 ? -35.553 -4.640 30.772 1.00 65.06 444 ASN A N 1
ATOM 3561 C CA . ASN A 1 444 ? -36.782 -4.132 30.136 1.00 65.06 444 ASN A CA 1
ATOM 3562 C C . ASN A 1 444 ? -36.512 -3.739 28.667 1.00 65.06 444 ASN A C 1
ATOM 3564 O O . ASN A 1 444 ? -35.539 -3.050 28.368 1.00 65.06 444 ASN A O 1
ATOM 3568 N N . MET A 1 445 ? -37.386 -4.138 27.733 1.00 68.50 445 MET A N 1
ATOM 3569 C CA . MET A 1 445 ? -37.269 -3.906 26.273 1.00 68.50 445 MET A CA 1
ATOM 3570 C C . MET A 1 445 ? -37.375 -2.425 25.821 1.00 68.50 445 MET A C 1
ATOM 3572 O O . MET A 1 445 ? -37.633 -2.145 24.650 1.00 68.50 445 MET A O 1
ATOM 3576 N N . ASN A 1 446 ? -37.156 -1.475 26.731 1.00 71.56 446 ASN A N 1
ATOM 3577 C CA . ASN A 1 446 ? -37.201 -0.029 26.510 1.00 71.56 446 ASN A CA 1
ATOM 3578 C C . ASN A 1 446 ? -35.804 0.525 26.195 1.00 71.56 446 ASN A C 1
ATOM 3580 O O . ASN A 1 446 ? -35.260 1.320 26.954 1.00 71.56 446 ASN A O 1
ATOM 3584 N N . TRP A 1 447 ? -35.221 0.077 25.088 1.00 80.06 447 TRP A N 1
ATOM 3585 C CA . TRP A 1 447 ? -33.983 0.627 24.528 1.00 80.06 447 TRP A CA 1
ATOM 3586 C C . TRP A 1 447 ? -34.279 1.327 23.203 1.00 80.06 447 TRP A C 1
ATOM 3588 O O . TRP A 1 447 ? -35.202 0.914 22.497 1.00 80.06 447 TRP A O 1
ATOM 3598 N N . ASN A 1 448 ? -33.503 2.352 22.844 1.00 82.62 448 ASN A N 1
ATOM 3599 C CA . ASN A 1 448 ? -33.637 3.053 21.560 1.00 82.62 448 ASN A CA 1
ATOM 3600 C C . ASN A 1 448 ? -32.776 2.395 20.477 1.00 82.62 448 ASN A C 1
ATOM 3602 O O . ASN A 1 448 ? -33.240 2.158 19.360 1.00 82.62 448 ASN A O 1
ATOM 3606 N N . SER A 1 449 ? -31.522 2.071 20.802 1.00 85.62 449 SER A N 1
ATOM 3607 C CA . SER A 1 449 ? -30.583 1.444 19.872 1.00 85.62 449 SER A CA 1
ATOM 3608 C C . SER A 1 449 ? -29.637 0.470 20.563 1.00 85.62 449 SER A C 1
ATOM 3610 O O . SER A 1 449 ? -29.211 0.684 21.697 1.00 85.62 449 SER A O 1
ATOM 3612 N N . ILE A 1 450 ? -29.271 -0.591 19.848 1.00 85.31 450 ILE A N 1
ATOM 3613 C CA . ILE A 1 450 ? -28.220 -1.514 20.265 1.00 85.31 450 ILE A CA 1
ATOM 3614 C C . ILE A 1 450 ? -27.193 -1.614 19.152 1.00 85.31 450 ILE A C 1
ATOM 3616 O O . ILE A 1 450 ? -27.542 -1.933 18.018 1.00 85.31 450 ILE A O 1
ATOM 3620 N N . SER A 1 451 ? -25.931 -1.368 19.487 1.00 84.69 451 SER A N 1
ATOM 3621 C CA . SER A 1 451 ? -24.790 -1.522 18.588 1.00 84.69 451 SER A CA 1
ATOM 3622 C C . SER A 1 451 ? -23.859 -2.602 19.116 1.00 84.69 451 SER A C 1
ATOM 3624 O O . SER A 1 451 ? -23.509 -2.588 20.288 1.00 84.69 451 SER A O 1
ATOM 3626 N N . LEU A 1 452 ? -23.442 -3.530 18.267 1.00 83.69 452 LEU A N 1
ATOM 3627 C CA . LEU A 1 452 ? -22.449 -4.549 18.590 1.00 83.69 452 LEU A CA 1
ATOM 3628 C C . LEU A 1 452 ? -21.240 -4.353 17.683 1.00 83.69 452 LEU A C 1
ATOM 3630 O O . LEU A 1 452 ? -21.416 -4.298 16.468 1.00 83.69 452 LEU A O 1
ATOM 3634 N N . THR A 1 453 ? -20.046 -4.299 18.266 1.00 84.44 453 THR A N 1
ATOM 3635 C CA . THR A 1 453 ? -18.769 -4.169 17.558 1.00 84.44 453 THR A CA 1
ATOM 3636 C C . THR A 1 453 ? -17.822 -5.293 17.965 1.00 84.44 453 THR A C 1
ATOM 3638 O O . THR A 1 453 ? -17.729 -5.630 19.145 1.00 84.44 453 THR A O 1
ATOM 3641 N N . VAL A 1 454 ? -17.096 -5.865 17.005 1.00 81.75 454 VAL A N 1
ATOM 3642 C CA . VAL A 1 454 ? -16.090 -6.913 17.239 1.00 81.75 454 VAL A CA 1
ATOM 3643 C C . VAL A 1 454 ? -14.797 -6.596 16.492 1.00 81.75 454 VAL A C 1
ATOM 3645 O O . VAL A 1 454 ? -14.845 -6.166 15.340 1.00 81.75 454 VAL A O 1
ATOM 3648 N N . ASP A 1 455 ? -13.652 -6.816 17.144 1.00 77.88 455 ASP A N 1
ATOM 3649 C CA . ASP A 1 455 ? -12.333 -6.841 16.497 1.00 77.88 455 ASP A CA 1
ATOM 3650 C C . ASP A 1 455 ? -12.059 -8.263 16.002 1.00 77.88 455 ASP A C 1
ATOM 3652 O O . ASP A 1 455 ? -11.876 -9.207 16.781 1.00 77.88 455 ASP A O 1
ATOM 3656 N N . ALA A 1 456 ? -12.041 -8.401 14.687 1.00 71.50 456 ALA A N 1
ATOM 3657 C CA . ALA A 1 456 ? -11.760 -9.628 13.974 1.00 71.50 456 ALA A CA 1
ATOM 3658 C C . ALA A 1 456 ? -10.430 -9.463 13.238 1.00 71.50 456 ALA A C 1
ATOM 3660 O O . ALA A 1 456 ? -10.398 -9.125 12.057 1.00 71.50 456 ALA A O 1
ATOM 3661 N N . GLY A 1 457 ? -9.331 -9.668 13.971 1.00 68.00 457 GLY A N 1
ATOM 3662 C CA . GLY A 1 457 ? -7.982 -9.714 13.406 1.00 68.00 457 GLY A CA 1
ATOM 3663 C C . GLY A 1 457 ? -7.571 -8.417 12.720 1.00 68.00 457 GLY A C 1
ATOM 3664 O O . GLY A 1 457 ? -7.115 -8.464 11.579 1.00 68.00 457 GLY A O 1
ATOM 3665 N N . GLY A 1 458 ? -7.801 -7.277 13.379 1.00 67.44 458 GLY A N 1
ATOM 3666 C CA . GLY A 1 458 ? -7.404 -5.962 12.878 1.00 67.44 458 GLY A CA 1
ATOM 3667 C C . GLY A 1 458 ? -8.513 -5.201 12.154 1.00 67.44 458 GLY A C 1
ATOM 3668 O O . GLY A 1 458 ? -8.330 -4.021 11.864 1.00 67.44 458 GLY A O 1
ATOM 3669 N N . ARG A 1 459 ? -9.664 -5.837 11.894 1.00 74.25 459 ARG A N 1
ATOM 3670 C CA . ARG A 1 459 ? -10.857 -5.222 11.291 1.00 74.25 459 ARG A CA 1
ATOM 3671 C C . ARG A 1 459 ? -12.007 -5.143 12.284 1.00 74.25 459 ARG A C 1
ATOM 3673 O O . ARG A 1 459 ? -12.348 -6.142 12.919 1.00 74.25 459 ARG A O 1
ATOM 3680 N N . PHE A 1 460 ? -12.655 -3.983 12.356 1.00 74.12 460 PHE A N 1
ATOM 3681 C CA . PHE A 1 460 ? -13.841 -3.798 13.185 1.00 74.12 460 PHE A CA 1
ATOM 3682 C C . PHE A 1 460 ? -15.115 -4.041 12.387 1.00 74.12 460 PHE A C 1
ATOM 3684 O O . PHE A 1 460 ? -15.427 -3.308 11.451 1.00 74.12 460 PHE A O 1
ATOM 3691 N N . TYR A 1 461 ? -15.889 -5.037 12.802 1.00 73.88 461 TYR A N 1
ATOM 3692 C CA . TYR A 1 461 ? -17.233 -5.259 12.277 1.00 73.88 461 TYR A CA 1
ATOM 3693 C C . TYR A 1 461 ? -18.226 -4.720 13.286 1.00 73.88 461 TYR A C 1
ATOM 3695 O O . TYR A 1 461 ? -18.125 -5.034 14.471 1.00 73.88 461 TYR A O 1
ATOM 3703 N N . SER A 1 462 ? -19.184 -3.923 12.825 1.00 80.88 462 SER A N 1
ATOM 3704 C CA . SER A 1 462 ? -20.232 -3.379 13.675 1.00 80.88 462 SER A CA 1
ATOM 3705 C C . SER A 1 462 ? -21.616 -3.592 13.075 1.00 80.88 462 SER A C 1
ATOM 3707 O O . SER A 1 462 ? -21.792 -3.690 11.858 1.00 80.88 462 SER A O 1
ATOM 3709 N N . LYS A 1 463 ? -22.618 -3.699 13.944 1.00 79.19 463 LYS A N 1
ATOM 3710 C CA . LYS A 1 463 ? -24.027 -3.717 13.557 1.00 79.19 463 LYS A CA 1
ATOM 3711 C C . LYS A 1 463 ? -24.868 -2.995 14.586 1.00 79.19 463 LYS A C 1
ATOM 3713 O O . LYS A 1 463 ? -24.775 -3.299 15.772 1.00 79.19 463 LYS A O 1
ATOM 3718 N N . THR A 1 464 ? -25.743 -2.121 14.102 1.00 82.56 464 THR A N 1
ATOM 3719 C CA . THR A 1 464 ? -26.686 -1.368 14.927 1.00 82.56 464 THR A CA 1
ATOM 3720 C C . THR A 1 464 ? -28.123 -1.707 14.547 1.00 82.56 464 THR A C 1
ATOM 3722 O O . THR A 1 464 ? -28.484 -1.730 13.370 1.00 82.56 464 THR A O 1
ATOM 3725 N N . ILE A 1 465 ? -28.952 -1.971 15.552 1.00 79.62 465 ILE A N 1
ATOM 3726 C CA . ILE A 1 465 ? -30.404 -2.114 15.422 1.00 79.62 465 ILE A CA 1
ATOM 3727 C C . ILE A 1 465 ? -31.093 -1.030 16.246 1.00 79.62 465 ILE A C 1
ATOM 3729 O O . ILE A 1 465 ? -30.608 -0.666 17.318 1.00 79.62 465 ILE A O 1
ATOM 3733 N N . ALA A 1 466 ? -32.225 -0.533 15.758 1.00 82.00 466 ALA A N 1
ATOM 3734 C CA . ALA A 1 466 ? -33.064 0.418 16.478 1.00 82.00 466 ALA A CA 1
ATOM 3735 C C . ALA A 1 466 ? -34.414 -0.215 16.833 1.00 82.00 466 ALA A C 1
ATOM 3737 O O . ALA A 1 466 ? -34.985 -0.986 16.049 1.00 82.00 466 ALA A O 1
ATOM 3738 N N . ASN A 1 467 ? -34.920 0.118 18.017 1.00 74.69 467 ASN A N 1
ATOM 3739 C CA . ASN A 1 467 ? -36.259 -0.256 18.451 1.00 74.69 467 ASN A CA 1
ATOM 3740 C C . ASN A 1 467 ? -37.254 0.751 17.876 1.00 74.69 467 ASN A C 1
ATOM 3742 O O . ASN A 1 467 ? -37.080 1.958 18.023 1.00 74.69 467 ASN A O 1
ATOM 3746 N N . THR A 1 468 ? -38.285 0.269 17.193 1.00 70.06 468 THR A N 1
ATOM 3747 C CA . THR A 1 468 ? -39.317 1.114 16.581 1.00 70.06 468 THR A CA 1
ATOM 3748 C C . THR A 1 468 ? -40.699 0.623 16.989 1.00 70.06 468 THR A C 1
ATOM 3750 O O . THR A 1 468 ? -40.877 -0.546 17.335 1.00 70.06 468 THR A O 1
ATOM 3753 N N . GLU A 1 469 ? -41.704 1.491 16.884 1.00 57.59 469 GLU A N 1
ATOM 3754 C CA . GLU A 1 469 ? -43.100 1.139 17.183 1.00 57.59 469 GLU A CA 1
ATOM 3755 C C . GLU A 1 469 ? -43.605 -0.044 16.331 1.00 57.59 469 GLU A C 1
ATOM 3757 O O . GLU A 1 469 ? -44.406 -0.853 16.795 1.00 57.59 469 GLU A O 1
ATOM 3762 N N . SER A 1 470 ? -43.072 -0.213 15.114 1.00 53.84 470 SER A N 1
ATOM 3763 C CA . SER A 1 470 ? -43.381 -1.320 14.194 1.00 53.84 470 SER A CA 1
ATOM 3764 C C . SER A 1 470 ? -42.533 -2.591 14.387 1.00 53.84 470 SER A C 1
ATOM 3766 O O . SER A 1 470 ? -42.692 -3.543 13.625 1.00 53.84 470 SER A O 1
ATOM 3768 N N . GLY A 1 471 ? -41.610 -2.634 15.356 1.00 62.59 471 GLY A N 1
ATOM 3769 C CA . GLY A 1 471 ? -40.659 -3.739 15.556 1.00 62.59 471 GLY A CA 1
ATOM 3770 C C . GLY A 1 471 ? -39.196 -3.295 15.484 1.00 62.59 471 GLY A C 1
ATOM 3771 O O . GLY A 1 471 ? -38.856 -2.191 15.896 1.00 62.59 471 GLY A O 1
ATOM 3772 N N . TYR A 1 472 ? -38.307 -4.145 14.970 1.00 59.91 472 TYR A N 1
ATOM 3773 C CA . TYR A 1 472 ? -36.879 -3.825 14.857 1.00 59.91 472 TYR A CA 1
ATOM 3774 C C . TYR A 1 472 ? -36.549 -3.374 13.439 1.00 59.91 472 TYR A C 1
ATOM 3776 O O . TYR A 1 472 ? -36.810 -4.109 12.485 1.00 59.91 472 TYR A O 1
ATOM 3784 N N . LYS A 1 473 ? -35.949 -2.189 13.292 1.00 48.47 473 LYS A N 1
ATOM 3785 C CA . LYS A 1 473 ? -35.436 -1.714 12.003 1.00 48.47 473 LYS A CA 1
ATOM 3786 C C . LYS A 1 473 ? -33.913 -1.820 12.017 1.00 48.47 473 LYS A C 1
ATOM 3788 O O . LYS A 1 473 ? -33.263 -1.383 12.969 1.00 48.47 473 LYS A O 1
ATOM 3793 N N . LEU A 1 474 ? -33.343 -2.421 10.972 1.00 48.62 474 LEU A N 1
ATOM 3794 C CA . LEU A 1 474 ? -31.912 -2.295 10.703 1.00 48.62 474 LEU A CA 1
ATOM 3795 C C . LEU A 1 474 ? -31.643 -0.803 10.475 1.00 48.62 474 LEU A C 1
ATOM 3797 O O . LEU A 1 474 ? -32.286 -0.204 9.612 1.00 48.62 474 LEU A O 1
ATOM 3801 N N . ALA A 1 475 ? -30.746 -0.197 11.257 1.00 39.38 475 ALA A N 1
ATOM 3802 C CA . ALA A 1 475 ? -30.145 1.057 10.819 1.00 39.38 475 ALA A CA 1
ATOM 3803 C C . ALA A 1 475 ? -29.430 0.728 9.504 1.00 39.38 475 ALA A C 1
ATOM 3805 O O . ALA A 1 475 ? -28.756 -0.306 9.452 1.00 39.38 475 ALA A O 1
ATOM 3806 N N . ASP A 1 476 ? -29.702 1.500 8.446 1.00 30.06 476 ASP A N 1
ATOM 3807 C CA . ASP A 1 476 ? -29.354 1.154 7.065 1.00 30.06 476 ASP A CA 1
ATOM 3808 C C . ASP A 1 476 ? -27.962 0.513 6.990 1.00 30.06 476 ASP A C 1
ATOM 3810 O O . ASP A 1 476 ? -27.022 1.047 7.590 1.00 30.06 476 ASP A O 1
ATOM 3814 N N . PRO A 1 477 ? -27.813 -0.646 6.314 1.00 32.97 477 PRO A N 1
ATOM 3815 C CA . PRO A 1 477 ? -26.506 -1.257 6.165 1.00 32.97 477 PRO A CA 1
ATOM 3816 C C . PRO A 1 477 ? -25.587 -0.182 5.605 1.00 32.97 477 PRO A C 1
ATOM 3818 O O . PRO A 1 477 ? -25.933 0.444 4.600 1.00 32.97 477 PRO A O 1
ATOM 3821 N N . VAL A 1 478 ? -24.448 0.048 6.274 1.00 31.77 478 VAL A N 1
ATOM 3822 C CA . VAL A 1 478 ? -23.339 0.817 5.704 1.00 31.77 478 VAL A CA 1
ATOM 3823 C C . VAL A 1 478 ? -23.256 0.377 4.257 1.00 31.77 478 VAL A C 1
ATOM 3825 O O . VAL A 1 478 ? -23.087 -0.815 3.993 1.00 31.77 478 VAL A O 1
ATOM 3828 N N . LYS A 1 479 ? -23.537 1.305 3.340 1.00 27.84 479 LYS A N 1
ATOM 3829 C CA . LYS A 1 479 ? -23.614 1.027 1.915 1.00 27.84 479 LYS A CA 1
ATOM 3830 C C . LYS A 1 479 ? -22.239 0.494 1.532 1.00 27.84 479 LYS A C 1
ATOM 3832 O O . LYS A 1 479 ? -21.294 1.261 1.389 1.00 27.84 479 LYS A O 1
ATOM 3837 N N . LEU A 1 480 ? -22.112 -0.829 1.479 1.00 32.03 480 LEU A N 1
ATOM 3838 C CA . LEU A 1 480 ? -20.914 -1.505 1.026 1.00 32.03 480 LEU A CA 1
ATOM 3839 C C . LEU A 1 480 ? -20.850 -1.198 -0.463 1.00 32.03 480 LEU A C 1
ATOM 3841 O O . LEU A 1 480 ? -21.492 -1.873 -1.265 1.00 32.03 480 LEU A O 1
ATOM 3845 N N . THR A 1 481 ? -20.140 -0.133 -0.828 1.00 30.73 481 THR A N 1
ATOM 3846 C CA . THR A 1 481 ? -19.682 0.034 -2.202 1.00 30.73 481 THR A CA 1
ATOM 3847 C C . THR A 1 481 ? -18.929 -1.243 -2.543 1.00 30.73 481 THR A C 1
ATOM 3849 O O . THR A 1 481 ? -18.001 -1.636 -1.831 1.00 30.73 481 THR A O 1
ATOM 3852 N N . SER A 1 482 ? -19.396 -1.951 -3.569 1.00 35.28 482 SER A N 1
ATOM 3853 C CA . SER A 1 482 ? -18.697 -3.129 -4.064 1.00 35.28 482 SER A CA 1
ATOM 3854 C C . SER A 1 482 ? -17.280 -2.712 -4.455 1.00 35.28 482 SER A C 1
ATOM 3856 O O . SER A 1 482 ? -17.062 -1.590 -4.920 1.00 35.28 482 SER A O 1
ATOM 3858 N N . LEU A 1 483 ? -16.306 -3.606 -4.267 1.00 34.56 483 LEU A N 1
ATOM 3859 C CA . LEU A 1 483 ? -14.941 -3.365 -4.728 1.00 34.56 483 LEU A CA 1
ATOM 3860 C C . LEU A 1 483 ? -14.957 -2.973 -6.222 1.00 34.56 483 LEU A C 1
ATOM 3862 O O . LEU A 1 483 ? -14.244 -2.071 -6.612 1.00 34.56 483 LEU A O 1
ATOM 3866 N N . GLU A 1 484 ? -15.859 -3.522 -7.038 1.00 35.31 484 GLU A N 1
ATOM 3867 C CA . GLU A 1 484 ? -16.046 -3.141 -8.449 1.00 35.31 484 GLU A CA 1
ATOM 3868 C C . GLU A 1 484 ? -16.533 -1.694 -8.667 1.00 35.31 484 GLU A C 1
ATOM 3870 O O . GLU A 1 484 ? -16.026 -1.006 -9.554 1.00 35.31 484 GLU A O 1
ATOM 3875 N N . GLU A 1 485 ? -17.483 -1.196 -7.865 1.00 35.25 485 GLU A N 1
ATOM 3876 C CA . GLU A 1 485 ? -17.943 0.203 -7.919 1.00 35.25 485 GLU A CA 1
ATOM 3877 C C . GLU A 1 485 ? -16.857 1.163 -7.400 1.00 35.25 485 GLU A C 1
ATOM 3879 O O . GLU A 1 485 ? -16.746 2.298 -7.864 1.00 35.25 485 GLU A O 1
ATOM 3884 N N . TYR A 1 486 ? -16.003 0.689 -6.492 1.00 35.94 486 TYR A N 1
ATOM 3885 C CA . TYR A 1 486 ? -14.918 1.455 -5.890 1.00 35.94 486 TYR A CA 1
ATOM 3886 C C . TYR A 1 486 ? -13.645 1.500 -6.755 1.00 35.94 486 TYR A C 1
ATOM 3888 O O . TYR A 1 486 ? -13.088 2.570 -6.971 1.00 35.94 486 TYR A O 1
ATOM 3896 N N . LEU A 1 487 ? -13.219 0.373 -7.335 1.00 36.66 487 LEU A N 1
ATOM 3897 C CA . LEU A 1 487 ? -12.086 0.289 -8.268 1.00 36.66 487 LEU A CA 1
ATOM 3898 C C . LEU A 1 487 ? -12.357 1.050 -9.578 1.00 36.66 487 LEU A C 1
ATOM 3900 O O . LEU A 1 487 ? -11.413 1.352 -10.301 1.00 36.66 487 LEU A O 1
ATOM 3904 N N . SER A 1 488 ? -13.625 1.371 -9.868 1.00 34.66 488 SER A N 1
ATOM 3905 C CA . SER A 1 488 ? -14.040 2.217 -10.994 1.00 34.66 488 SER A CA 1
ATOM 3906 C C . SER A 1 488 ? -14.024 3.724 -10.699 1.00 34.66 488 SER A C 1
ATOM 3908 O O . SER A 1 488 ? -14.185 4.523 -11.622 1.00 34.66 488 SER A O 1
ATOM 3910 N N . LYS A 1 489 ? -13.819 4.130 -9.436 1.00 33.19 489 LYS A N 1
ATOM 3911 C CA . LYS A 1 489 ? -13.648 5.535 -9.052 1.00 33.19 489 LYS A CA 1
ATOM 3912 C C . LYS A 1 489 ? -12.155 5.826 -8.897 1.00 33.19 489 LYS A C 1
ATOM 3914 O O . LYS A 1 489 ? -11.495 5.140 -8.119 1.00 33.19 489 LYS A O 1
ATOM 3919 N N . PRO A 1 490 ? -11.601 6.834 -9.590 1.00 32.12 490 PRO A N 1
ATOM 3920 C CA . PRO A 1 490 ? -10.242 7.274 -9.321 1.00 32.12 490 PRO A CA 1
ATOM 3921 C C . PRO A 1 490 ? -10.160 7.699 -7.851 1.00 32.12 490 PRO A C 1
ATOM 3923 O O . PRO A 1 490 ? -10.860 8.622 -7.430 1.00 32.12 490 PRO A O 1
ATOM 3926 N N . SER A 1 491 ? -9.337 7.023 -7.052 1.00 38.66 491 SER A N 1
ATOM 3927 C CA . SER A 1 491 ? -9.001 7.440 -5.692 1.00 38.66 491 SER A CA 1
ATOM 3928 C C . SER A 1 491 ? -8.078 8.661 -5.762 1.00 38.66 491 SER A C 1
ATOM 3930 O O . SER A 1 491 ? -6.891 8.569 -5.460 1.00 38.66 491 SER A O 1
ATOM 3932 N N . LEU A 1 492 ? -8.589 9.804 -6.223 1.00 45.88 492 LEU A N 1
ATOM 3933 C CA . LEU A 1 492 ? -7.819 11.041 -6.243 1.00 45.88 492 LEU A CA 1
ATOM 3934 C C . LEU A 1 492 ? -7.962 11.741 -4.893 1.00 45.88 492 LEU A C 1
ATOM 3936 O O . LEU A 1 492 ? -9.018 12.271 -4.546 1.00 45.88 492 LEU A O 1
ATOM 3940 N N . ARG A 1 493 ? -6.853 11.810 -4.154 1.00 62.09 493 ARG A N 1
ATOM 3941 C CA . ARG A 1 493 ? -6.581 12.989 -3.332 1.00 62.09 493 ARG A CA 1
ATOM 3942 C C . ARG A 1 493 ? -6.817 14.214 -4.228 1.00 62.09 493 ARG A C 1
ATOM 3944 O O . ARG A 1 493 ? -6.107 14.374 -5.218 1.00 62.09 493 ARG A O 1
ATOM 3951 N N . ARG A 1 494 ? -7.809 15.047 -3.897 1.00 64.81 494 ARG A N 1
ATOM 3952 C CA . ARG A 1 494 ? -8.058 16.298 -4.625 1.00 64.81 494 ARG A CA 1
ATOM 3953 C C . ARG A 1 494 ? -6.863 17.232 -4.401 1.00 64.81 494 ARG A C 1
ATOM 3955 O O . ARG A 1 494 ? -6.538 17.493 -3.240 1.00 64.81 494 ARG A O 1
ATOM 3962 N N . PRO A 1 495 ? -6.163 17.679 -5.453 1.00 77.94 495 PRO A N 1
ATOM 3963 C CA . PRO A 1 495 ? -5.105 18.671 -5.318 1.00 77.94 495 PRO A CA 1
ATOM 3964 C C . PRO A 1 495 ? -5.677 20.008 -4.845 1.00 77.94 495 PRO A C 1
ATOM 3966 O O . PRO A 1 495 ? -6.884 20.223 -4.917 1.00 77.94 495 PRO A O 1
ATOM 3969 N N . PHE A 1 496 ? -4.835 20.913 -4.366 1.00 85.19 496 PHE A N 1
ATOM 3970 C CA . PHE A 1 496 ? -5.266 22.229 -3.891 1.00 85.19 496 PHE A CA 1
ATOM 3971 C C . PHE A 1 496 ? -4.291 23.317 -4.344 1.00 85.19 496 PHE A C 1
ATOM 3973 O O . PHE A 1 496 ? -3.235 23.027 -4.914 1.00 85.19 496 PHE A O 1
ATOM 3980 N N . ASP A 1 497 ? -4.684 24.565 -4.126 1.00 90.88 497 ASP A N 1
ATOM 3981 C CA . ASP A 1 497 ? -3.899 25.746 -4.459 1.00 90.88 497 ASP A CA 1
ATOM 3982 C C . ASP A 1 497 ? -3.616 26.530 -3.171 1.00 90.88 497 ASP A C 1
ATOM 3984 O O . ASP A 1 497 ? -4.545 26.847 -2.426 1.00 90.88 497 ASP A O 1
ATOM 3988 N N . LEU A 1 498 ? -2.339 26.795 -2.884 1.00 94.31 498 LEU A N 1
ATOM 3989 C CA . LEU A 1 498 ? -1.876 27.483 -1.676 1.00 94.31 498 LEU A CA 1
ATOM 3990 C C . LEU A 1 498 ? -1.280 28.846 -2.026 1.00 94.31 498 LEU A C 1
ATOM 3992 O O . LEU A 1 498 ? -0.342 28.926 -2.806 1.00 94.31 498 LEU A O 1
ATOM 3996 N N . ILE A 1 499 ? -1.782 29.924 -1.442 1.00 97.88 499 ILE A N 1
ATOM 3997 C CA . ILE A 1 499 ? -1.280 31.276 -1.694 1.00 97.88 499 ILE A CA 1
ATOM 3998 C C . ILE A 1 499 ? -0.654 31.797 -0.405 1.00 97.88 499 ILE A C 1
ATOM 4000 O O . ILE A 1 499 ? -1.358 32.048 0.576 1.00 97.88 499 ILE A O 1
ATOM 4004 N N . PHE A 1 500 ? 0.669 31.952 -0.412 1.00 97.94 500 PHE A N 1
ATOM 4005 C CA . PHE A 1 500 ? 1.400 32.605 0.668 1.00 97.94 500 PHE A CA 1
ATOM 4006 C C . PHE A 1 500 ? 1.402 34.118 0.464 1.00 97.94 500 PHE A C 1
ATOM 4008 O O . PHE A 1 500 ? 1.762 34.598 -0.610 1.00 97.94 500 PHE A O 1
ATOM 4015 N N . VAL A 1 501 ? 1.040 34.852 1.511 1.00 97.69 501 VAL A N 1
ATOM 4016 C CA . VAL A 1 501 ? 1.111 36.314 1.591 1.00 97.69 501 VAL A CA 1
ATOM 4017 C C . VAL A 1 501 ? 2.084 36.643 2.711 1.00 97.69 501 VAL A C 1
ATOM 4019 O O . VAL A 1 501 ? 1.796 36.388 3.880 1.00 97.69 501 VAL A O 1
ATOM 4022 N N . ILE A 1 502 ? 3.273 37.109 2.354 1.00 97.06 502 ILE A N 1
ATOM 4023 C CA . ILE A 1 502 ? 4.414 37.172 3.265 1.00 97.06 502 ILE A CA 1
ATOM 4024 C C . ILE A 1 502 ? 4.838 38.621 3.428 1.00 97.06 502 ILE A C 1
ATOM 4026 O O . ILE A 1 502 ? 5.167 39.291 2.454 1.00 97.06 502 ILE A O 1
ATOM 4030 N N . ASP A 1 503 ? 4.832 39.068 4.677 1.00 94.44 503 ASP A N 1
ATOM 4031 C CA . ASP A 1 503 ? 5.277 40.394 5.077 1.00 94.44 503 ASP A CA 1
ATOM 4032 C C . ASP A 1 503 ? 6.795 40.517 4.923 1.00 94.44 503 ASP A C 1
ATOM 4034 O O . ASP A 1 503 ? 7.559 39.751 5.523 1.00 94.44 503 ASP A O 1
ATOM 4038 N N . SER A 1 504 ? 7.242 41.462 4.110 1.00 93.50 504 SER A N 1
ATOM 4039 C CA . SER A 1 504 ? 8.648 41.822 3.939 1.00 93.50 504 SER A CA 1
ATOM 4040 C C . SER A 1 504 ? 8.972 43.195 4.490 1.00 93.50 504 SER A C 1
ATOM 4042 O O . SER A 1 504 ? 10.055 43.696 4.226 1.00 93.50 504 SER A O 1
ATOM 4044 N N . SER A 1 505 ? 8.101 43.789 5.302 1.00 90.94 505 SER A N 1
ATOM 4045 C CA . SER A 1 505 ? 8.329 45.117 5.859 1.00 90.94 505 SER A CA 1
ATOM 4046 C C . SER A 1 505 ? 9.547 45.192 6.789 1.00 90.94 505 SER A C 1
ATOM 4048 O O . SER A 1 505 ? 10.049 44.196 7.328 1.00 90.94 505 SER A O 1
ATOM 4050 N N . GLY A 1 506 ? 10.033 46.416 7.018 1.00 87.06 506 GLY A N 1
ATOM 4051 C CA . GLY A 1 506 ? 11.185 46.671 7.886 1.00 87.06 506 GLY A CA 1
ATOM 4052 C C . GLY A 1 506 ? 11.015 46.163 9.323 1.00 87.06 506 GLY A C 1
ATOM 4053 O O . GLY A 1 506 ? 12.011 45.807 9.958 1.00 87.06 506 GLY A O 1
ATOM 4054 N N . SER A 1 507 ? 9.779 46.079 9.832 1.00 86.88 507 SER A N 1
ATOM 4055 C CA . SER A 1 507 ? 9.499 45.577 11.183 1.00 86.88 507 SER A CA 1
ATOM 4056 C C . SER A 1 507 ? 9.850 44.098 11.342 1.00 86.88 507 SER A C 1
ATOM 4058 O O . SER A 1 507 ? 10.209 43.675 12.442 1.00 86.88 507 SER A O 1
ATOM 4060 N N . MET A 1 508 ? 9.853 43.324 10.253 1.00 89.88 508 MET A N 1
ATOM 4061 C CA . MET A 1 508 ? 10.211 41.905 10.254 1.00 89.88 508 MET A CA 1
ATOM 4062 C C . MET A 1 508 ? 11.710 41.672 10.486 1.00 89.88 508 MET A C 1
ATOM 4064 O O . MET A 1 508 ? 12.098 40.616 10.990 1.00 89.88 508 MET A O 1
ATOM 4068 N N . GLY A 1 509 ? 12.548 42.665 10.175 1.00 85.38 509 GLY A N 1
ATOM 4069 C CA . GLY A 1 509 ? 14.004 42.609 10.287 1.00 85.38 509 GLY A CA 1
ATOM 4070 C C . GLY A 1 509 ? 14.566 43.122 11.623 1.00 85.38 509 GLY A C 1
ATOM 4071 O O . GLY A 1 509 ? 13.825 43.553 12.513 1.00 85.38 509 GLY A O 1
ATOM 4072 N N . PRO A 1 510 ? 15.903 43.082 11.791 1.00 79.94 510 PRO A N 1
ATOM 4073 C CA . PRO A 1 510 ? 16.565 43.596 12.984 1.00 79.94 510 PRO A CA 1
ATOM 4074 C C . PRO A 1 510 ? 16.485 45.128 13.066 1.00 79.94 510 PRO A C 1
ATOM 4076 O O . PRO A 1 510 ? 16.850 45.828 12.123 1.00 79.94 510 PRO A O 1
ATOM 4079 N N . GLY A 1 511 ? 16.097 45.660 14.228 1.00 75.38 511 GLY A N 1
ATOM 4080 C CA . GLY A 1 511 ? 16.030 47.108 14.464 1.00 75.38 511 GLY A CA 1
ATOM 4081 C C . GLY A 1 511 ? 15.900 47.493 15.940 1.00 75.38 511 GLY A C 1
ATOM 4082 O O . GLY A 1 511 ? 15.764 46.640 16.821 1.00 75.38 511 GLY A O 1
ATOM 4083 N N . SER A 1 512 ? 15.977 48.794 16.233 1.00 62.06 512 SER A N 1
ATOM 4084 C CA . SER A 1 512 ? 15.896 49.331 17.598 1.00 62.06 512 SER A CA 1
ATOM 4085 C C . SER A 1 512 ? 14.491 49.846 17.922 1.00 62.06 512 SER A C 1
ATOM 4087 O O . SER A 1 512 ? 14.048 50.812 17.306 1.00 62.06 512 SER A O 1
ATOM 4089 N N . GLY A 1 513 ? 13.836 49.255 18.927 1.00 65.62 513 GLY A N 1
ATOM 4090 C CA . GLY A 1 513 ? 12.504 49.646 19.413 1.00 65.62 513 GLY A CA 1
ATOM 4091 C C . GLY A 1 513 ? 11.472 48.518 19.309 1.00 65.62 513 GLY A C 1
ATOM 4092 O O . GLY A 1 513 ? 11.718 47.512 18.646 1.00 65.62 513 GLY A O 1
ATOM 4093 N N . ASP A 1 514 ? 10.312 48.697 19.950 1.00 62.22 514 ASP A N 1
ATOM 4094 C CA . ASP A 1 514 ? 9.218 47.704 19.987 1.00 62.22 514 ASP A CA 1
ATOM 4095 C C . ASP A 1 514 ? 8.513 47.518 18.622 1.00 62.22 514 ASP A C 1
ATOM 4097 O O . ASP A 1 514 ? 7.670 46.634 18.452 1.00 62.22 514 ASP A O 1
ATOM 4101 N N . GLU A 1 515 ? 8.861 48.353 17.640 1.00 65.50 515 GLU A N 1
ATOM 4102 C CA . GLU A 1 515 ? 8.347 48.348 16.266 1.00 65.50 515 GLU A CA 1
ATOM 4103 C C . GLU A 1 515 ? 9.091 47.367 15.343 1.00 65.50 515 GLU A C 1
ATOM 4105 O O . GLU A 1 515 ? 8.527 46.977 14.332 1.00 65.50 515 GLU A O 1
ATOM 4110 N N . TYR A 1 516 ? 10.288 46.897 15.715 1.00 68.44 516 TYR A N 1
ATOM 4111 C CA . TYR A 1 516 ? 11.138 46.008 14.905 1.00 68.44 516 TYR A CA 1
ATOM 4112 C C . TYR A 1 516 ? 11.259 44.603 15.514 1.00 68.44 516 TYR A C 1
ATOM 4114 O O . TYR A 1 516 ? 10.789 44.354 16.627 1.00 68.44 516 TYR A O 1
ATOM 4122 N N . ASN A 1 517 ? 11.984 43.705 14.840 1.00 78.06 517 ASN A N 1
ATOM 4123 C CA . ASN A 1 517 ? 12.274 42.339 15.287 1.00 78.06 517 ASN A CA 1
ATOM 4124 C C . ASN A 1 517 ? 11.052 41.397 15.261 1.00 78.06 517 ASN A C 1
ATOM 4126 O O . ASN A 1 517 ? 10.937 40.505 16.107 1.00 78.06 517 ASN A O 1
ATOM 4130 N N . GLY A 1 518 ? 10.149 41.597 14.298 1.00 75.00 518 GLY A N 1
ATOM 4131 C CA . GLY A 1 518 ? 8.964 40.772 14.061 1.00 75.00 518 GLY A CA 1
ATOM 4132 C C . GLY A 1 518 ? 9.298 39.321 13.702 1.00 75.00 518 GLY A C 1
ATOM 4133 O O . GLY A 1 518 ? 8.594 38.413 14.132 1.00 75.00 518 GLY A O 1
ATOM 4134 N N . ASP A 1 519 ? 10.408 39.078 12.994 1.00 84.88 519 ASP A N 1
ATOM 4135 C CA . ASP A 1 519 ? 10.851 37.729 12.623 1.00 84.88 519 ASP A CA 1
ATOM 4136 C C . ASP A 1 519 ? 12.372 37.653 12.370 1.00 84.88 519 ASP A C 1
ATOM 4138 O O . ASP A 1 519 ? 12.842 37.406 11.259 1.00 84.88 519 ASP A O 1
ATOM 4142 N N . LEU A 1 520 ? 13.168 37.843 13.430 1.00 81.25 520 LEU A N 1
ATOM 4143 C CA . LEU A 1 520 ? 14.642 37.896 13.366 1.00 81.25 520 LEU A CA 1
ATOM 4144 C C . LEU A 1 520 ? 15.313 36.691 12.694 1.00 81.25 520 LEU A C 1
ATOM 4146 O O . LEU A 1 520 ? 16.408 36.823 12.148 1.00 81.25 520 LEU A O 1
ATOM 4150 N N . ASN A 1 521 ? 14.680 35.521 12.771 1.00 82.50 521 ASN A N 1
ATOM 4151 C CA . ASN A 1 521 ? 15.230 34.273 12.250 1.00 82.50 521 ASN A CA 1
ATOM 4152 C C . ASN A 1 521 ? 14.697 33.934 10.851 1.00 82.50 521 ASN A C 1
ATOM 4154 O O . ASN A 1 521 ? 15.013 32.865 10.332 1.00 82.50 521 ASN A O 1
ATOM 4158 N N . ASN A 1 522 ? 13.903 34.821 10.236 1.00 89.00 522 ASN A N 1
ATOM 4159 C CA . ASN A 1 522 ? 13.202 34.561 8.979 1.00 89.00 522 ASN A CA 1
ATOM 4160 C C . ASN A 1 522 ? 12.382 33.260 9.021 1.00 89.00 522 ASN A C 1
ATOM 4162 O O . ASN A 1 522 ? 12.321 32.515 8.036 1.00 89.00 522 ASN A O 1
ATOM 4166 N N . ASN A 1 523 ? 11.740 32.989 10.160 1.00 85.38 523 ASN A N 1
ATOM 4167 C CA . ASN A 1 523 ? 10.899 31.817 10.370 1.00 85.38 523 ASN A CA 1
ATOM 4168 C C . ASN A 1 523 ? 9.810 31.716 9.297 1.00 85.38 523 ASN A C 1
ATOM 4170 O O . ASN A 1 523 ? 9.520 30.618 8.828 1.00 85.38 523 ASN A O 1
ATOM 4174 N N . ARG A 1 524 ? 9.256 32.850 8.841 1.00 93.31 524 ARG A N 1
ATOM 4175 C CA . ARG A 1 524 ? 8.241 32.876 7.774 1.00 93.31 524 ARG A CA 1
ATOM 4176 C C . ARG A 1 524 ? 8.769 32.354 6.439 1.00 93.31 524 ARG A C 1
ATOM 4178 O O . ARG A 1 524 ? 8.061 31.632 5.740 1.00 93.31 524 ARG A O 1
ATOM 4185 N N . ILE A 1 525 ? 10.022 32.667 6.101 1.00 94.62 525 ILE A N 1
ATOM 4186 C CA . ILE A 1 525 ? 10.669 32.232 4.855 1.00 94.62 525 ILE A CA 1
ATOM 4187 C C . ILE A 1 525 ? 11.056 30.753 4.972 1.00 94.62 525 ILE A C 1
ATOM 4189 O O . ILE A 1 525 ? 10.803 29.970 4.054 1.00 94.62 525 ILE A O 1
ATOM 4193 N N . LEU A 1 526 ? 11.625 30.354 6.115 1.00 88.88 526 LEU A N 1
ATOM 4194 C CA . LEU A 1 526 ? 11.995 28.964 6.393 1.00 88.88 526 LEU A CA 1
ATOM 4195 C C . LEU A 1 526 ? 10.775 28.032 6.343 1.00 88.88 526 LEU A C 1
ATOM 4197 O O . LEU A 1 526 ? 10.796 27.055 5.592 1.00 88.88 526 LEU A O 1
ATOM 4201 N N . ALA A 1 527 ? 9.694 28.382 7.045 1.00 85.56 527 ALA A N 1
ATOM 4202 C CA . ALA A 1 527 ? 8.454 27.610 7.051 1.00 85.56 527 ALA A CA 1
ATOM 4203 C C . ALA A 1 527 ? 7.819 27.532 5.660 1.00 85.56 527 ALA A C 1
ATOM 4205 O O . ALA A 1 527 ? 7.458 26.449 5.206 1.00 85.56 527 ALA A O 1
ATOM 4206 N N . THR A 1 528 ? 7.756 28.655 4.933 1.00 94.69 528 THR A N 1
ATOM 4207 C CA . THR A 1 528 ? 7.246 28.684 3.552 1.00 94.69 528 THR A CA 1
ATOM 4208 C C . THR A 1 528 ? 7.994 27.681 2.672 1.00 94.69 528 THR A C 1
ATOM 4210 O O . THR A 1 528 ? 7.376 26.873 1.978 1.00 94.69 528 THR A O 1
ATOM 4213 N N . LYS A 1 529 ? 9.332 27.661 2.739 1.00 93.62 529 LYS A N 1
ATOM 4214 C CA . LYS A 1 529 ? 10.164 26.718 1.975 1.00 93.62 529 LYS A CA 1
ATOM 4215 C C . LYS A 1 529 ? 9.924 25.265 2.383 1.00 93.62 529 LYS A C 1
ATOM 4217 O O . LYS A 1 529 ? 9.889 24.397 1.511 1.00 93.62 529 LYS A O 1
ATOM 4222 N N . ASN A 1 530 ? 9.773 24.987 3.674 1.00 80.50 530 ASN A N 1
ATOM 4223 C CA . ASN A 1 530 ? 9.524 23.632 4.167 1.00 80.50 530 ASN A CA 1
ATOM 4224 C C . ASN A 1 530 ? 8.132 23.125 3.761 1.00 80.50 530 ASN A C 1
ATOM 4226 O O . ASN A 1 530 ? 8.018 22.009 3.249 1.00 80.50 530 ASN A O 1
ATOM 4230 N N . ILE A 1 531 ? 7.107 23.977 3.839 1.00 88.00 531 ILE A N 1
ATOM 4231 C CA . ILE A 1 531 ? 5.759 23.666 3.348 1.00 88.00 531 ILE A CA 1
ATOM 4232 C C . ILE A 1 531 ? 5.773 23.426 1.831 1.00 88.00 531 ILE A C 1
ATOM 4234 O O . ILE A 1 531 ? 5.233 22.429 1.362 1.00 88.00 531 ILE A O 1
ATOM 4238 N N . ILE A 1 532 ? 6.449 24.265 1.036 1.00 90.88 532 ILE A N 1
ATOM 4239 C CA . ILE A 1 532 ? 6.567 24.052 -0.422 1.00 90.88 532 ILE A CA 1
ATOM 4240 C C . ILE A 1 532 ? 7.190 22.683 -0.741 1.00 90.88 532 ILE A C 1
ATOM 4242 O O . ILE A 1 532 ? 6.747 21.991 -1.664 1.00 90.88 532 ILE A O 1
ATOM 4246 N N . LYS A 1 533 ? 8.196 22.250 0.030 1.00 81.50 533 LYS A N 1
ATOM 4247 C CA . LYS A 1 533 ? 8.804 20.921 -0.135 1.00 81.50 533 LYS A CA 1
ATOM 4248 C C . LYS A 1 533 ? 7.817 19.791 0.166 1.00 81.50 533 LYS A C 1
ATOM 4250 O O . LYS A 1 533 ? 7.886 18.768 -0.523 1.00 81.50 533 LYS A O 1
ATOM 4255 N N . SER A 1 534 ? 6.897 19.972 1.117 1.00 79.00 534 SER A N 1
ATOM 4256 C CA . SER A 1 534 ? 5.908 18.956 1.515 1.00 79.00 534 SER A CA 1
ATOM 4257 C C . SER A 1 534 ? 4.713 18.828 0.553 1.00 79.00 534 SER A C 1
ATOM 4259 O O . SER A 1 534 ? 4.067 17.773 0.524 1.00 79.00 534 SER A O 1
ATOM 4261 N N . LEU A 1 535 ? 4.462 19.837 -0.296 1.00 80.19 535 LEU A N 1
ATOM 4262 C CA . LEU A 1 535 ? 3.435 19.792 -1.349 1.00 80.19 535 LEU A CA 1
ATOM 4263 C C . LEU A 1 535 ? 3.617 18.584 -2.283 1.00 80.19 535 LEU A C 1
ATOM 4265 O O . LEU A 1 535 ? 4.721 18.077 -2.480 1.00 80.19 535 LEU A O 1
ATOM 4269 N N . LYS A 1 536 ? 2.542 18.093 -2.894 1.00 78.50 536 LYS A N 1
ATOM 4270 C CA . LYS A 1 536 ? 2.564 16.926 -3.796 1.00 78.50 536 LYS A CA 1
ATOM 4271 C C . LYS A 1 536 ? 2.337 17.347 -5.243 1.00 78.50 536 LYS A C 1
ATOM 4273 O O . LYS A 1 536 ? 1.964 18.480 -5.507 1.00 78.50 536 LYS A O 1
ATOM 4278 N N . TYR A 1 537 ? 2.607 16.443 -6.185 1.00 63.38 537 TYR A N 1
ATOM 4279 C CA . TYR A 1 537 ? 2.851 16.770 -7.601 1.00 63.38 537 TYR A CA 1
ATOM 4280 C C . TYR A 1 537 ? 1.767 17.627 -8.296 1.00 63.38 537 TYR A C 1
ATOM 4282 O O . TYR A 1 537 ? 2.093 18.414 -9.178 1.00 63.38 537 TYR A O 1
ATOM 4290 N N . ASN A 1 538 ? 0.496 17.519 -7.887 1.00 75.69 538 ASN A N 1
ATOM 4291 C CA . ASN A 1 538 ? -0.613 18.287 -8.476 1.00 75.69 538 ASN A CA 1
ATOM 4292 C C . ASN A 1 538 ? -1.053 19.514 -7.654 1.00 75.69 538 ASN A C 1
ATOM 4294 O O . ASN A 1 538 ? -1.950 20.253 -8.090 1.00 75.69 538 ASN A O 1
ATOM 4298 N N . ASP A 1 539 ? -0.473 19.721 -6.472 1.00 85.12 539 ASP A N 1
ATOM 4299 C CA . ASP A 1 539 ? -0.690 20.949 -5.714 1.00 85.12 539 ASP A CA 1
ATOM 4300 C C . ASP A 1 539 ? 0.052 22.088 -6.401 1.00 85.12 539 ASP A C 1
ATOM 4302 O O . ASP A 1 539 ? 1.134 21.891 -6.960 1.00 85.12 539 ASP A O 1
ATOM 4306 N N . ARG A 1 540 ? -0.519 23.287 -6.353 1.00 93.50 540 ARG A N 1
ATOM 4307 C CA . ARG A 1 540 ? 0.174 24.489 -6.812 1.00 93.50 540 ARG A CA 1
ATOM 4308 C C . ARG A 1 540 ? 0.295 25.462 -5.659 1.00 93.50 540 ARG A C 1
ATOM 4310 O O . ARG A 1 540 ? -0.540 25.471 -4.756 1.00 93.50 540 ARG A O 1
ATOM 4317 N N . SER A 1 541 ? 1.325 26.289 -5.705 1.00 97.06 541 SER A N 1
ATOM 4318 C CA . SER A 1 541 ? 1.480 27.389 -4.767 1.00 97.06 541 SER A CA 1
ATOM 4319 C C . SER A 1 541 ? 1.829 28.682 -5.489 1.00 97.06 541 SER A C 1
ATOM 4321 O O . SER A 1 541 ? 2.329 28.646 -6.615 1.00 97.06 541 SER A O 1
ATOM 4323 N N . ALA A 1 542 ? 1.515 29.806 -4.856 1.00 98.06 542 ALA A N 1
ATOM 4324 C CA . ALA A 1 542 ? 1.896 31.148 -5.265 1.00 98.06 542 ALA A CA 1
ATOM 4325 C C . ALA A 1 542 ? 2.495 31.898 -4.072 1.00 98.06 542 ALA A C 1
ATOM 4327 O O . ALA A 1 542 ? 2.147 31.632 -2.918 1.00 98.06 542 ALA A O 1
ATOM 4328 N N . ILE A 1 543 ? 3.391 32.841 -4.359 1.00 98.19 543 ILE A N 1
ATOM 4329 C CA . ILE A 1 543 ? 4.075 33.647 -3.343 1.00 98.19 543 ILE A CA 1
ATOM 4330 C C . ILE A 1 543 ? 3.858 35.119 -3.655 1.00 98.19 543 ILE A C 1
ATOM 4332 O O . ILE A 1 543 ? 4.291 35.616 -4.701 1.00 98.19 543 ILE A O 1
ATOM 4336 N N . ILE A 1 544 ? 3.210 35.800 -2.719 1.00 98.12 544 ILE A N 1
ATOM 4337 C CA . ILE A 1 544 ? 2.993 37.239 -2.712 1.00 98.12 544 ILE A CA 1
ATOM 4338 C C . ILE A 1 544 ? 3.820 37.822 -1.573 1.00 98.12 544 ILE A C 1
ATOM 4340 O O . ILE A 1 544 ? 3.728 37.390 -0.428 1.00 98.12 544 ILE A O 1
ATOM 4344 N N . ASP A 1 545 ? 4.631 38.796 -1.935 1.00 96.88 545 ASP A N 1
ATOM 4345 C CA . ASP A 1 545 ? 5.475 39.600 -1.064 1.00 96.88 545 ASP A CA 1
ATOM 4346 C C . ASP A 1 545 ? 4.793 40.950 -0.853 1.00 96.88 545 ASP A C 1
ATOM 4348 O O . ASP A 1 545 ? 4.270 41.507 -1.825 1.00 96.88 545 ASP A O 1
ATOM 4352 N N . PHE A 1 546 ? 4.738 41.458 0.377 1.00 95.25 546 PHE A N 1
ATOM 4353 C CA . PHE A 1 546 ? 4.174 42.783 0.625 1.00 95.25 546 PHE A CA 1
ATOM 4354 C C . PHE A 1 546 ? 4.955 43.575 1.673 1.00 95.25 546 PHE A C 1
ATOM 4356 O O . PHE A 1 546 ? 5.314 43.061 2.729 1.00 95.25 546 PHE A O 1
ATOM 4363 N N . ASP A 1 547 ? 5.146 44.854 1.368 1.00 91.25 547 ASP A N 1
ATOM 4364 C CA . ASP A 1 547 ? 5.744 45.862 2.235 1.00 91.25 547 ASP A CA 1
ATOM 4365 C C . ASP A 1 547 ? 4.919 47.165 2.154 1.00 91.25 547 ASP 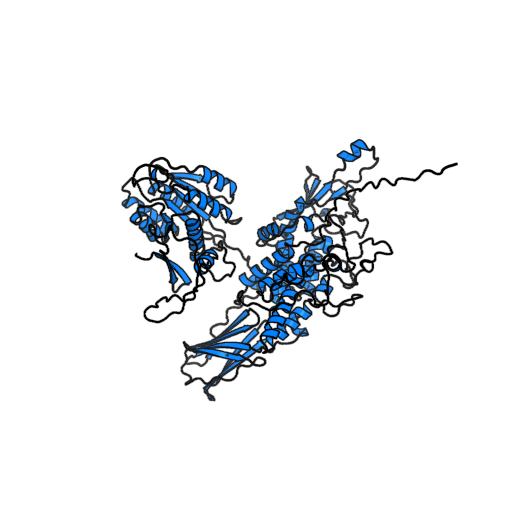A C 1
ATOM 4367 O O . ASP A 1 547 ? 3.783 47.213 2.609 1.00 91.25 547 ASP A O 1
ATOM 4371 N N . THR A 1 548 ? 5.438 48.213 1.513 1.00 87.44 548 THR A N 1
ATOM 4372 C CA . THR A 1 548 ? 4.701 49.407 1.076 1.00 87.44 548 THR A CA 1
ATOM 4373 C C . THR A 1 548 ? 3.751 49.094 -0.088 1.00 87.44 548 THR A C 1
ATOM 4375 O O . THR A 1 548 ? 2.875 49.891 -0.412 1.00 87.44 548 THR A O 1
ATOM 4378 N N . SER A 1 549 ? 3.964 47.977 -0.789 1.00 87.81 549 SER A N 1
ATOM 4379 C CA . SER A 1 549 ? 3.097 47.508 -1.871 1.00 87.81 549 SER A CA 1
ATOM 4380 C C . SER A 1 549 ? 3.147 45.988 -1.991 1.00 87.81 549 SER A C 1
ATOM 4382 O O . SER A 1 549 ? 4.120 45.367 -1.579 1.00 87.81 549 SER A O 1
ATOM 4384 N N . ALA A 1 550 ? 2.134 45.385 -2.612 1.00 93.94 550 ALA A N 1
ATOM 4385 C CA . ALA A 1 550 ? 2.130 43.955 -2.896 1.00 93.94 550 ALA A CA 1
ATOM 4386 C C . ALA A 1 550 ? 2.759 43.619 -4.253 1.00 93.94 550 ALA A C 1
ATOM 4388 O O . ALA A 1 550 ? 2.527 44.294 -5.262 1.00 93.94 550 ALA A O 1
ATOM 4389 N N . LYS A 1 551 ? 3.499 42.511 -4.296 1.00 96.00 551 LYS A N 1
ATOM 4390 C CA . LYS A 1 551 ? 4.115 41.963 -5.499 1.00 96.00 551 LYS A CA 1
ATOM 4391 C C . LYS A 1 551 ? 3.945 40.449 -5.560 1.00 96.00 551 LYS A C 1
ATOM 4393 O O . LYS A 1 551 ? 4.432 39.713 -4.706 1.00 96.00 551 LYS A O 1
ATOM 4398 N N . LEU A 1 552 ? 3.343 39.966 -6.646 1.00 96.75 552 LEU A N 1
ATOM 4399 C CA . LEU A 1 552 ? 3.365 38.547 -6.991 1.00 96.75 552 LEU A CA 1
ATOM 4400 C C . LEU A 1 552 ? 4.790 38.150 -7.410 1.00 96.75 552 LEU A C 1
ATOM 4402 O O . LEU A 1 552 ? 5.243 38.480 -8.510 1.00 96.75 552 LEU A O 1
ATOM 4406 N N . LEU A 1 553 ? 5.527 37.477 -6.523 1.00 96.19 553 LEU A N 1
ATOM 4407 C CA . LEU A 1 553 ? 6.878 36.992 -6.820 1.00 96.19 553 LEU A CA 1
ATOM 4408 C C . LEU A 1 553 ? 6.849 35.742 -7.696 1.00 96.19 553 LEU A C 1
ATOM 4410 O O . LEU A 1 553 ? 7.722 35.593 -8.553 1.00 96.19 553 LEU A O 1
ATOM 4414 N N . GLN A 1 554 ? 5.850 34.883 -7.485 1.00 98.12 554 GLN A N 1
ATOM 4415 C CA . GLN A 1 554 ? 5.626 33.660 -8.247 1.00 98.12 554 GLN A CA 1
ATOM 4416 C C . GLN A 1 554 ? 4.127 33.376 -8.360 1.00 98.12 554 GLN A C 1
ATOM 4418 O O . GLN A 1 554 ? 3.447 33.235 -7.344 1.00 98.12 554 GLN A O 1
ATOM 4423 N N . ASP A 1 555 ? 3.639 33.266 -9.596 1.00 97.25 555 ASP A N 1
ATOM 4424 C CA . ASP A 1 555 ? 2.273 32.827 -9.901 1.00 97.25 555 ASP A CA 1
ATOM 4425 C C . ASP A 1 555 ? 2.102 31.316 -9.642 1.00 97.25 555 ASP A C 1
ATOM 4427 O O . ASP A 1 555 ? 3.098 30.588 -9.551 1.00 97.25 555 ASP A O 1
ATOM 4431 N N . LEU A 1 556 ? 0.850 30.854 -9.550 1.00 95.50 556 LEU A N 1
ATOM 4432 C CA . LEU A 1 556 ? 0.459 29.478 -9.237 1.00 95.50 556 LEU A CA 1
ATOM 4433 C C . LEU A 1 556 ? 1.204 28.455 -10.100 1.00 95.50 556 LEU A C 1
ATOM 4435 O O . LEU A 1 556 ? 0.955 28.313 -11.299 1.00 95.50 556 LEU A O 1
ATOM 4439 N N . THR A 1 557 ? 2.069 27.673 -9.463 1.00 93.81 557 THR A N 1
ATOM 4440 C CA . THR A 1 557 ? 2.850 26.618 -10.116 1.00 93.81 557 THR A CA 1
ATOM 4441 C C . THR A 1 557 ? 3.042 25.418 -9.194 1.00 93.81 557 THR A C 1
ATOM 4443 O O . THR A 1 557 ? 3.009 25.556 -7.972 1.00 93.81 557 THR A O 1
ATOM 4446 N N . SER A 1 558 ? 3.240 24.230 -9.768 1.00 88.75 558 SER A N 1
ATOM 4447 C CA . SER A 1 558 ? 3.706 23.036 -9.045 1.00 88.75 558 SER A CA 1
ATOM 4448 C C . SER A 1 558 ? 5.239 22.903 -9.051 1.00 88.75 558 SER A C 1
ATOM 4450 O O . SER A 1 558 ? 5.785 21.977 -8.448 1.00 88.75 558 SER A O 1
ATOM 4452 N N . ASP A 1 559 ? 5.951 23.831 -9.704 1.00 91.94 559 ASP A N 1
ATOM 4453 C CA . ASP A 1 559 ? 7.414 23.907 -9.696 1.00 91.94 559 ASP A CA 1
ATOM 4454 C C . ASP A 1 559 ? 7.924 24.415 -8.337 1.00 91.94 559 ASP A C 1
ATOM 4456 O O . ASP A 1 559 ? 8.000 25.618 -8.065 1.00 91.94 559 ASP A O 1
ATOM 4460 N N . LYS A 1 560 ? 8.285 23.463 -7.473 1.00 91.94 560 LYS A N 1
ATOM 4461 C CA . LYS A 1 560 ? 8.807 23.728 -6.128 1.00 91.94 560 LYS A CA 1
ATOM 4462 C C . LYS A 1 560 ? 10.100 24.538 -6.139 1.00 91.94 560 LYS A C 1
ATOM 4464 O O . LYS A 1 560 ? 10.306 25.345 -5.238 1.00 91.94 560 LYS A O 1
ATOM 4469 N N . GLU A 1 561 ? 10.961 24.350 -7.136 1.00 92.62 561 GLU A N 1
ATOM 4470 C CA . GLU A 1 561 ? 12.241 25.056 -7.217 1.00 92.62 561 GLU A CA 1
ATOM 4471 C C . GLU A 1 561 ? 12.036 26.529 -7.579 1.00 92.62 561 GLU A C 1
ATOM 4473 O O . GLU A 1 561 ? 12.681 27.405 -6.998 1.00 92.62 561 GLU A O 1
ATOM 4478 N N . ALA A 1 562 ? 11.107 26.824 -8.493 1.00 91.50 562 ALA A N 1
ATOM 4479 C CA . ALA A 1 562 ? 10.726 28.200 -8.814 1.00 91.50 562 ALA A CA 1
ATOM 4480 C C . ALA A 1 562 ? 10.125 28.930 -7.596 1.00 91.50 562 ALA A C 1
ATOM 4482 O O . ALA A 1 562 ? 10.454 30.092 -7.332 1.00 91.50 562 ALA A O 1
ATOM 4483 N N . LEU A 1 563 ? 9.298 28.226 -6.817 1.00 96.31 563 LEU A N 1
ATOM 4484 C CA . LEU A 1 563 ? 8.705 28.740 -5.581 1.00 96.31 563 LEU A CA 1
ATOM 4485 C C . LEU A 1 563 ? 9.754 28.988 -4.490 1.00 96.31 563 LEU A C 1
ATOM 4487 O O . LEU A 1 563 ? 9.798 30.075 -3.921 1.00 96.31 563 LEU A O 1
ATOM 4491 N N . ILE A 1 564 ? 10.650 28.030 -4.238 1.00 94.44 564 ILE A N 1
ATOM 4492 C CA . ILE A 1 564 ? 11.728 28.176 -3.247 1.00 94.44 564 ILE A CA 1
ATOM 4493 C C . ILE A 1 564 ? 12.649 29.353 -3.606 1.00 94.44 564 ILE A C 1
ATOM 4495 O O . ILE A 1 564 ? 12.930 30.186 -2.747 1.00 94.44 564 ILE A O 1
ATOM 4499 N N . LYS A 1 565 ? 13.047 29.484 -4.880 1.00 95.19 565 LYS A N 1
ATOM 4500 C CA . LYS A 1 565 ? 13.866 30.618 -5.351 1.00 95.19 565 LYS A CA 1
ATOM 4501 C C . LYS A 1 565 ? 13.157 31.960 -5.211 1.00 95.19 565 LYS A C 1
ATOM 4503 O O . LYS A 1 565 ? 13.812 32.984 -5.039 1.00 95.19 565 LYS A O 1
ATOM 4508 N N . SER A 1 566 ? 11.832 31.967 -5.322 1.00 95.69 566 SER A N 1
ATOM 4509 C CA . SER A 1 566 ? 11.030 33.173 -5.134 1.00 95.69 566 SER A CA 1
ATOM 4510 C C . SER A 1 566 ? 10.898 33.539 -3.657 1.00 95.69 566 SER A C 1
ATOM 4512 O O . SER A 1 566 ? 11.044 34.712 -3.330 1.00 95.69 566 SER A O 1
ATOM 4514 N N . ALA A 1 567 ? 10.741 32.556 -2.764 1.00 94.94 567 ALA A N 1
ATOM 4515 C CA . ALA A 1 567 ? 10.788 32.765 -1.315 1.00 94.94 567 ALA A CA 1
ATOM 4516 C C . ALA A 1 567 ? 12.144 33.331 -0.849 1.00 94.94 567 ALA A C 1
ATOM 4518 O O . ALA A 1 567 ? 12.179 34.207 0.007 1.00 94.94 567 ALA A O 1
ATOM 4519 N N . ASP A 1 568 ? 13.255 32.894 -1.456 1.00 94.44 568 ASP A N 1
ATOM 4520 C CA . ASP A 1 568 ? 14.609 33.395 -1.153 1.00 94.44 568 ASP A CA 1
ATOM 4521 C C . ASP A 1 568 ? 14.821 34.883 -1.504 1.00 94.44 568 ASP A C 1
ATOM 4523 O O . ASP A 1 568 ? 15.826 35.471 -1.104 1.00 94.44 568 ASP A O 1
ATOM 4527 N N . ARG A 1 569 ? 13.906 35.501 -2.265 1.00 93.75 569 ARG A N 1
ATOM 4528 C CA . ARG A 1 569 ? 13.974 36.920 -2.656 1.00 93.75 569 ARG A CA 1
ATOM 4529 C C . ARG A 1 569 ? 13.226 37.861 -1.712 1.00 93.75 569 ARG A C 1
ATOM 4531 O O . ARG A 1 569 ? 13.311 39.067 -1.923 1.00 93.75 569 ARG A O 1
ATOM 4538 N N . ILE A 1 570 ? 12.484 37.324 -0.747 1.00 94.12 570 ILE A N 1
ATOM 4539 C CA . ILE A 1 570 ? 11.724 38.103 0.233 1.00 94.12 570 ILE A CA 1
ATOM 4540 C C . ILE A 1 570 ? 12.713 38.751 1.198 1.00 94.12 570 ILE A C 1
ATOM 4542 O O . ILE A 1 570 ? 13.571 38.066 1.760 1.00 94.12 570 ILE A O 1
ATOM 4546 N N . ASP A 1 571 ? 12.601 40.064 1.375 1.00 91.31 571 ASP A N 1
ATOM 4547 C CA . ASP A 1 571 ? 13.464 40.826 2.272 1.00 91.31 571 ASP A CA 1
ATOM 4548 C C . ASP A 1 571 ? 12.731 41.270 3.553 1.00 91.31 571 ASP A C 1
ATOM 4550 O O . ASP A 1 571 ? 11.820 40.596 4.043 1.00 91.31 571 ASP A O 1
ATOM 4554 N N . SER A 1 572 ? 13.253 42.289 4.227 1.00 91.12 572 SER A N 1
ATOM 4555 C CA . SER A 1 572 ? 12.722 42.842 5.480 1.00 91.12 572 SER A CA 1
ATOM 4556 C C . SER A 1 572 ? 12.964 44.351 5.480 1.00 91.12 572 SER A C 1
ATOM 4558 O O . SER A 1 572 ? 13.770 44.867 6.259 1.00 91.12 572 SER A O 1
ATOM 4560 N N . SER A 1 573 ? 12.376 45.039 4.504 1.00 86.12 573 SER A N 1
ATOM 4561 C CA . SER A 1 573 ? 12.538 46.460 4.226 1.00 86.12 573 SER A CA 1
ATOM 4562 C C . SER A 1 573 ? 11.227 47.116 3.767 1.00 86.12 573 SER A C 1
ATOM 4564 O O . SER A 1 573 ? 10.279 46.451 3.388 1.00 86.12 573 SER A O 1
ATOM 4566 N N . GLY A 1 574 ? 11.151 48.449 3.835 1.00 85.75 574 GLY A N 1
ATOM 4567 C CA . GLY A 1 574 ? 9.945 49.189 3.441 1.00 85.75 574 GLY A CA 1
ATOM 4568 C C . GLY A 1 574 ? 8.910 49.362 4.560 1.00 85.75 574 GLY A C 1
ATOM 4569 O O . GLY A 1 574 ? 9.161 49.023 5.720 1.00 85.75 574 GLY A O 1
ATOM 4570 N N . GLY A 1 575 ? 7.779 49.989 4.215 1.00 84.12 575 GLY A N 1
ATOM 4571 C CA . GLY A 1 575 ? 6.605 50.111 5.084 1.00 84.12 575 GLY A CA 1
ATOM 4572 C C . GLY A 1 575 ? 5.792 48.816 5.151 1.00 84.12 575 GLY A C 1
ATOM 4573 O O . GLY A 1 575 ? 6.241 47.786 4.666 1.00 84.12 575 GLY A O 1
ATOM 4574 N N . THR A 1 576 ? 4.599 48.883 5.735 1.00 85.62 576 THR A N 1
ATOM 4575 C CA . THR A 1 576 ? 3.700 47.742 5.928 1.00 85.62 576 THR A CA 1
ATOM 4576 C C . THR A 1 576 ? 2.290 48.148 5.503 1.00 85.62 576 THR A C 1
ATOM 4578 O O . THR A 1 576 ? 1.705 49.040 6.119 1.00 85.62 576 THR A O 1
ATOM 4581 N N . ASP A 1 577 ? 1.778 47.509 4.454 1.00 88.69 577 ASP A N 1
ATOM 4582 C CA . ASP A 1 577 ? 0.437 47.669 3.884 1.00 88.69 577 ASP A CA 1
ATOM 4583 C C . ASP A 1 577 ? -0.179 46.271 3.703 1.00 88.69 577 ASP A C 1
ATOM 4585 O O . ASP A 1 577 ? -0.040 45.603 2.670 1.00 88.69 577 ASP A O 1
ATOM 4589 N N . VAL A 1 578 ? -0.846 45.802 4.760 1.00 89.06 578 VAL A N 1
ATOM 4590 C CA . VAL A 1 578 ? -1.468 44.468 4.788 1.00 89.06 578 VAL A CA 1
ATOM 4591 C C . VAL A 1 578 ? -2.657 44.397 3.817 1.00 89.06 578 VAL A C 1
ATOM 4593 O O . VAL A 1 578 ? -2.947 43.329 3.264 1.00 89.06 578 VAL A O 1
ATOM 4596 N N . GLU A 1 579 ? -3.333 45.523 3.569 1.00 89.56 579 GLU A N 1
ATOM 4597 C CA . GLU A 1 579 ? -4.482 45.618 2.667 1.00 89.56 579 GLU A CA 1
ATOM 4598 C C . GLU A 1 579 ? -4.094 45.205 1.245 1.00 89.56 579 GLU A C 1
ATOM 4600 O O . GLU A 1 579 ? -4.768 44.369 0.630 1.00 89.56 579 GL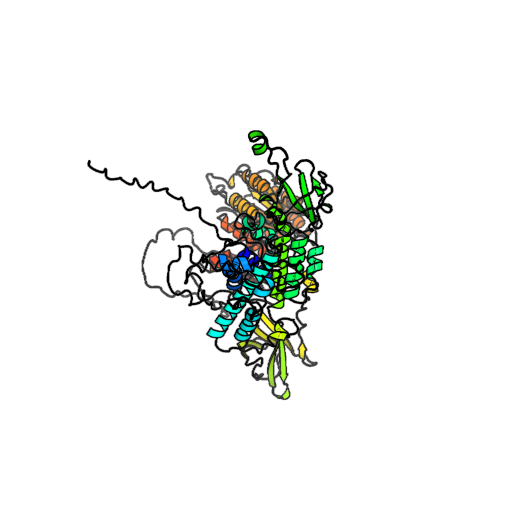U A O 1
ATOM 4605 N N . THR A 1 580 ? -3.004 45.764 0.718 1.00 89.75 580 THR A N 1
ATOM 4606 C CA . THR A 1 580 ? -2.556 45.489 -0.652 1.00 89.75 580 THR A CA 1
ATOM 4607 C C . THR A 1 580 ? -2.160 44.030 -0.836 1.00 89.75 580 THR A C 1
ATOM 4609 O O . THR A 1 580 ? -2.580 43.416 -1.823 1.00 89.75 580 THR A O 1
ATOM 4612 N N . GLY A 1 581 ? -1.427 43.450 0.122 1.00 92.62 581 GLY A N 1
ATOM 4613 C CA . GLY A 1 581 ? -1.033 42.038 0.096 1.00 92.62 581 GLY A CA 1
ATOM 4614 C C . GLY A 1 581 ? -2.247 41.112 0.090 1.00 92.62 581 GLY A C 1
ATOM 4615 O O . GLY A 1 581 ? -2.363 40.208 -0.744 1.00 92.62 581 GLY A O 1
ATOM 4616 N N . LEU A 1 582 ? -3.205 41.388 0.976 1.00 92.69 582 LEU A N 1
ATOM 4617 C CA . LEU A 1 582 ? -4.435 40.613 1.094 1.00 92.69 582 LEU A CA 1
ATOM 4618 C C . LEU A 1 582 ? -5.307 40.717 -0.167 1.00 92.69 582 LEU A C 1
ATOM 4620 O O . LEU A 1 582 ? -5.843 39.714 -0.648 1.00 92.69 582 LEU A O 1
ATOM 4624 N N . LYS A 1 583 ? -5.432 41.921 -0.730 1.00 93.38 583 LYS A N 1
ATOM 4625 C CA . LYS A 1 583 ? -6.202 42.176 -1.950 1.00 93.38 583 LYS A CA 1
ATOM 4626 C C . LYS A 1 583 ? -5.630 41.431 -3.154 1.00 93.38 583 LYS A C 1
ATOM 4628 O O . LYS A 1 583 ? -6.404 40.841 -3.908 1.00 93.38 583 LYS A O 1
ATOM 4633 N N . GLU A 1 584 ? -4.309 41.425 -3.323 1.00 95.44 584 GLU A N 1
ATOM 4634 C CA . GLU A 1 584 ? -3.648 40.688 -4.406 1.00 95.44 584 GLU A CA 1
ATOM 4635 C C . GLU A 1 584 ? -3.896 39.177 -4.282 1.00 95.44 584 GLU A C 1
ATOM 4637 O O . GLU A 1 584 ? -4.287 38.523 -5.251 1.00 95.44 584 GLU A O 1
ATOM 4642 N N . ALA A 1 585 ? -3.787 38.635 -3.067 1.00 96.19 585 ALA A N 1
ATOM 4643 C CA . ALA A 1 585 ? -4.010 37.216 -2.802 1.00 96.19 585 ALA A CA 1
ATOM 4644 C C . ALA A 1 585 ? -5.449 36.772 -3.073 1.00 96.19 585 ALA A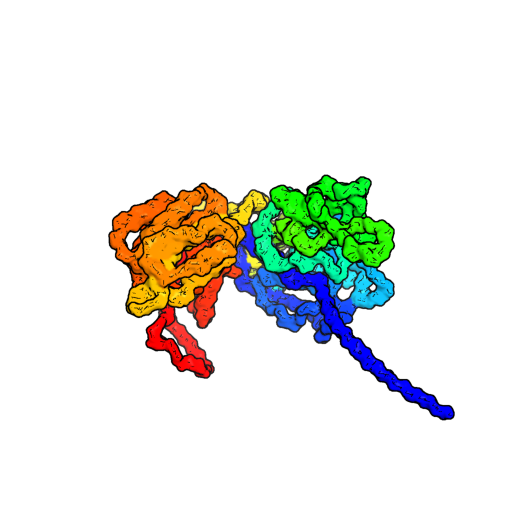 C 1
ATOM 4646 O O . ALA A 1 585 ? -5.677 35.732 -3.691 1.00 96.19 585 ALA A O 1
ATOM 4647 N N . ILE A 1 586 ? -6.428 37.573 -2.649 1.00 94.62 586 ILE A N 1
ATOM 4648 C CA . ILE A 1 586 ? -7.848 37.287 -2.875 1.00 94.62 586 ILE A CA 1
ATOM 4649 C C . ILE A 1 586 ? -8.203 37.413 -4.359 1.00 94.62 586 ILE A C 1
ATOM 4651 O O . ILE A 1 586 ? -8.967 36.593 -4.871 1.00 94.62 586 ILE A O 1
ATOM 4655 N N . ASN A 1 587 ? -7.634 38.390 -5.071 1.00 94.06 587 ASN A N 1
ATOM 4656 C CA . ASN A 1 587 ? -7.815 38.502 -6.516 1.00 94.06 587 ASN A CA 1
ATOM 4657 C C . ASN A 1 587 ? -7.258 37.272 -7.237 1.00 94.06 587 ASN A C 1
ATOM 4659 O O . ASN A 1 587 ? -7.968 36.697 -8.061 1.00 94.06 587 ASN A O 1
ATOM 4663 N N . LEU A 1 588 ? -6.042 36.834 -6.887 1.00 94.56 588 LEU A N 1
ATOM 4664 C CA . LEU A 1 588 ? -5.433 35.627 -7.443 1.00 94.56 588 LEU A CA 1
ATOM 4665 C C . LEU A 1 588 ? -6.279 34.385 -7.135 1.00 94.56 588 LEU A C 1
ATOM 4667 O O . LEU A 1 588 ? -6.619 33.642 -8.056 1.00 94.56 588 LEU A O 1
ATOM 4671 N N . ALA A 1 589 ? -6.696 34.199 -5.879 1.00 92.38 589 ALA A N 1
ATOM 4672 C CA . ALA A 1 589 ? -7.563 33.094 -5.468 1.00 92.38 589 ALA A CA 1
ATOM 4673 C C . ALA A 1 589 ? -8.874 33.058 -6.269 1.00 92.38 589 ALA A C 1
ATOM 4675 O O . ALA A 1 589 ? -9.321 31.992 -6.685 1.00 92.38 589 ALA A O 1
ATOM 4676 N N . ASN A 1 590 ? -9.462 34.223 -6.545 1.00 91.56 590 ASN A N 1
ATOM 4677 C CA . ASN A 1 590 ? -10.698 34.349 -7.313 1.00 91.56 590 ASN A CA 1
ATOM 4678 C C . ASN A 1 590 ? -10.529 34.041 -8.817 1.00 91.56 590 ASN A C 1
ATOM 4680 O O . ASN A 1 590 ? -11.523 33.833 -9.511 1.00 91.56 590 ASN A O 1
ATOM 4684 N N . THR A 1 591 ? -9.298 34.001 -9.343 1.00 90.38 591 THR A N 1
ATOM 4685 C CA . THR A 1 591 ? -9.043 33.534 -10.721 1.00 90.38 591 THR A CA 1
ATOM 4686 C C . THR A 1 591 ? -9.086 32.011 -10.853 1.00 90.38 591 THR A C 1
ATOM 4688 O O . THR A 1 591 ? -9.193 31.494 -11.967 1.00 90.38 591 THR A O 1
ATOM 4691 N N . ILE A 1 592 ? -9.017 31.285 -9.733 1.00 86.12 592 ILE A N 1
ATOM 4692 C CA . ILE A 1 592 ? -8.998 29.826 -9.716 1.00 86.12 592 ILE A CA 1
ATOM 4693 C C . ILE A 1 592 ? -10.433 29.322 -9.932 1.00 86.12 592 ILE A C 1
ATOM 4695 O O . ILE A 1 592 ? -11.310 29.594 -9.110 1.00 86.12 592 ILE A O 1
ATOM 4699 N N . PRO A 1 593 ? -10.714 28.587 -11.024 1.00 73.81 593 PRO A N 1
ATOM 4700 C CA . PRO A 1 593 ? -12.059 28.104 -11.292 1.00 73.81 593 PRO A CA 1
ATOM 4701 C C . PRO A 1 593 ? -12.470 27.062 -10.252 1.00 73.81 593 PRO A C 1
ATOM 4703 O O . PRO A 1 593 ? -11.707 26.149 -9.930 1.00 73.81 593 PRO A O 1
ATOM 4706 N N . PHE A 1 594 ? -13.710 27.164 -9.771 1.00 67.88 594 PHE A N 1
ATOM 4707 C CA . PHE A 1 594 ? -14.302 26.100 -8.971 1.00 67.88 594 PHE A CA 1
ATOM 4708 C C . PHE A 1 594 ? -14.404 24.829 -9.817 1.00 67.88 594 PHE A C 1
ATOM 4710 O O . PHE A 1 594 ? -14.966 24.850 -10.914 1.00 67.88 594 PHE A O 1
ATOM 4717 N N . SER A 1 595 ? -13.865 23.728 -9.304 1.00 62.50 595 SER A N 1
ATOM 4718 C CA . SER A 1 595 ? -13.863 22.444 -9.991 1.00 62.50 595 SER A CA 1
ATOM 4719 C C . SER A 1 595 ? -13.989 21.303 -8.988 1.00 62.50 595 SER A C 1
ATOM 4721 O O . SER A 1 595 ? -13.408 21.348 -7.906 1.00 62.50 595 SER A O 1
ATOM 4723 N N . ASP A 1 596 ? -14.731 20.258 -9.356 1.00 53.66 596 ASP A N 1
ATOM 4724 C CA . ASP A 1 596 ? -14.961 19.082 -8.505 1.00 53.66 596 ASP A CA 1
ATOM 4725 C C . ASP A 1 596 ? -13.705 18.206 -8.322 1.00 53.66 596 ASP A C 1
ATOM 4727 O O . ASP A 1 596 ? -13.703 17.281 -7.503 1.00 53.66 596 ASP A O 1
ATOM 4731 N N . ASP A 1 597 ? -12.639 18.480 -9.078 1.00 60.25 597 ASP A N 1
ATOM 4732 C CA . ASP A 1 597 ? -11.372 17.746 -9.062 1.00 60.25 597 ASP A CA 1
ATOM 4733 C C . ASP A 1 597 ? -10.301 18.351 -8.135 1.00 60.25 597 ASP A C 1
ATOM 4735 O O . ASP A 1 597 ? -9.319 17.667 -7.842 1.00 60.25 597 ASP A O 1
ATOM 4739 N N . ARG A 1 598 ? -10.496 19.572 -7.612 1.00 78.38 598 ARG A N 1
ATOM 4740 C CA . ARG A 1 598 ? -9.575 20.262 -6.687 1.00 78.38 598 ARG A CA 1
ATOM 4741 C C . ARG A 1 598 ? -10.286 20.690 -5.399 1.00 78.38 598 ARG A C 1
ATOM 4743 O O . ARG A 1 598 ? -11.507 20.815 -5.347 1.00 78.38 598 ARG A O 1
ATOM 4750 N N . ASN A 1 599 ? -9.522 20.882 -4.328 1.00 75.69 599 ASN A N 1
ATOM 4751 C CA . ASN A 1 599 ? -10.017 21.533 -3.117 1.00 75.69 599 ASN A CA 1
ATOM 4752 C C . ASN A 1 599 ? -10.054 23.058 -3.313 1.00 75.69 599 ASN A C 1
ATOM 4754 O O . ASN A 1 599 ? -9.290 23.580 -4.130 1.00 75.69 599 ASN A O 1
ATOM 4758 N N . PRO A 1 600 ? -10.891 23.778 -2.544 1.00 79.44 600 PRO A N 1
ATOM 4759 C CA . PRO A 1 600 ? -10.865 25.237 -2.514 1.00 79.44 600 PRO A CA 1
ATOM 4760 C C . PRO A 1 600 ? -9.463 25.789 -2.201 1.00 79.44 600 PRO A C 1
ATOM 4762 O O . PRO A 1 600 ? -8.725 25.155 -1.437 1.00 79.44 600 PRO A O 1
ATOM 4765 N N . PRO A 1 601 ? -9.094 26.957 -2.757 1.00 85.06 601 PRO A N 1
ATOM 4766 C CA . PRO A 1 601 ? -7.793 27.560 -2.507 1.00 85.06 601 PRO A CA 1
ATOM 4767 C C . PRO A 1 601 ? -7.642 28.004 -1.048 1.00 85.06 601 PRO A C 1
ATOM 4769 O O . PRO A 1 601 ? -8.603 28.441 -0.409 1.00 85.06 601 PRO A O 1
ATOM 4772 N N . LEU A 1 602 ? -6.417 27.908 -0.535 1.00 88.50 602 LEU A N 1
ATOM 4773 C CA . LEU A 1 602 ? -6.035 28.349 0.804 1.00 88.50 602 LEU A CA 1
ATOM 4774 C C . LEU A 1 602 ? -5.169 29.604 0.704 1.00 88.50 602 LEU A C 1
ATOM 4776 O O . LEU A 1 602 ? -4.192 29.610 -0.041 1.00 88.50 602 LEU A O 1
ATOM 4780 N N . VAL A 1 603 ? -5.486 30.636 1.485 1.00 95.69 603 VAL A N 1
ATOM 4781 C CA . VAL A 1 603 ? -4.650 31.838 1.617 1.00 95.69 603 VAL A CA 1
ATOM 4782 C C . VAL A 1 603 ? -4.056 31.872 3.024 1.00 95.69 603 VAL A C 1
ATOM 4784 O O . VAL A 1 603 ? -4.805 31.767 3.995 1.00 95.69 603 VAL A O 1
ATOM 4787 N N . ILE A 1 604 ? -2.732 32.018 3.142 1.00 95.62 604 ILE A N 1
ATOM 4788 C CA . ILE A 1 604 ? -2.022 32.128 4.427 1.00 95.62 604 ILE A CA 1
ATOM 4789 C C . ILE A 1 604 ? -1.235 33.437 4.465 1.00 95.62 604 ILE A C 1
ATOM 4791 O O . ILE A 1 604 ? -0.310 33.629 3.678 1.00 95.62 604 ILE A O 1
ATOM 4795 N N . LEU A 1 605 ? -1.591 34.313 5.403 1.00 96.19 605 LEU A N 1
ATOM 4796 C CA . LEU A 1 605 ? -0.938 35.588 5.678 1.00 96.19 605 LEU A CA 1
ATOM 4797 C C . LEU A 1 605 ? 0.037 35.448 6.857 1.00 96.19 605 LEU A C 1
ATOM 4799 O O . LEU A 1 605 ? -0.388 35.101 7.959 1.00 96.19 605 LEU A O 1
ATOM 4803 N N . LEU A 1 606 ? 1.320 35.746 6.635 1.00 95.31 606 LEU A N 1
ATOM 4804 C CA . LEU A 1 606 ? 2.395 35.724 7.637 1.00 95.31 606 LEU A CA 1
ATOM 4805 C C . LEU A 1 606 ? 2.909 37.156 7.861 1.00 95.31 606 LEU A C 1
ATOM 4807 O O . LEU A 1 606 ? 3.539 37.712 6.965 1.00 95.31 606 LEU A O 1
ATOM 4811 N N . THR A 1 607 ? 2.636 37.760 9.022 1.00 91.81 607 THR A N 1
ATOM 4812 C CA . THR A 1 607 ? 2.900 39.194 9.296 1.00 91.81 607 THR A CA 1
ATOM 4813 C C . THR A 1 607 ? 2.958 39.484 10.797 1.00 91.81 607 THR A C 1
ATOM 4815 O O . THR A 1 607 ? 2.447 38.698 11.593 1.00 91.81 607 THR A O 1
ATOM 4818 N N . ASP A 1 608 ? 3.531 40.613 11.218 1.00 83.88 608 ASP A N 1
ATOM 4819 C CA . ASP A 1 608 ? 3.337 41.137 12.580 1.00 83.88 608 ASP A CA 1
ATOM 4820 C C . ASP A 1 608 ? 2.070 42.023 12.704 1.00 83.88 608 ASP A C 1
ATOM 4822 O O . ASP A 1 608 ? 1.654 42.396 13.801 1.00 83.88 608 ASP A O 1
ATOM 4826 N N . GLY A 1 609 ? 1.385 42.315 11.594 1.00 73.75 609 GLY A N 1
ATOM 4827 C CA . GLY A 1 609 ? 0.119 43.048 11.550 1.00 73.75 609 GLY A CA 1
ATOM 4828 C C . GLY A 1 609 ? 0.238 44.552 11.818 1.00 73.75 609 GLY A C 1
ATOM 4829 O O . GLY A 1 609 ? -0.792 45.214 11.987 1.00 73.75 609 GLY A O 1
ATOM 4830 N N . LYS A 1 610 ? 1.452 45.112 11.884 1.00 78.25 610 LYS A N 1
ATOM 4831 C CA . LYS A 1 610 ? 1.674 46.550 12.104 1.00 78.25 610 LYS A CA 1
ATOM 4832 C C . LYS A 1 610 ? 1.420 47.339 10.823 1.00 78.25 610 LYS A C 1
ATOM 4834 O O . LYS A 1 610 ? 2.336 47.835 10.189 1.00 78.25 610 LYS A O 1
ATOM 4839 N N . ASP A 1 611 ? 0.152 47.433 10.453 1.00 74.19 611 ASP A N 1
ATOM 4840 C CA . ASP A 1 611 ? -0.296 48.199 9.296 1.00 74.19 611 ASP A CA 1
ATOM 4841 C C . ASP A 1 611 ? -0.113 49.710 9.529 1.00 74.19 611 ASP A C 1
ATOM 4843 O O . ASP A 1 611 ? -0.550 50.246 10.554 1.00 74.19 611 ASP A O 1
ATOM 4847 N N . ASN A 1 612 ? 0.552 50.395 8.596 1.00 63.34 612 ASN A N 1
ATOM 4848 C CA . ASN A 1 612 ? 0.936 51.803 8.749 1.00 63.34 612 ASN A CA 1
ATOM 4849 C C . ASN A 1 612 ? -0.193 52.790 8.393 1.00 63.34 612 ASN A C 1
ATOM 4851 O O . ASN A 1 612 ? -0.042 53.996 8.612 1.00 63.34 612 ASN A O 1
ATOM 4855 N N . GLU A 1 613 ? -1.327 52.306 7.881 1.00 61.81 613 GLU A N 1
ATOM 4856 C CA . GLU A 1 613 ? -2.447 53.130 7.423 1.00 61.81 613 GLU A CA 1
ATOM 4857 C C . GLU A 1 613 ? -3.800 52.689 8.024 1.00 61.81 613 GLU A C 1
ATOM 4859 O O . GLU A 1 613 ? -4.091 51.515 8.240 1.00 61.81 613 GLU A O 1
ATOM 4864 N N . ASN A 1 614 ? -4.677 53.655 8.330 1.00 56.19 614 ASN A N 1
ATOM 4865 C CA . ASN A 1 614 ? -6.009 53.372 8.882 1.00 56.19 614 ASN A CA 1
ATOM 4866 C C . ASN A 1 614 ? -6.995 52.978 7.764 1.00 56.19 614 ASN A C 1
ATOM 4868 O O . ASN A 1 614 ? -7.781 53.808 7.302 1.00 56.19 614 ASN A O 1
ATOM 4872 N N . HIS A 1 615 ? -6.998 51.701 7.376 1.00 64.19 615 HIS A N 1
ATOM 4873 C CA . HIS A 1 615 ? -7.820 51.147 6.285 1.00 64.19 615 HIS A CA 1
ATOM 4874 C C . HIS A 1 615 ? -9.083 50.382 6.729 1.00 64.19 615 HIS A C 1
ATOM 4876 O O . HIS A 1 615 ? -9.551 49.481 6.032 1.00 64.19 615 HIS A O 1
ATOM 4882 N N . ILE A 1 616 ? -9.674 50.710 7.884 1.00 59.94 616 ILE A N 1
ATOM 4883 C CA . ILE A 1 616 ? -10.765 49.912 8.493 1.00 59.94 616 ILE A CA 1
ATOM 4884 C C . ILE A 1 616 ? -11.923 49.620 7.513 1.00 59.94 616 ILE A C 1
ATOM 4886 O O . ILE A 1 616 ? -12.353 48.469 7.420 1.00 59.94 616 ILE A O 1
ATOM 4890 N N . ASP A 1 617 ? -12.373 50.619 6.742 1.00 60.69 617 ASP A N 1
ATOM 4891 C CA . ASP A 1 617 ? -13.459 50.474 5.752 1.00 60.69 617 ASP A CA 1
ATOM 4892 C C . ASP A 1 617 ? -13.064 49.627 4.524 1.00 60.69 617 ASP A C 1
ATOM 4894 O O . ASP A 1 617 ? -13.931 49.143 3.789 1.00 60.69 617 ASP A O 1
ATOM 4898 N N . SER A 1 618 ? -11.765 49.475 4.255 1.00 73.69 618 SER A N 1
ATOM 4899 C CA . SER A 1 618 ? -11.257 48.712 3.113 1.00 73.69 618 SER A CA 1
ATOM 4900 C C . SER A 1 618 ? -11.143 47.222 3.427 1.00 73.69 618 SER A C 1
ATOM 4902 O O . SER A 1 618 ? -11.563 46.392 2.615 1.00 73.69 618 SER A O 1
ATOM 4904 N N . TYR A 1 619 ? -10.694 46.876 4.640 1.00 82.50 619 TYR A N 1
ATOM 4905 C CA . TYR A 1 619 ? -10.625 45.485 5.093 1.00 82.50 619 TYR A CA 1
ATOM 4906 C C . TYR A 1 619 ? -11.982 44.793 5.036 1.00 82.50 619 TYR A C 1
ATOM 4908 O O . TYR A 1 619 ? -12.061 43.708 4.474 1.00 82.50 619 TYR A O 1
ATOM 4916 N N . GLU A 1 620 ? -13.052 45.450 5.496 1.00 83.19 620 GLU A N 1
ATOM 4917 C CA . GLU A 1 620 ? -14.412 44.889 5.444 1.00 83.19 620 GLU A CA 1
ATOM 4918 C C . GLU A 1 620 ? -14.852 44.572 4.012 1.00 83.19 620 GLU A C 1
ATOM 4920 O O . GLU A 1 620 ? -15.447 43.532 3.749 1.00 83.19 620 GLU A O 1
ATOM 4925 N N . ARG A 1 621 ? -14.513 45.430 3.039 1.00 85.56 621 ARG A N 1
ATOM 4926 C CA . ARG A 1 621 ? -14.851 45.181 1.627 1.00 85.56 621 ARG A CA 1
ATOM 4927 C C . ARG A 1 621 ? -14.094 43.983 1.064 1.00 85.56 621 ARG A C 1
ATOM 4929 O O . ARG A 1 621 ? -14.664 43.227 0.272 1.00 85.56 621 ARG A O 1
ATOM 4936 N N . ILE A 1 622 ? -12.823 43.842 1.433 1.00 88.62 622 ILE A N 1
ATOM 4937 C CA . ILE A 1 622 ? -11.932 42.777 0.966 1.00 88.62 622 ILE A CA 1
ATOM 4938 C C . ILE A 1 622 ? -12.326 41.436 1.598 1.00 88.62 622 ILE A C 1
ATOM 4940 O O . ILE A 1 622 ? -12.485 40.447 0.878 1.00 88.62 622 ILE A O 1
ATOM 4944 N N . THR A 1 623 ? -12.567 41.404 2.910 1.00 89.94 623 THR A N 1
ATOM 4945 C CA . THR A 1 623 ? -13.001 40.201 3.630 1.00 89.94 623 THR A CA 1
ATOM 4946 C C . THR A 1 623 ? -14.413 39.783 3.215 1.00 89.94 623 THR A C 1
ATOM 4948 O O . THR A 1 623 ? -14.638 38.598 2.956 1.00 89.94 623 THR A O 1
ATOM 4951 N N . ASP A 1 624 ? -15.341 40.727 3.003 1.00 88.25 624 ASP A N 1
ATOM 4952 C CA . ASP A 1 624 ? -16.671 40.434 2.450 1.00 88.25 624 ASP A CA 1
ATOM 4953 C C . ASP A 1 624 ? -16.604 39.875 1.027 1.00 88.25 624 ASP A C 1
ATOM 4955 O O . ASP A 1 624 ? -17.436 39.046 0.642 1.00 88.25 624 ASP A O 1
ATOM 4959 N N . PHE A 1 625 ? -15.666 40.357 0.206 1.00 88.38 625 PHE A N 1
ATOM 4960 C CA . PHE A 1 625 ? -15.457 39.821 -1.135 1.00 88.38 625 PHE A CA 1
ATOM 4961 C C . PHE A 1 625 ? -14.911 38.390 -1.072 1.00 88.38 625 PHE A C 1
ATOM 4963 O O . PHE A 1 625 ? -15.457 37.513 -1.742 1.00 88.38 625 PHE A O 1
ATOM 4970 N N . ALA A 1 626 ? -13.902 38.125 -0.238 1.00 88.31 626 ALA A N 1
ATOM 4971 C CA . ALA A 1 626 ? -13.368 36.779 -0.037 1.00 88.31 626 ALA A CA 1
ATOM 4972 C C . ALA A 1 626 ? -14.447 35.805 0.458 1.00 88.31 626 ALA A C 1
ATOM 4974 O O . ALA A 1 626 ? -14.660 34.752 -0.145 1.00 88.31 626 ALA A O 1
ATOM 4975 N N . LYS A 1 627 ? -15.218 36.208 1.474 1.00 85.81 627 LYS A N 1
ATOM 4976 C CA . LYS A 1 627 ? -16.323 35.420 2.032 1.00 85.81 627 LYS A CA 1
ATOM 4977 C C . LYS A 1 627 ? -17.372 35.058 0.982 1.00 85.81 627 LYS A C 1
ATOM 4979 O O . LYS A 1 627 ? -17.791 33.906 0.902 1.00 85.81 627 LYS A O 1
ATOM 4984 N N . ARG A 1 628 ? -17.791 36.021 0.150 1.00 83.88 628 ARG A N 1
ATOM 4985 C CA . ARG A 1 628 ? -18.778 35.791 -0.924 1.00 83.88 628 ARG A CA 1
ATOM 4986 C C . ARG A 1 628 ? -18.283 34.837 -2.012 1.00 83.88 628 ARG A C 1
ATOM 4988 O O . ARG A 1 628 ? -19.113 34.211 -2.664 1.00 83.88 628 ARG A O 1
ATOM 4995 N N . ASN A 1 629 ? -16.969 34.714 -2.182 1.00 79.56 629 ASN A N 1
ATOM 4996 C CA . ASN A 1 629 ? -16.343 33.830 -3.164 1.00 79.56 629 ASN A CA 1
ATOM 4997 C C . ASN A 1 629 ? -15.768 32.539 -2.541 1.00 79.56 629 ASN A C 1
ATOM 4999 O O . ASN A 1 629 ? -15.055 31.809 -3.220 1.00 79.56 629 ASN A O 1
ATOM 5003 N N . ASN A 1 630 ? -16.101 32.219 -1.280 1.00 76.94 630 ASN A N 1
ATOM 5004 C CA . ASN A 1 630 ? -15.591 31.049 -0.542 1.00 76.94 630 ASN A CA 1
ATOM 5005 C C . ASN A 1 630 ? -14.052 30.979 -0.460 1.00 76.94 630 ASN A C 1
ATOM 5007 O O . ASN A 1 630 ? -13.471 29.894 -0.494 1.00 76.94 630 ASN A O 1
ATOM 5011 N N . ILE A 1 631 ? -13.397 32.135 -0.349 1.00 85.31 631 ILE A N 1
ATOM 5012 C CA . ILE A 1 631 ? -11.951 32.247 -0.151 1.00 85.31 631 ILE A CA 1
ATOM 5013 C C . ILE A 1 631 ? -11.698 32.412 1.346 1.00 85.31 631 ILE A C 1
ATOM 5015 O O . ILE A 1 631 ? -12.153 33.381 1.954 1.00 85.31 631 ILE A O 1
ATOM 5019 N N . TYR A 1 632 ? -10.971 31.464 1.929 1.00 85.12 632 TYR A N 1
ATOM 5020 C CA . TYR A 1 632 ? -10.642 31.456 3.351 1.00 85.12 632 TYR A CA 1
ATOM 5021 C C . TYR A 1 632 ? -9.234 32.003 3.567 1.00 85.12 632 TYR A C 1
ATOM 5023 O O . TYR A 1 632 ? -8.284 31.520 2.945 1.00 85.12 632 TYR A O 1
ATOM 5031 N N . VAL A 1 633 ? -9.106 32.983 4.462 1.00 91.56 633 VAL A N 1
ATOM 5032 C CA . VAL A 1 633 ? -7.824 33.607 4.795 1.00 91.56 633 VAL A CA 1
ATOM 5033 C C . VAL A 1 633 ? -7.422 33.200 6.202 1.00 91.56 633 VAL A C 1
ATOM 5035 O O . VAL A 1 633 ? -8.108 33.501 7.175 1.00 91.56 633 VAL A O 1
ATOM 5038 N N . TYR A 1 634 ? -6.291 32.517 6.298 1.00 90.50 634 TYR A N 1
ATOM 5039 C CA . TYR A 1 634 ? -5.641 32.175 7.552 1.00 90.50 634 TYR A CA 1
ATOM 5040 C C . TYR A 1 634 ? -4.560 33.198 7.847 1.00 90.50 634 TYR A C 1
ATOM 5042 O O . TYR A 1 634 ? -3.796 33.565 6.959 1.00 90.50 634 TYR A O 1
ATOM 5050 N N . THR A 1 635 ? -4.481 33.656 9.089 1.00 89.75 635 THR A N 1
ATOM 5051 C CA . THR A 1 635 ? -3.506 34.678 9.487 1.00 89.75 635 THR A CA 1
ATOM 5052 C C . THR A 1 635 ? -2.632 34.138 10.606 1.00 89.75 635 THR A C 1
ATOM 5054 O O . THR A 1 635 ? -3.165 33.652 11.603 1.00 89.75 635 THR A O 1
ATOM 5057 N N . VAL A 1 636 ? -1.314 34.250 10.469 1.00 86.88 636 VAL A N 1
ATOM 5058 C CA . VAL A 1 636 ? -0.333 33.849 11.480 1.00 86.88 636 VAL A CA 1
ATOM 5059 C C . VAL A 1 636 ? 0.456 35.083 11.899 1.00 86.88 636 VAL A C 1
ATOM 5061 O O . VAL A 1 636 ? 1.202 35.643 11.095 1.00 86.88 636 VAL A O 1
ATOM 5064 N N . SER A 1 637 ? 0.280 35.523 13.148 1.00 85.38 637 SER A N 1
ATOM 5065 C CA . SER A 1 637 ? 1.058 36.646 13.672 1.00 85.38 637 SER A CA 1
ATOM 5066 C C . SER A 1 637 ? 2.457 36.223 14.100 1.00 85.38 637 SER A C 1
ATOM 5068 O O . SER A 1 637 ? 2.596 35.208 14.790 1.00 85.38 637 SER A O 1
ATOM 5070 N N . LEU A 1 638 ? 3.442 37.063 13.791 1.00 82.56 638 LEU A N 1
ATOM 5071 C CA . LEU A 1 638 ? 4.850 36.896 14.144 1.00 82.56 638 LEU A CA 1
ATOM 5072 C C . LEU A 1 638 ? 5.312 38.011 15.100 1.00 82.56 638 LEU A C 1
ATOM 5074 O O . LEU A 1 638 ? 4.779 39.121 15.093 1.00 82.56 638 LEU A O 1
ATOM 5078 N N . GLY A 1 639 ? 6.309 37.716 15.933 1.00 74.81 639 GLY A N 1
ATOM 5079 C CA . GLY A 1 639 ? 6.942 38.704 16.812 1.00 74.81 639 GLY A CA 1
ATOM 5080 C C . GLY A 1 639 ? 6.216 38.953 18.140 1.00 74.81 639 GLY A C 1
ATOM 5081 O O . GLY A 1 639 ? 5.223 38.317 18.481 1.00 74.81 639 GLY A O 1
ATOM 5082 N N . LYS A 1 640 ? 6.759 39.875 18.950 1.00 67.94 640 LYS A N 1
ATOM 5083 C CA . LYS A 1 640 ? 6.334 40.080 20.354 1.00 67.94 640 LYS A CA 1
ATOM 5084 C C . LYS A 1 640 ? 5.140 41.018 20.539 1.00 67.94 640 LYS A C 1
ATOM 5086 O O . LYS A 1 640 ? 4.484 40.957 21.575 1.00 67.94 640 LYS A O 1
ATOM 5091 N N . THR A 1 641 ? 4.891 41.907 19.583 1.00 70.25 641 THR A N 1
ATOM 5092 C CA . THR A 1 641 ? 3.879 42.974 19.679 1.00 70.25 641 THR A CA 1
ATOM 5093 C C . THR A 1 641 ? 2.997 43.056 18.426 1.00 70.25 641 THR A C 1
ATOM 5095 O O . THR A 1 641 ? 2.902 44.129 17.826 1.00 70.25 641 THR A O 1
ATOM 5098 N N . PRO A 1 642 ? 2.362 41.950 17.985 1.00 77.88 642 PRO A N 1
ATOM 5099 C CA . PRO A 1 642 ? 1.567 41.979 16.770 1.00 77.88 642 PRO A CA 1
ATOM 5100 C C . PRO A 1 642 ? 0.214 42.680 16.953 1.00 77.88 642 PRO A C 1
ATOM 5102 O O . PRO A 1 642 ? -0.355 42.693 18.050 1.00 77.88 642 PRO A O 1
ATOM 5105 N N . ASN A 1 643 ? -0.362 43.194 15.863 1.00 81.56 643 ASN A N 1
ATOM 5106 C CA . ASN A 1 643 ? -1.736 43.710 15.854 1.00 81.56 643 ASN A CA 1
ATOM 5107 C C . ASN A 1 643 ? -2.755 42.559 15.787 1.00 81.56 643 ASN A C 1
ATOM 5109 O O . ASN A 1 643 ? -3.371 42.276 14.756 1.00 81.56 643 ASN A O 1
ATOM 5113 N N . THR A 1 644 ? -2.929 41.873 16.914 1.00 79.12 644 THR A N 1
ATOM 5114 C CA . THR A 1 644 ? -3.807 40.699 17.024 1.00 79.12 644 THR A CA 1
ATOM 5115 C C . THR A 1 644 ? -5.265 41.015 16.682 1.00 79.12 644 THR A C 1
ATOM 5117 O O . THR A 1 644 ? -5.960 40.168 16.128 1.00 79.12 644 THR A O 1
ATOM 5120 N N . GLY A 1 645 ? -5.729 42.239 16.958 1.00 81.00 645 GLY A N 1
ATOM 5121 C CA . GLY A 1 645 ? -7.093 42.675 16.656 1.00 81.00 645 GLY A CA 1
ATOM 5122 C C . GLY A 1 645 ? -7.392 42.692 15.157 1.00 81.00 645 GLY A C 1
ATOM 5123 O O . GLY A 1 645 ? -8.421 42.162 14.737 1.00 81.00 645 GLY A O 1
ATOM 5124 N N . LEU A 1 646 ? -6.482 43.251 14.351 1.00 85.38 646 LEU A N 1
ATOM 5125 C CA . LEU A 1 646 ? -6.621 43.299 12.893 1.00 85.38 646 LEU A CA 1
ATOM 5126 C C . LEU A 1 646 ? -6.588 41.895 12.275 1.00 85.38 646 LEU A C 1
ATOM 5128 O O . LEU A 1 646 ? -7.484 41.535 11.514 1.00 85.38 646 LEU A O 1
ATOM 5132 N N . LEU A 1 647 ? -5.591 41.084 12.635 1.00 87.06 647 LEU A N 1
ATOM 5133 C CA . LEU A 1 647 ? -5.407 39.747 12.057 1.00 87.06 647 LEU A CA 1
ATOM 5134 C C . LEU A 1 647 ? -6.566 38.807 12.408 1.00 87.06 647 LEU A C 1
ATOM 5136 O O . LEU A 1 647 ? -7.100 38.119 11.539 1.00 87.06 647 LEU A O 1
ATOM 5140 N N . ASN A 1 648 ? -7.036 38.861 13.656 1.00 82.62 648 ASN A N 1
ATOM 5141 C CA . ASN A 1 648 ? -8.200 38.097 14.094 1.00 82.62 648 ASN A CA 1
ATOM 5142 C C . ASN A 1 648 ? -9.489 38.548 13.379 1.00 82.62 648 ASN A C 1
ATOM 5144 O O . ASN A 1 648 ? -10.322 37.712 13.024 1.00 82.62 648 ASN A O 1
ATOM 5148 N N . LYS A 1 649 ? -9.650 39.853 13.101 1.00 86.06 649 LYS A N 1
ATOM 5149 C CA . LYS A 1 649 ? -10.768 40.363 12.287 1.00 86.06 649 LYS A CA 1
ATOM 5150 C C . LYS A 1 649 ? -10.731 39.769 10.872 1.00 86.06 649 LYS A C 1
ATOM 5152 O O . LYS A 1 649 ? -11.724 39.181 10.447 1.00 86.06 649 LYS A O 1
ATOM 5157 N N . ILE A 1 650 ? -9.587 39.850 10.186 1.00 88.94 650 ILE A N 1
ATOM 5158 C CA . ILE A 1 650 ? -9.410 39.345 8.811 1.00 88.94 650 ILE A CA 1
ATOM 5159 C C . ILE A 1 650 ? -9.737 37.848 8.716 1.00 88.94 650 ILE A C 1
ATOM 5161 O O . ILE A 1 650 ? -10.529 37.435 7.861 1.00 88.94 650 ILE A O 1
ATOM 5165 N N . ALA A 1 651 ? -9.162 37.030 9.602 1.00 86.00 651 ALA A N 1
ATOM 5166 C CA . ALA A 1 651 ? -9.391 35.589 9.587 1.00 86.00 651 ALA A CA 1
ATOM 5167 C C . ALA A 1 651 ? -10.872 35.238 9.806 1.00 86.00 651 ALA A C 1
ATOM 5169 O O . ALA A 1 651 ? -11.475 34.533 8.993 1.00 86.00 651 ALA A O 1
ATOM 5170 N N . ASN A 1 652 ? -11.495 35.793 10.851 1.00 82.81 652 ASN A N 1
ATOM 5171 C CA . ASN A 1 652 ? -12.882 35.472 11.195 1.00 82.81 652 ASN A CA 1
ATOM 5172 C C . ASN A 1 652 ? -13.884 35.927 10.128 1.00 82.81 652 ASN A C 1
ATOM 5174 O O . ASN A 1 652 ? -14.847 35.212 9.841 1.00 82.81 652 ASN A O 1
ATOM 5178 N N . GLU A 1 653 ? -13.686 37.103 9.528 1.00 87.12 653 GLU A N 1
ATOM 5179 C CA . GLU A 1 653 ? -14.616 37.629 8.524 1.00 87.12 653 GLU A CA 1
ATOM 5180 C C . GLU A 1 653 ? -14.627 36.785 7.243 1.00 87.12 653 GLU A C 1
ATOM 5182 O O . GLU A 1 653 ? -15.689 36.617 6.637 1.00 87.12 653 GLU A O 1
ATOM 5187 N N . THR A 1 654 ? -13.493 36.173 6.887 1.00 86.75 654 THR A N 1
ATOM 5188 C CA . THR A 1 654 ? -13.373 35.262 5.733 1.00 86.75 654 THR A CA 1
ATOM 5189 C C . THR A 1 654 ? -13.711 33.803 6.059 1.00 86.75 654 THR A C 1
ATOM 5191 O O . THR A 1 654 ? -13.815 32.976 5.155 1.00 86.75 654 THR A O 1
ATOM 5194 N N . GLY A 1 655 ? -13.929 33.466 7.336 1.00 76.12 655 GLY A N 1
ATOM 5195 C CA . GLY A 1 655 ? -14.160 32.091 7.796 1.00 76.12 655 GLY A CA 1
ATOM 5196 C C . GLY A 1 655 ? -12.889 31.234 7.869 1.00 76.12 655 GLY A C 1
ATOM 5197 O O . GLY A 1 655 ? -12.982 30.004 7.802 1.00 76.12 655 GLY A O 1
ATOM 5198 N N . GLY A 1 656 ? -11.718 31.872 7.927 1.00 79.56 656 GLY A N 1
ATOM 5199 C CA . GLY A 1 656 ? -10.454 31.256 8.319 1.00 79.56 656 GLY A CA 1
ATOM 5200 C C . GLY A 1 656 ? -10.218 31.345 9.829 1.00 79.56 656 GLY A C 1
ATOM 5201 O O . GLY A 1 656 ? -11.129 31.648 10.599 1.00 79.56 656 GLY A O 1
ATOM 5202 N N . GLU A 1 657 ? -8.988 31.061 10.250 1.00 80.50 657 GLU A N 1
ATOM 5203 C CA . GLU A 1 657 ? -8.582 31.036 11.661 1.00 80.50 657 GLU A CA 1
ATOM 5204 C C . GLU A 1 657 ? -7.307 31.865 11.876 1.00 80.50 657 GLU A C 1
ATOM 5206 O O . GLU A 1 657 ? -6.443 31.951 10.995 1.00 80.50 657 GLU A O 1
ATOM 5211 N N . TYR A 1 658 ? -7.218 32.498 13.048 1.00 82.31 658 TYR A N 1
ATOM 5212 C CA . TYR A 1 658 ? -6.059 33.274 13.481 1.00 82.31 658 TYR A CA 1
ATOM 5213 C C . TYR A 1 658 ? -5.152 32.434 14.380 1.00 82.31 658 TYR A C 1
ATOM 5215 O O . TYR A 1 658 ? -5.615 31.817 15.339 1.00 82.31 658 TYR A O 1
ATOM 5223 N N . PHE A 1 659 ? -3.854 32.471 14.092 1.00 78.44 659 PHE A N 1
ATOM 5224 C CA . PHE A 1 659 ? -2.816 31.772 14.835 1.00 78.44 659 PHE A CA 1
ATOM 5225 C C . PHE A 1 659 ? -1.685 32.721 15.229 1.00 78.44 659 PHE A C 1
ATOM 5227 O O . PHE A 1 659 ? -1.487 33.783 14.637 1.00 78.44 659 PHE A O 1
ATOM 5234 N N . THR A 1 660 ? -0.896 32.302 16.212 1.00 75.88 660 THR A N 1
ATOM 5235 C CA . THR A 1 660 ? 0.333 32.994 16.617 1.00 75.88 660 THR A CA 1
ATOM 5236 C C . THR A 1 660 ? 1.491 32.023 16.510 1.00 75.88 660 THR A C 1
ATOM 5238 O O . THR A 1 660 ? 1.305 30.850 16.834 1.00 75.88 660 THR A O 1
ATOM 5241 N N . SER A 1 661 ? 2.652 32.497 16.068 1.00 74.75 661 SER A N 1
ATOM 5242 C CA . SER A 1 661 ? 3.861 31.683 15.983 1.00 74.75 661 SER A CA 1
ATOM 5243 C C . SER A 1 661 ? 5.109 32.494 16.338 1.00 74.75 661 SER A C 1
ATOM 5245 O O . SER A 1 661 ? 5.198 33.693 16.067 1.00 74.75 661 SER A O 1
ATOM 5247 N N . SER A 1 662 ? 6.072 31.819 16.961 1.00 68.69 662 SER A N 1
ATOM 5248 C CA . SER A 1 662 ? 7.416 32.315 17.264 1.00 68.69 662 SER A CA 1
ATOM 5249 C C . SER A 1 662 ? 8.526 31.552 16.525 1.00 68.69 662 SER A C 1
ATOM 5251 O O . SER A 1 662 ? 9.675 32.004 16.561 1.00 68.69 662 SER A O 1
ATOM 5253 N N . THR A 1 663 ? 8.224 30.422 15.868 1.00 69.75 663 THR A N 1
ATOM 5254 C CA . THR A 1 663 ? 9.215 29.591 15.151 1.00 69.75 663 THR A CA 1
ATOM 5255 C C . THR A 1 663 ? 8.698 29.064 13.808 1.00 69.75 663 THR A C 1
ATOM 5257 O O . THR A 1 663 ? 7.493 29.019 13.561 1.00 69.75 663 THR A O 1
ATOM 5260 N N . SER A 1 664 ? 9.604 28.645 12.918 1.00 71.50 664 SER A N 1
ATOM 5261 C CA . SER A 1 664 ? 9.226 28.047 11.629 1.00 71.50 664 SER A CA 1
ATOM 5262 C C . SER A 1 664 ? 8.420 26.760 11.791 1.00 71.50 664 SER A C 1
ATOM 5264 O O . SER A 1 664 ? 7.444 26.556 11.074 1.00 71.50 664 SER A O 1
ATOM 5266 N N . GLU A 1 665 ? 8.770 25.931 12.772 1.00 69.94 665 GLU A N 1
ATOM 5267 C CA . GLU A 1 665 ? 8.112 24.650 13.041 1.00 69.94 665 GLU A CA 1
ATOM 5268 C C . GLU A 1 665 ? 6.653 24.857 13.468 1.00 69.94 665 GLU A C 1
ATOM 5270 O O . GLU A 1 665 ? 5.766 24.146 13.007 1.00 69.94 665 GLU A O 1
ATOM 5275 N N . GLU A 1 666 ? 6.373 25.883 14.278 1.00 69.50 666 GLU A N 1
ATOM 5276 C CA . GLU A 1 666 ? 5.000 26.237 14.657 1.00 69.50 666 GLU A CA 1
ATOM 5277 C C . GLU A 1 666 ? 4.158 26.654 13.438 1.00 69.50 666 GLU A C 1
ATOM 5279 O O . GLU A 1 666 ? 2.978 26.314 13.362 1.00 69.50 666 GLU A O 1
ATOM 5284 N N . ILE A 1 667 ? 4.745 27.346 12.451 1.00 76.38 667 ILE A N 1
ATOM 5285 C CA . ILE A 1 667 ? 4.047 27.714 11.203 1.00 76.38 667 ILE A CA 1
ATOM 5286 C C . ILE A 1 667 ? 3.751 26.464 10.361 1.00 76.38 667 ILE A C 1
ATOM 5288 O O . ILE A 1 667 ? 2.660 26.345 9.801 1.00 76.38 667 ILE A O 1
ATOM 5292 N N . GLU A 1 668 ? 4.693 25.521 10.287 1.00 77.81 668 GLU A N 1
ATOM 5293 C CA . GLU A 1 668 ? 4.501 24.230 9.611 1.00 77.81 668 GLU A CA 1
ATOM 5294 C C . GLU A 1 668 ? 3.373 23.418 10.270 1.00 77.81 668 GLU A C 1
ATOM 5296 O O . GLU A 1 668 ? 2.475 22.924 9.589 1.00 77.81 668 GLU A O 1
ATOM 5301 N N . HIS A 1 669 ? 3.341 23.374 11.602 1.00 68.88 669 HIS A N 1
ATOM 5302 C CA . HIS A 1 669 ? 2.273 22.738 12.371 1.00 68.88 669 HIS A CA 1
ATOM 5303 C C . HIS A 1 669 ? 0.905 23.410 12.152 1.00 68.88 669 HIS A C 1
ATOM 5305 O O . HIS A 1 669 ? -0.108 22.735 11.958 1.00 68.88 669 HIS A O 1
ATOM 5311 N N . ILE A 1 670 ? 0.854 24.747 12.126 1.00 72.19 670 ILE A N 1
ATOM 5312 C CA . ILE A 1 670 ? -0.368 25.500 11.801 1.00 72.19 670 ILE A CA 1
ATOM 5313 C C . ILE A 1 670 ? -0.866 25.142 10.396 1.00 72.19 670 ILE A C 1
ATOM 5315 O O . ILE A 1 670 ? -2.063 24.928 10.199 1.00 72.19 670 ILE A O 1
ATOM 5319 N N . PHE A 1 671 ? 0.035 25.038 9.418 1.00 78.00 671 PHE A N 1
ATOM 5320 C CA . PHE A 1 671 ? -0.324 24.611 8.069 1.00 78.00 671 PHE A CA 1
ATOM 5321 C C . PHE A 1 671 ? -0.942 23.204 8.052 1.00 78.00 671 PHE A C 1
ATOM 5323 O O . PHE A 1 671 ? -1.970 22.989 7.400 1.00 78.00 671 PHE A O 1
ATOM 5330 N N . ASP A 1 672 ? -0.388 22.268 8.819 1.00 65.69 672 ASP A N 1
ATOM 5331 C CA . ASP A 1 672 ? -0.952 20.926 8.956 1.00 65.69 672 ASP A CA 1
ATOM 5332 C C . ASP A 1 672 ? -2.352 20.941 9.595 1.00 65.69 672 ASP A C 1
ATOM 5334 O O . ASP A 1 672 ? -3.258 20.255 9.111 1.00 65.69 672 ASP A O 1
ATOM 5338 N N . LEU A 1 673 ? -2.581 21.767 10.626 1.00 61.72 673 LEU A N 1
ATOM 5339 C CA . LEU A 1 673 ? -3.916 21.957 11.220 1.00 61.72 673 LEU A CA 1
ATOM 5340 C C . LEU A 1 673 ? -4.929 22.461 10.191 1.00 61.72 673 LEU A C 1
ATOM 5342 O O . LEU A 1 673 ? -6.045 21.943 10.107 1.00 61.72 673 LEU A O 1
ATOM 5346 N N . ILE A 1 674 ? -4.536 23.454 9.390 1.00 72.44 674 ILE A N 1
ATOM 5347 C CA . ILE A 1 674 ? -5.379 24.012 8.329 1.00 72.44 674 ILE A CA 1
ATOM 5348 C C . ILE A 1 674 ? -5.765 22.911 7.336 1.00 72.44 674 ILE A C 1
ATOM 5350 O O . ILE A 1 674 ? -6.942 22.771 6.984 1.00 72.44 674 ILE A O 1
ATOM 5354 N N . CYS A 1 675 ? -4.792 22.098 6.918 1.00 67.94 675 CYS A N 1
ATOM 5355 C CA . CYS A 1 675 ? -5.023 20.982 6.011 1.00 67.94 675 CYS A CA 1
ATOM 5356 C C . CYS A 1 675 ? -5.997 19.959 6.610 1.00 67.94 675 CYS A C 1
ATOM 5358 O O . CYS A 1 675 ? -6.945 19.557 5.931 1.00 67.94 675 CYS A O 1
ATOM 5360 N N . LEU A 1 676 ? -5.841 19.595 7.885 1.00 59.41 676 LEU A N 1
ATOM 5361 C CA . LEU A 1 676 ? -6.761 18.685 8.571 1.00 59.41 676 LEU A CA 1
ATOM 5362 C C . LEU A 1 676 ? -8.183 19.231 8.682 1.00 59.41 676 LEU A C 1
ATOM 5364 O O . LEU A 1 676 ? -9.128 18.539 8.294 1.00 59.41 676 LEU A O 1
ATOM 5368 N N . ASN A 1 677 ? -8.350 20.472 9.148 1.00 59.34 677 ASN A N 1
ATOM 5369 C CA . ASN A 1 677 ? -9.671 21.094 9.294 1.00 59.34 677 ASN A CA 1
ATOM 5370 C C . ASN A 1 677 ? -10.404 21.204 7.947 1.00 59.34 677 ASN A C 1
ATOM 5372 O O . ASN A 1 677 ? -11.635 21.185 7.892 1.00 59.34 677 ASN A O 1
ATOM 5376 N N . ARG A 1 678 ? -9.657 21.258 6.840 1.00 64.44 678 ARG A N 1
ATOM 5377 C CA . ARG A 1 678 ? -10.192 21.265 5.473 1.00 64.44 678 ARG A CA 1
ATOM 5378 C C . ARG A 1 678 ? -10.286 19.886 4.826 1.00 64.44 678 ARG A C 1
ATOM 5380 O O . ARG A 1 678 ? -10.673 19.798 3.663 1.00 64.44 678 ARG A O 1
ATOM 5387 N N . SER A 1 679 ? -9.985 18.813 5.560 1.00 58.41 679 SER A N 1
ATOM 5388 C CA . SER A 1 679 ? -9.948 17.438 5.038 1.00 58.41 679 SER A CA 1
ATOM 5389 C C . SER A 1 679 ? -8.988 17.259 3.848 1.00 58.41 679 SER A C 1
ATOM 5391 O O . SER A 1 679 ? -9.205 16.417 2.971 1.00 58.41 679 SER A O 1
ATOM 5393 N N . ILE A 1 680 ? -7.914 18.048 3.807 1.00 58.59 680 ILE A N 1
ATOM 5394 C CA . ILE A 1 680 ? -6.881 18.005 2.776 1.00 58.59 680 ILE A CA 1
ATOM 5395 C C . ILE A 1 680 ? -5.764 17.056 3.235 1.00 58.59 680 ILE A C 1
ATOM 5397 O O . ILE A 1 680 ? -5.090 17.276 4.238 1.00 58.59 680 ILE A O 1
ATOM 5401 N N . LYS A 1 681 ? -5.556 15.972 2.479 1.00 54.84 681 LYS A N 1
ATOM 5402 C CA . LYS A 1 681 ? -4.615 14.888 2.817 1.00 54.84 681 LYS A CA 1
ATOM 5403 C C . LYS A 1 681 ? -3.161 15.241 2.461 1.00 54.84 681 LYS A C 1
ATOM 5405 O O . LYS A 1 681 ? -2.640 14.754 1.452 1.00 54.84 681 LYS A O 1
ATOM 5410 N N . ILE A 1 682 ? -2.524 16.107 3.249 1.00 49.00 682 ILE A N 1
ATOM 5411 C CA . ILE A 1 682 ? -1.091 16.470 3.119 1.00 49.00 682 ILE A CA 1
ATOM 5412 C C . ILE A 1 682 ? -0.274 16.068 4.350 1.00 49.00 682 ILE A C 1
ATOM 5414 O O . ILE A 1 682 ? 0.918 15.806 4.213 1.00 49.00 682 ILE A O 1
ATOM 5418 N N . VAL A 1 683 ? -0.925 15.985 5.507 1.00 48.75 683 VAL A N 1
ATOM 5419 C CA . VAL A 1 683 ? -0.292 15.816 6.817 1.00 48.75 683 VAL A CA 1
ATOM 5420 C C . VAL A 1 683 ? 0.228 14.390 7.006 1.00 48.75 683 VAL A C 1
ATOM 5422 O O . VAL A 1 683 ? -0.445 13.439 6.595 1.00 48.75 683 VAL A O 1
ATOM 5425 N N . SER A 1 684 ? 1.409 14.234 7.616 1.00 48.41 684 SER A N 1
ATOM 5426 C CA . SER A 1 684 ? 1.835 12.928 8.120 1.00 48.41 684 SER A CA 1
ATOM 5427 C C . SER A 1 684 ? 0.977 12.592 9.341 1.00 48.41 684 SER A C 1
ATOM 5429 O O . SER A 1 684 ? 0.932 13.316 10.336 1.00 48.41 684 SER A O 1
ATOM 5431 N N . ASP A 1 685 ? 0.195 11.539 9.191 1.00 44.94 685 ASP A N 1
ATOM 5432 C CA . ASP A 1 685 ? -0.624 10.943 10.233 1.00 44.94 685 ASP A CA 1
ATOM 5433 C C . ASP A 1 685 ? -0.357 9.443 10.113 1.00 44.94 685 ASP A C 1
ATOM 5435 O O . ASP A 1 685 ? -1.124 8.691 9.500 1.00 44.94 685 ASP A O 1
ATOM 5439 N N . ASP A 1 686 ? 0.821 9.038 10.594 1.00 45.50 686 ASP A N 1
ATOM 5440 C CA . ASP A 1 686 ? 1.365 7.683 10.510 1.00 45.50 686 ASP A CA 1
ATOM 5441 C C . ASP A 1 686 ? 0.368 6.661 11.073 1.00 45.50 686 ASP A C 1
ATOM 5443 O O . ASP A 1 686 ? 0.326 5.504 10.644 1.00 45.50 686 ASP A O 1
ATOM 5447 N N . ASN A 1 687 ? -0.481 7.075 12.020 1.00 39.53 687 ASN A N 1
ATOM 5448 C CA . ASN A 1 687 ? -1.461 6.199 12.650 1.00 39.53 687 ASN A CA 1
ATOM 5449 C C . ASN A 1 687 ? -2.914 6.393 12.166 1.00 39.53 687 ASN A C 1
ATOM 5451 O O . ASN A 1 687 ? -3.792 5.615 12.568 1.00 39.53 687 ASN A O 1
ATOM 5455 N N . LYS A 1 688 ? -3.143 7.366 11.277 1.00 42.47 688 LYS A N 1
ATOM 5456 C CA . LYS A 1 688 ? -4.391 7.677 10.567 1.00 42.47 688 LYS A CA 1
ATOM 5457 C C . LYS A 1 688 ? -5.592 7.926 11.474 1.00 42.47 688 LYS A C 1
ATOM 5459 O O . LYS A 1 688 ? -6.719 7.544 11.138 1.00 42.47 688 LYS A O 1
ATOM 5464 N N . ASN A 1 689 ? -5.375 8.512 12.647 1.00 44.19 689 ASN A N 1
ATOM 5465 C CA . ASN A 1 689 ? -6.450 8.862 13.579 1.00 44.19 689 ASN A CA 1
ATOM 5466 C C . ASN A 1 689 ? -7.053 10.257 13.321 1.00 44.19 689 ASN A C 1
ATOM 5468 O O . ASN A 1 689 ? -7.896 10.699 14.107 1.00 44.19 689 ASN A O 1
ATOM 5472 N N . ASN A 1 690 ? -6.677 10.902 12.212 1.00 41.41 690 ASN A N 1
ATOM 5473 C CA . ASN A 1 690 ? -6.969 12.289 11.852 1.00 41.41 690 ASN A CA 1
ATOM 5474 C C . ASN A 1 690 ? -6.342 13.307 12.821 1.00 41.41 690 ASN A C 1
ATOM 5476 O O . ASN A 1 690 ? -6.885 14.397 13.008 1.00 41.41 690 ASN A O 1
ATOM 5480 N N . ILE A 1 691 ? -5.217 12.948 13.442 1.00 42.47 691 ILE A N 1
ATOM 5481 C CA . ILE A 1 691 ? -4.382 13.808 14.281 1.00 42.47 691 ILE A CA 1
ATOM 5482 C C . ILE A 1 691 ? -2.967 13.765 13.675 1.00 42.47 691 ILE A C 1
ATOM 5484 O O . ILE A 1 691 ? -2.437 12.678 13.484 1.00 42.47 691 ILE A O 1
ATOM 5488 N N . PRO A 1 692 ? -2.329 14.904 13.356 1.00 46.88 692 PRO A N 1
ATOM 5489 C CA . PRO A 1 692 ? -0.974 14.925 12.812 1.00 46.88 692 PRO A CA 1
ATOM 5490 C C . PRO A 1 692 ? 0.026 14.255 13.754 1.00 46.88 692 PRO A C 1
ATOM 5492 O O . PRO A 1 692 ? -0.054 14.435 14.975 1.00 46.88 692 PRO A O 1
ATOM 5495 N N . ASP A 1 693 ? 1.053 13.612 13.205 1.00 49.97 693 ASP A N 1
ATOM 5496 C CA . ASP A 1 693 ? 2.113 12.974 13.996 1.00 49.97 693 ASP A CA 1
ATOM 5497 C C . ASP A 1 693 ? 2.849 13.946 14.918 1.00 49.97 693 ASP A C 1
ATOM 5499 O O . ASP A 1 693 ? 3.340 13.545 15.973 1.00 49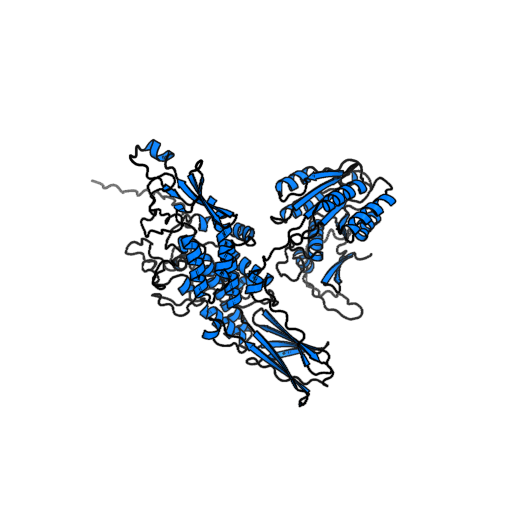.97 693 ASP A O 1
ATOM 5503 N N . TRP A 1 694 ? 2.940 15.228 14.562 1.00 46.38 694 TRP A N 1
ATOM 5504 C CA . TRP A 1 694 ? 3.552 16.228 15.436 1.00 46.38 694 TRP A CA 1
ATOM 5505 C C . TRP A 1 694 ? 2.671 16.552 16.650 1.00 46.38 694 TRP A C 1
ATOM 5507 O O . TRP A 1 694 ? 3.208 16.665 17.753 1.00 46.38 694 TRP A O 1
ATOM 5517 N N . ILE A 1 695 ? 1.337 16.574 16.502 1.00 43.62 695 ILE A N 1
ATOM 5518 C CA . ILE A 1 695 ? 0.415 16.663 17.648 1.00 43.62 695 ILE A CA 1
ATOM 5519 C C . ILE A 1 695 ? 0.587 15.417 18.516 1.00 43.62 695 ILE A C 1
ATOM 5521 O O . ILE A 1 695 ? 0.622 15.508 19.742 1.00 43.62 695 ILE A O 1
ATOM 5525 N N . GLU A 1 696 ? 0.766 14.244 17.909 1.00 42.59 696 GLU A N 1
ATOM 5526 C CA . GLU A 1 696 ? 1.029 13.025 18.669 1.00 42.59 696 GLU A CA 1
ATOM 5527 C C . GLU A 1 696 ? 2.376 13.035 19.390 1.00 42.59 696 GLU A C 1
ATOM 5529 O O . GLU A 1 696 ? 2.472 12.532 20.511 1.00 42.59 696 GLU A O 1
ATOM 5534 N N . ARG A 1 697 ? 3.423 13.577 18.762 1.00 40.75 697 ARG A N 1
ATOM 5535 C CA . ARG A 1 697 ? 4.767 13.686 19.341 1.00 40.75 697 ARG A CA 1
ATOM 5536 C C . ARG A 1 697 ? 4.784 14.664 20.504 1.00 40.75 697 ARG A C 1
ATOM 5538 O O . ARG A 1 697 ? 5.307 14.292 21.548 1.00 40.75 697 ARG A O 1
ATOM 5545 N N . GLU A 1 698 ? 4.169 15.839 20.381 1.00 35.41 698 GLU A N 1
ATOM 5546 C CA . GLU A 1 698 ? 4.045 16.794 21.492 1.00 35.41 698 GLU A CA 1
ATOM 5547 C C . GLU A 1 698 ? 3.214 16.224 22.650 1.00 35.41 698 GLU A C 1
ATOM 5549 O O . GLU A 1 698 ? 3.601 16.365 23.809 1.00 35.41 698 GLU A O 1
ATOM 5554 N N . VAL A 1 699 ? 2.146 15.472 22.353 1.00 32.84 699 VAL A N 1
ATOM 5555 C CA . VAL A 1 699 ? 1.361 14.731 23.360 1.00 32.84 699 VAL A CA 1
ATOM 5556 C C . VAL A 1 699 ? 2.166 13.582 23.998 1.00 32.84 699 VAL A C 1
ATOM 5558 O O . VAL A 1 699 ? 1.895 13.198 25.138 1.00 32.84 699 VAL A O 1
ATOM 5561 N N . ARG A 1 700 ? 3.174 13.032 23.306 1.00 31.34 700 ARG A N 1
ATOM 5562 C CA . ARG A 1 700 ? 4.053 11.957 23.808 1.00 31.34 700 ARG A CA 1
ATOM 5563 C C . ARG A 1 700 ? 5.319 12.448 24.520 1.00 31.34 700 ARG A C 1
ATOM 5565 O O . ARG A 1 700 ? 5.967 11.623 25.169 1.00 31.34 700 ARG A O 1
ATOM 5572 N N . ILE A 1 701 ? 5.669 13.737 24.488 1.00 27.50 701 ILE A N 1
ATOM 5573 C CA . ILE A 1 701 ? 6.774 14.256 25.309 1.00 27.50 701 ILE A CA 1
ATOM 5574 C C . ILE A 1 701 ? 6.339 14.201 26.788 1.00 27.50 701 ILE A C 1
ATOM 5576 O O . ILE A 1 701 ? 5.409 14.879 27.212 1.00 27.50 701 ILE A O 1
ATOM 5580 N N . ASN A 1 702 ? 7.031 13.369 27.575 1.00 29.59 702 ASN A N 1
ATOM 5581 C CA . ASN A 1 702 ? 6.827 13.086 29.009 1.00 29.59 702 ASN A CA 1
ATOM 5582 C C . ASN A 1 702 ? 5.667 12.145 29.414 1.00 29.59 702 ASN A C 1
ATOM 5584 O O . ASN A 1 702 ? 5.354 12.063 30.598 1.00 29.59 702 ASN A O 1
ATOM 5588 N N . GLY A 1 703 ? 5.073 11.372 28.499 1.00 29.72 703 GLY A N 1
ATOM 5589 C CA . GLY A 1 703 ? 4.384 10.118 28.866 1.00 29.72 703 GLY A CA 1
ATOM 5590 C C . GLY A 1 703 ? 3.144 10.189 29.784 1.00 29.72 703 GLY A C 1
ATOM 5591 O O . GLY A 1 703 ? 2.938 9.268 30.575 1.00 29.72 703 GLY A O 1
ATOM 5592 N N . TYR A 1 704 ? 2.287 11.213 29.689 1.00 30.56 704 TYR A N 1
ATOM 5593 C CA . TYR A 1 704 ? 1.072 11.321 30.525 1.00 30.56 704 TYR A CA 1
ATOM 5594 C C . TYR A 1 704 ? -0.211 10.760 29.872 1.00 30.56 704 TYR A C 1
ATOM 5596 O O . TYR A 1 704 ? -0.365 10.733 28.653 1.00 30.56 704 TYR A O 1
ATOM 5604 N N . LYS A 1 705 ? -1.161 10.319 30.716 1.00 30.27 705 LYS A N 1
ATOM 5605 C CA . LYS A 1 705 ? -2.446 9.672 30.371 1.00 30.27 705 LYS A CA 1
ATOM 5606 C C . LYS A 1 705 ? -3.619 10.517 30.905 1.00 30.27 705 LYS A C 1
ATOM 5608 O O . LYS A 1 705 ? -3.558 10.944 32.052 1.00 30.27 705 LYS A O 1
ATOM 5613 N N . TYR A 1 706 ? -4.696 10.705 30.132 1.00 31.94 706 TYR A N 1
ATOM 5614 C CA . TYR A 1 706 ? -5.891 11.466 30.556 1.00 31.94 706 TYR A CA 1
ATOM 5615 C C . TYR A 1 706 ? -7.120 10.577 30.837 1.00 31.94 706 TYR A C 1
ATOM 5617 O O . TYR A 1 706 ? -7.435 9.671 30.063 1.00 31.94 706 TYR A O 1
ATOM 5625 N N . GLN A 1 707 ? -7.846 10.892 31.920 1.00 28.00 707 GLN A N 1
ATOM 5626 C CA . GLN A 1 707 ? -9.217 10.452 32.233 1.00 28.00 707 GLN A CA 1
ATOM 5627 C C . GLN A 1 707 ? -10.121 11.682 32.446 1.00 28.00 707 GLN A C 1
ATOM 5629 O O . GLN A 1 707 ? -9.657 12.730 32.886 1.00 28.00 707 GLN A O 1
ATOM 5634 N N . LYS A 1 708 ? -11.413 11.559 32.116 1.00 26.55 708 LYS A N 1
ATOM 5635 C CA . LYS A 1 708 ? -12.410 12.646 32.129 1.00 26.55 708 LYS A CA 1
ATOM 5636 C C . LYS A 1 708 ? -13.444 12.427 33.240 1.00 26.55 708 LYS A C 1
ATOM 5638 O O . LYS A 1 708 ? -14.024 11.350 33.291 1.00 26.55 708 LYS A O 1
ATOM 5643 N N . GLU A 1 709 ? -13.767 13.467 34.013 1.00 27.53 709 GLU A N 1
ATOM 5644 C CA . GLU A 1 709 ? -14.956 13.529 34.882 1.00 27.53 709 GLU A CA 1
ATOM 5645 C C . GLU A 1 709 ? -15.679 14.892 34.828 1.00 27.53 709 GLU A C 1
ATOM 5647 O O . GLU A 1 709 ? -15.179 15.877 34.282 1.00 27.53 709 GLU A O 1
ATOM 5652 N N . GLN A 1 710 ? -16.919 14.891 35.336 1.00 32.78 710 GLN A N 1
ATOM 5653 C CA . GLN A 1 710 ? -18.038 15.759 34.946 1.00 32.78 710 GLN A CA 1
ATOM 5654 C C . GLN A 1 710 ? -17.947 17.248 35.317 1.00 32.78 710 GLN A C 1
ATOM 5656 O O . GLN A 1 710 ? -18.692 18.013 34.718 1.00 32.78 710 GLN A O 1
ATOM 5661 N N . ASN A 1 711 ? -17.050 17.691 36.206 1.00 28.56 711 ASN A N 1
ATOM 5662 C CA . ASN A 1 711 ? -16.936 19.108 36.609 1.00 28.56 711 ASN A CA 1
ATOM 5663 C C . ASN A 1 711 ? -15.485 19.638 36.593 1.00 28.56 711 ASN A C 1
ATOM 5665 O O . ASN A 1 711 ? -15.133 20.537 37.353 1.00 28.56 711 ASN A O 1
ATOM 5669 N N . GLY A 1 712 ? -14.654 19.099 35.698 1.00 30.69 712 GLY A N 1
ATOM 5670 C CA . GLY A 1 712 ? -13.225 19.417 35.605 1.00 30.69 712 GLY A CA 1
ATOM 5671 C C . GLY A 1 712 ? -12.361 18.409 36.370 1.00 30.69 712 GLY A C 1
ATOM 5672 O O . GLY A 1 712 ? -12.821 17.792 37.327 1.00 30.69 712 GLY A O 1
ATOM 5673 N N . VAL A 1 713 ? -11.124 18.199 35.907 1.00 29.38 713 VAL A N 1
ATOM 5674 C CA . VAL A 1 713 ? -10.195 17.174 36.418 1.00 29.38 713 VAL A CA 1
ATOM 5675 C C . VAL A 1 713 ? -8.807 17.779 36.646 1.00 29.38 713 VAL A C 1
ATOM 5677 O O . VAL A 1 713 ? -8.305 18.529 35.810 1.00 29.38 713 VAL A O 1
ATOM 5680 N N . LEU A 1 714 ? -8.220 17.440 37.797 1.00 26.56 714 LEU A N 1
ATOM 5681 C CA . LEU A 1 714 ? -6.875 17.781 38.276 1.00 26.56 714 LEU A CA 1
ATOM 5682 C C . LEU A 1 714 ? -5.798 16.824 37.722 1.00 26.56 714 LEU A C 1
ATOM 5684 O O . LEU A 1 714 ? -6.083 15.660 37.452 1.00 26.56 714 LEU A O 1
ATOM 5688 N N . LEU A 1 715 ? -4.549 17.300 37.630 1.00 29.36 715 LEU A N 1
ATOM 5689 C CA . LEU A 1 715 ? -3.347 16.495 37.365 1.00 29.36 715 LEU A CA 1
ATOM 5690 C C . LEU A 1 715 ? -2.528 16.366 38.663 1.00 29.36 715 LEU A C 1
ATOM 5692 O O . LEU A 1 715 ? -2.114 17.385 39.211 1.00 29.36 715 LEU A O 1
ATOM 5696 N N . GLU A 1 716 ? -2.247 15.144 39.130 1.00 26.70 716 GLU A N 1
ATOM 5697 C CA . GLU A 1 716 ? -1.241 14.884 40.176 1.00 26.70 716 GLU A CA 1
ATOM 5698 C C . GLU A 1 716 ? -0.047 14.098 39.609 1.00 26.70 716 GLU A C 1
ATOM 5700 O O . GLU A 1 716 ? -0.194 13.179 38.803 1.00 26.70 716 GLU A O 1
ATOM 5705 N N . LYS A 1 717 ? 1.154 14.503 40.034 1.00 28.80 717 LYS A N 1
ATOM 5706 C CA . LYS A 1 717 ? 2.467 13.985 39.628 1.00 28.80 717 LYS A CA 1
ATOM 5707 C C . LYS A 1 717 ? 2.788 12.711 40.422 1.00 28.80 717 LYS A C 1
ATOM 5709 O O . LYS A 1 717 ? 2.835 12.778 41.645 1.00 28.80 717 LYS A O 1
ATOM 5714 N N . SER A 1 718 ? 3.083 11.581 39.768 1.00 27.31 718 SER A N 1
ATOM 5715 C CA . SER A 1 718 ? 3.777 10.477 40.452 1.00 27.31 718 SER A CA 1
ATOM 5716 C C . SER A 1 718 ? 5.281 10.741 40.420 1.00 27.31 718 SER A C 1
ATOM 5718 O O . SER A 1 718 ? 5.878 10.841 39.347 1.00 27.31 718 SER A O 1
ATOM 5720 N N . GLU A 1 719 ? 5.883 10.887 41.593 1.00 30.06 719 GLU A N 1
ATOM 5721 C CA . GLU A 1 719 ? 7.319 11.080 41.779 1.00 30.06 719 GLU A CA 1
ATOM 5722 C C . GLU A 1 719 ? 8.125 9.918 41.174 1.00 30.06 719 GLU A C 1
ATOM 5724 O O . GLU A 1 719 ? 7.842 8.749 41.428 1.00 30.06 719 GLU A O 1
ATOM 5729 N N . SER A 1 720 ? 9.151 10.244 40.386 1.00 29.48 720 SER A N 1
ATOM 5730 C CA . SER A 1 720 ? 10.283 9.340 40.152 1.00 29.48 720 SER A CA 1
ATOM 5731 C C . SER A 1 720 ? 11.382 9.670 41.164 1.00 29.48 720 SER A C 1
ATOM 5733 O O . SER A 1 720 ? 11.615 10.860 41.394 1.00 29.48 720 SER A O 1
ATOM 5735 N N . PRO A 1 721 ? 12.103 8.689 41.739 1.00 27.28 721 PRO A N 1
ATOM 5736 C CA . PRO A 1 721 ? 13.351 8.984 42.419 1.00 27.28 721 PRO A CA 1
ATOM 5737 C C . PRO A 1 721 ? 14.448 9.240 41.373 1.00 27.28 721 PRO A C 1
ATOM 5739 O O . PRO A 1 721 ? 14.746 8.349 40.582 1.00 27.28 721 PRO A O 1
ATOM 5742 N N . THR A 1 722 ? 14.982 10.471 41.414 1.00 29.59 722 THR A N 1
ATOM 5743 C CA . THR A 1 722 ? 16.421 10.852 41.477 1.00 29.59 722 THR A CA 1
ATOM 5744 C C . THR A 1 722 ? 17.376 10.306 40.394 1.00 29.59 722 THR A C 1
ATOM 5746 O O . THR A 1 722 ? 17.400 9.112 40.135 1.00 29.59 722 THR A O 1
ATOM 5749 N N . ASP A 1 723 ? 18.260 11.070 39.746 1.00 25.30 723 ASP A N 1
ATOM 5750 C CA . ASP A 1 723 ? 19.000 12.261 40.177 1.00 25.30 723 ASP A CA 1
ATOM 5751 C C . ASP A 1 723 ? 19.394 13.146 38.979 1.00 25.30 723 ASP A C 1
ATOM 5753 O O . ASP A 1 723 ? 19.742 12.660 37.903 1.00 25.30 723 ASP A O 1
ATOM 5757 N N . ASP A 1 724 ? 19.334 14.451 39.240 1.00 28.77 724 ASP A N 1
ATOM 5758 C CA . ASP A 1 724 ? 20.190 15.549 38.793 1.00 28.77 724 ASP A CA 1
ATOM 5759 C C . ASP A 1 724 ? 21.048 15.391 37.529 1.00 28.77 724 ASP A C 1
ATOM 5761 O O . ASP A 1 724 ? 22.068 14.706 37.519 1.00 28.77 724 ASP A O 1
ATOM 5765 N N . LEU A 1 725 ? 20.741 16.235 36.535 1.00 23.53 725 LEU A N 1
ATOM 5766 C CA . LEU A 1 725 ? 21.679 17.259 36.057 1.00 23.53 725 LEU A CA 1
ATOM 5767 C C . LEU A 1 725 ? 20.932 18.379 35.297 1.00 23.53 725 LEU A C 1
ATOM 5769 O O . LEU A 1 725 ? 20.347 18.153 34.242 1.00 23.53 725 LEU A O 1
ATOM 5773 N N . LEU A 1 726 ? 21.077 19.595 35.843 1.00 24.38 726 LEU A N 1
ATOM 5774 C CA . LEU A 1 726 ? 21.008 20.923 35.205 1.00 24.38 726 LEU A CA 1
ATOM 5775 C C . LEU A 1 726 ? 19.629 21.576 34.985 1.00 24.38 726 LEU A C 1
ATOM 5777 O O . LEU A 1 726 ? 19.132 21.714 33.871 1.00 24.38 726 LEU A O 1
ATOM 5781 N N . ASN A 1 727 ? 19.126 22.145 36.085 1.00 30.66 727 ASN A N 1
ATOM 5782 C CA . ASN A 1 727 ? 18.504 23.472 36.084 1.00 30.66 727 ASN A CA 1
ATOM 5783 C C . ASN A 1 727 ? 19.546 24.525 35.671 1.00 30.66 727 ASN A C 1
ATOM 5785 O O . ASN A 1 727 ? 20.604 24.554 36.298 1.00 30.66 727 ASN A O 1
ATOM 5789 N N . ASP A 1 728 ? 19.240 25.364 34.673 1.00 30.78 728 ASP A N 1
ATOM 5790 C CA . ASP A 1 728 ? 19.294 26.842 34.762 1.00 30.78 728 ASP A CA 1
ATOM 5791 C C . ASP A 1 728 ? 18.923 27.485 33.400 1.00 30.78 728 ASP A C 1
ATOM 5793 O O . ASP A 1 728 ? 19.796 27.822 32.605 1.00 30.78 728 ASP A O 1
ATOM 5797 N N . CYS A 1 729 ? 17.620 27.581 33.088 1.00 25.94 729 CYS A N 1
ATOM 5798 C CA . CYS A 1 729 ? 17.037 28.463 32.047 1.00 25.94 729 CYS A CA 1
ATOM 5799 C C . CYS A 1 729 ? 15.502 28.664 32.191 1.00 25.94 729 CYS A C 1
ATOM 5801 O O . CYS A 1 729 ? 14.862 29.222 31.299 1.00 25.94 729 CYS A O 1
ATOM 5803 N N . ASP A 1 730 ? 14.888 28.240 33.302 1.00 30.16 730 ASP A N 1
ATOM 5804 C CA . ASP A 1 730 ? 13.429 28.052 33.411 1.00 30.16 730 ASP A CA 1
ATOM 5805 C C . ASP A 1 730 ? 12.622 29.251 33.955 1.00 30.16 730 ASP A C 1
ATOM 5807 O O . ASP A 1 730 ? 11.411 29.143 34.125 1.00 30.16 730 ASP A O 1
ATOM 5811 N N . GLU A 1 731 ? 13.216 30.428 34.183 1.00 35.84 731 GLU A N 1
ATOM 5812 C CA . GLU A 1 731 ? 12.531 31.488 34.954 1.00 35.84 731 GLU A CA 1
ATOM 5813 C C . GLU A 1 731 ? 12.110 32.763 34.197 1.00 35.84 731 GLU A C 1
ATOM 5815 O O . GLU A 1 731 ? 11.756 33.753 34.836 1.00 35.84 731 GLU A O 1
ATOM 5820 N N . LYS A 1 732 ? 12.077 32.795 32.849 1.00 30.11 732 LYS A N 1
ATOM 5821 C CA . LYS A 1 732 ? 11.678 34.045 32.147 1.00 30.11 732 LYS A CA 1
ATOM 5822 C C . LYS A 1 732 ? 10.672 33.983 30.989 1.00 30.11 732 LYS A C 1
ATOM 5824 O O . LYS A 1 732 ? 10.145 35.042 30.665 1.00 30.11 732 LYS A O 1
ATOM 5829 N N . TYR A 1 733 ? 10.333 32.821 30.409 1.00 33.38 733 TYR A N 1
ATOM 5830 C CA . TYR A 1 733 ? 9.414 32.770 29.244 1.00 33.38 733 TYR A CA 1
ATOM 5831 C C . TYR A 1 733 ? 8.465 31.546 29.141 1.00 33.38 733 TYR A C 1
ATOM 5833 O O . TYR A 1 733 ? 8.050 31.227 28.040 1.00 33.38 733 TYR A O 1
ATOM 5841 N N . GLY A 1 734 ? 8.100 30.884 30.251 1.00 34.50 734 GLY A N 1
ATOM 5842 C CA . GLY A 1 734 ? 6.943 29.963 30.407 1.00 34.50 734 GLY A CA 1
ATOM 5843 C C . GLY A 1 734 ? 6.530 29.017 29.249 1.00 34.50 734 GLY A C 1
ATOM 5844 O O . GLY A 1 734 ? 5.968 29.447 28.249 1.00 34.50 734 GLY A O 1
ATOM 5845 N N . LYS A 1 735 ? 6.663 27.694 29.441 1.00 36.97 735 LYS A N 1
ATOM 5846 C CA . LYS A 1 735 ? 6.079 26.655 28.556 1.00 36.97 735 LYS A CA 1
ATOM 5847 C C . LYS A 1 735 ? 4.570 26.434 28.811 1.00 36.97 735 LYS A C 1
ATOM 5849 O O . LYS A 1 735 ? 4.141 26.474 29.961 1.00 36.97 735 LYS A O 1
ATOM 5854 N N . ASN A 1 736 ? 3.837 26.055 27.749 1.00 45.41 736 ASN A N 1
ATOM 5855 C CA . ASN A 1 736 ? 2.438 25.555 27.674 1.00 45.41 736 ASN A CA 1
ATOM 5856 C C . ASN A 1 736 ? 1.300 26.590 27.552 1.00 45.41 736 ASN A C 1
ATOM 5858 O O . ASN A 1 736 ? 0.565 26.822 28.512 1.00 45.41 736 ASN A O 1
ATOM 5862 N N . ASN A 1 737 ? 1.060 27.101 26.337 1.00 39.91 737 ASN A N 1
ATOM 5863 C CA . ASN A 1 737 ? 0.004 28.090 26.079 1.00 39.91 737 ASN A CA 1
ATOM 5864 C C . ASN A 1 737 ? -1.214 27.607 25.269 1.00 39.91 737 ASN A C 1
ATOM 5866 O O . ASN A 1 737 ? -2.029 28.456 24.945 1.00 39.91 737 ASN A O 1
ATOM 5870 N N . TRP A 1 738 ? -1.428 26.316 24.983 1.00 38.91 738 TRP A N 1
ATOM 5871 C CA . TRP A 1 738 ? -2.574 25.879 24.157 1.00 38.91 738 TRP A CA 1
ATOM 5872 C C . TRP A 1 738 ? -3.384 24.724 24.772 1.00 38.91 738 TRP A C 1
ATOM 5874 O O . TRP A 1 738 ? -2.825 23.805 25.363 1.00 38.91 738 TRP A O 1
ATOM 5884 N N . ASP A 1 739 ? -4.705 24.782 24.606 1.00 37.09 739 ASP A N 1
ATOM 5885 C CA . ASP A 1 739 ? -5.696 23.738 24.867 1.00 37.09 739 ASP A CA 1
ATOM 5886 C C . ASP A 1 739 ? -6.273 23.257 23.528 1.00 37.09 739 ASP A C 1
ATOM 5888 O O . ASP A 1 739 ? -6.703 24.064 22.710 1.00 37.09 739 ASP A O 1
ATOM 5892 N N . ILE A 1 740 ? -6.318 21.945 23.297 1.00 37.81 740 ILE A N 1
ATOM 5893 C CA . ILE A 1 740 ? -6.874 21.358 22.071 1.00 37.81 740 ILE A CA 1
ATOM 5894 C C . ILE A 1 740 ? -8.244 20.750 22.386 1.00 37.81 740 ILE A C 1
ATOM 5896 O O . ILE A 1 740 ? -8.382 19.897 23.263 1.00 37.81 740 ILE A O 1
ATOM 5900 N N . PHE A 1 741 ? -9.262 21.166 21.643 1.00 37.22 741 PHE A N 1
ATOM 5901 C CA . PHE A 1 741 ? -10.633 20.680 21.713 1.00 37.22 741 PHE A CA 1
ATOM 5902 C C . PHE A 1 741 ? -10.992 19.982 20.406 1.00 37.22 741 PHE A C 1
ATOM 5904 O O . PHE A 1 741 ? -10.582 20.396 19.330 1.00 37.22 741 PHE A O 1
ATOM 5911 N N . ILE A 1 742 ? -11.814 18.943 20.483 1.00 33.31 742 ILE A N 1
ATOM 5912 C CA . ILE A 1 742 ? -12.439 18.340 19.306 1.00 33.31 742 ILE A CA 1
ATOM 5913 C C . ILE A 1 742 ? -13.914 18.711 19.383 1.00 33.31 742 ILE A C 1
ATOM 5915 O O . ILE A 1 742 ? -14.597 18.357 20.349 1.00 33.31 742 ILE A O 1
ATOM 5919 N N . ASN A 1 743 ? -14.392 19.493 18.416 1.00 36.41 743 ASN A N 1
ATOM 5920 C CA . ASN A 1 743 ? -15.785 19.917 18.386 1.00 36.41 743 ASN A CA 1
ATOM 5921 C C . ASN A 1 743 ? -16.702 18.769 17.923 1.00 36.41 743 ASN A C 1
ATOM 5923 O O . ASN A 1 743 ? -16.254 17.728 17.440 1.00 36.41 743 ASN A O 1
ATOM 5927 N N . SER A 1 744 ? -18.015 18.962 18.054 1.00 28.64 744 SER A N 1
ATOM 5928 C CA . SER A 1 744 ? -19.033 17.951 17.728 1.00 28.64 744 SER A CA 1
ATOM 5929 C C . SER A 1 744 ? -19.076 17.518 16.256 1.00 28.64 744 SER A C 1
ATOM 5931 O O . SER A 1 744 ? -19.776 16.561 15.937 1.00 28.64 744 SER A O 1
ATOM 5933 N N . ASN A 1 745 ? -18.339 18.200 15.374 1.00 30.05 745 ASN A N 1
ATOM 5934 C CA . ASN A 1 745 ? -18.218 17.891 13.950 1.00 30.05 745 ASN A CA 1
ATOM 5935 C C . ASN A 1 745 ? -16.840 17.291 13.601 1.00 30.05 745 ASN A C 1
ATOM 5937 O O . ASN A 1 745 ? -16.473 17.280 12.430 1.00 30.05 745 ASN A O 1
ATOM 5941 N N . ASN A 1 746 ? -16.080 16.810 14.594 1.00 31.84 746 ASN A N 1
ATOM 5942 C CA . ASN A 1 746 ? -14.700 16.319 14.458 1.00 31.84 746 ASN A CA 1
ATOM 5943 C C . ASN A 1 746 ? -13.679 17.377 13.988 1.00 31.84 746 ASN A C 1
ATOM 5945 O O . ASN A 1 746 ? -12.602 17.014 13.527 1.00 31.84 746 ASN A O 1
ATOM 5949 N N . GLY A 1 747 ? -13.983 18.672 14.111 1.00 30.23 747 GLY A N 1
ATOM 5950 C CA . GLY A 1 747 ? -13.001 19.735 13.884 1.00 30.23 747 GLY A CA 1
ATOM 5951 C C . GLY A 1 747 ? -12.099 19.915 15.103 1.00 30.23 747 GLY A C 1
ATOM 5952 O O . GLY A 1 747 ? -12.602 19.931 16.233 1.00 30.23 747 GLY A O 1
ATOM 5953 N N . ILE A 1 748 ? -10.790 20.059 14.885 1.00 36.91 748 ILE A N 1
ATOM 5954 C CA . ILE A 1 748 ? -9.831 20.372 15.948 1.00 36.91 748 ILE A CA 1
ATOM 5955 C C . ILE A 1 748 ? -9.861 21.888 16.169 1.00 36.91 748 ILE A C 1
ATOM 5957 O O . ILE A 1 748 ? -9.626 22.667 15.251 1.00 36.91 748 ILE A O 1
ATOM 5961 N N . VAL A 1 749 ? -10.181 22.303 17.390 1.00 36.81 749 VAL A N 1
ATOM 5962 C CA . VAL A 1 749 ? -10.209 23.697 17.839 1.00 36.81 749 VAL A CA 1
ATOM 5963 C C . VAL A 1 749 ? -9.089 23.865 18.853 1.00 36.81 749 VAL A C 1
ATOM 5965 O O . VAL A 1 749 ? -9.144 23.274 19.926 1.00 36.81 749 VAL A O 1
ATOM 5968 N N . VAL A 1 750 ? -8.077 24.665 18.539 1.00 40.47 750 VAL A N 1
ATOM 5969 C CA . VAL A 1 750 ? -6.968 24.947 19.459 1.00 40.47 750 VAL A CA 1
ATOM 5970 C C . VAL A 1 750 ? -7.196 26.324 20.079 1.00 40.47 750 VAL A C 1
ATOM 5972 O O . VAL A 1 750 ? -7.424 27.297 19.368 1.00 40.47 750 VAL A O 1
ATOM 5975 N N . LYS A 1 751 ? -7.187 26.423 21.409 1.00 38.91 751 LYS A N 1
ATOM 5976 C CA . LYS A 1 751 ? -7.432 27.662 22.154 1.00 38.91 751 LYS A CA 1
ATOM 5977 C C . LYS A 1 751 ? -6.231 28.005 23.017 1.00 38.91 751 LYS A C 1
ATOM 5979 O O . LYS A 1 751 ? -5.709 27.142 23.708 1.00 38.91 751 LYS A O 1
ATOM 5984 N N . GLN A 1 752 ? -5.802 29.258 23.015 1.00 40.47 752 GLN A N 1
ATOM 5985 C CA . GLN A 1 752 ? -4.689 29.677 23.857 1.00 40.47 752 GLN A CA 1
ATOM 5986 C C . GLN A 1 752 ? -5.137 29.780 25.327 1.00 40.47 752 GLN A C 1
ATOM 5988 O O . GLN A 1 752 ? -6.210 30.321 25.610 1.00 40.47 752 GLN A O 1
ATOM 5993 N N . LYS A 1 753 ? -4.341 29.287 26.283 1.00 37.66 753 LYS A N 1
ATOM 5994 C CA . LYS A 1 753 ? -4.630 29.486 27.711 1.00 37.66 753 LYS A CA 1
ATOM 5995 C C . LYS A 1 753 ? -4.504 30.976 28.041 1.00 37.66 753 LYS A C 1
ATOM 5997 O O . LYS A 1 753 ? -3.415 31.532 27.954 1.00 37.66 753 LYS A O 1
ATOM 6002 N N . ASN A 1 754 ? -5.627 31.566 28.464 1.00 39.25 754 ASN A N 1
ATOM 6003 C CA . ASN A 1 754 ? -5.870 32.976 28.832 1.00 39.25 754 ASN A CA 1
ATOM 6004 C C . ASN A 1 754 ? -6.458 33.926 27.762 1.00 39.25 754 ASN A C 1
ATOM 6006 O O . ASN A 1 754 ? -6.337 35.141 27.922 1.00 39.25 754 ASN A O 1
ATOM 6010 N N . LEU A 1 755 ? -7.191 33.414 26.763 1.00 34.06 755 LEU A N 1
ATOM 6011 C CA . LEU A 1 755 ? -8.160 34.201 25.970 1.00 34.06 755 LEU A CA 1
ATOM 6012 C C . LEU A 1 755 ? -9.565 33.580 25.967 1.00 34.06 755 LEU A C 1
ATOM 6014 O O . LEU A 1 755 ? -9.699 32.337 25.849 1.00 34.06 755 LEU A O 1
#

InterPro domains:
  IPR002035 von Willebrand factor, type A [PF00092] (497-672)
  IPR002035 von Willebrand factor, type A [PS50234] (497-674)
  IPR002035 von Willebrand factor, type A [SM00327] (495-675)
  IPR008947 Phospholipase C/P1 nuclease domain superfamily [G3DSA:1.10.575.10] (24-291)
  IPR008947 Phospholipase C/P1 nuclease domain superfamily [SSF48537] (109-213)
  IPR036465 von Willebrand factor A-like domain superfamily [G3DSA:3.40.50.410] (496-675)
  IPR036465 von Willebrand factor A-like domain superfamily [SSF53300] (494-674)
  IPR051266 Calcium-activated chloride channel regulator [PTHR10579] (466-702)

pLDDT: mean 72.95, std 21.98, range [23.53, 98.31]

Sequence (755 aa):
MKKPIILAIGLSLLVIPSTAYGWGNVSTHPEINAKSYESFINNSNIPFTNKKQYKGIGYPDDIQTGEISEYGPLGRFERLKGEIPLEETQEFWIREGGFSADEPEALMGIRHFYDPTFNNESLGFLTDLDIKDGDPSGYSRGVGTNAKQWALKKNIKSLLETNPYSWEYALEYYKAGMETDNLVEKNLYFGKAFRALGQTMHLMADMTQPAHVRNDGHKQGEPIEDNVTDTLVSNIASEPLPNEVNQLLKNISSPSELFDVVSKYTNNNFYSNDTIYNNGSGTKEDPIIYPRNNKKNYPSPYFKQLTLDNDNITYYKYFDNKKVRMVELWMKDDIAREEQIDEIIPTYKVPPEFATDYASVLIPLAIKSNMILLNEFFPKMYINLVPSKENETISAEIIHNADNSGWRKVGQIKYSGKGQIKIDNDVREVEFIKGKMAPISLSNMNWNSISLTVDAGGRFYSKTIANTESGYKLADPVKLTSLEEYLSKPSLRRPFDLIFVIDSSGSMGPGSGDEYNGDLNNNRILATKNIIKSLKYNDRSAIIDFDTSAKLLQDLTSDKEALIKSADRIDSSGGTDVETGLKEAINLANTIPFSDDRNPPLVILLTDGKDNENHIDSYERITDFAKRNNIYVYTVSLGKTPNTGLLNKIANETGGEYFTSSTSEEIEHIFDLICLNRSIKIVSDDNKNNIPDWIEREVRINGYKYQKEQNGVLLEKSESPTDDLLNDCDEKYGKNNWDIFINSNNGIVVKQKNL

Radius of gyration: 32.09 Å; chains: 1; bounding box: 120×85×84 Å